Protein AF-0000000080424374 (afdb_homodimer)

Organism: Rhodnius prolixus (NCBI:txid13249)

Sequence (602 aa):
MGEEIEIPVPWGHISGKLSGSQDGQVVLGLHGLQDNAGTFDRLFPELPKGFLYVAIDLPGHGKSSHFERGLPLVYMHYVFSVKLVIDFYKWNKVILLAHSFGAQISSLFAAIYPERCQKVILLDSLLPIMTNNENIVKYYRRHFDEMEKVENIIITKTPPSHTYEEALNRFMTNRNRQLTPECAEILIKRSLVKSGNGVRFSNDQRLKKLFRYPLNQEQMVTFLQNIQCPCLLIIANDTYNLLLNRLGIEYNAYLEKLDLAKELPNFSFKIIDGHHYVHLINPSLVAKHVAEFLLFSKSALMGEEIEIPVPWGHISGKLSGSQDGQVVLGLHGLQDNAGTFDRLFPELPKGFLYVAIDLPGHGKSSHFERGLPLVYMHYVFSVKLVIDFYKWNKVILLAHSFGAQISSLFAAIYPERCQKVILLDSLLPIMTNNENIVKYYRRHFDEMEKVENIIITKTPPSHTYEEALNRFMTNRNRQLTPECAEILIKRSLVKSGNGVRFSNDQRLKKLFRYPLNQEQMVTFLQNIQCPCLLIIANDTYNLLLNRLGIEYNAYLEKLDLAKELPNFSFKIIDGHHYVHLINPSLVAKHVAEFLLFSKSAL

Secondary structure (DSSP, 8-state):
--EEEEEEETTEEEEEEEEE-TTSEEEEEE--TT--GGGGTTTGGGSPTTEEEEEE--TTSTTSPP--TTS---HHHHHHHHHHHHHHTT-SSEEEEEETHHHHHHHHHHHH-GGGEEEEEEES--SPPP--GGGHHHHHHHHHHHHHHHHHHHHHSPPPPB-HHHHHHHHHHHTTT-S-HHHHHHHHTTSEEEETTEEEE-S-GGGGGPPPP---HHHHHHHHHT--S-EEEEEEHHHHHHHHH--SHHHHHHHHHHHHHHHSTTEEEEEESS-TTHHHHSHHHHHHHHHHHHH--GGG-/--EEEEEEETTEEEEEEEEE-TTSEEEEEE--TT--GGGGTTTGGGSPTTEEEEEE--TTSTTSPP--TTS---HHHHHHHHHHHHHHTT-SSEEEEEETHHHHHHHHHHHH-GGGEEEEEEES--SPPP--GGGHHHHHHHHHHHHHHHHHHHHHSPPPPB-HHHHHHHHHHHTTT-S-HHHHHHHHTTSEEEETTEEEE-S-GGGGGPPPP---HHHHHHHHHH--S-EEEEEEHHHHHHHHH--SHHHHHHHHHHHHHHHSTTEEEEEESS-TTHHHHSHHHHHHHHHHHHH--GGG-

Radius of gyration: 26.04 Å; Cα contacts (8 Å, |Δi|>4): 1204; chains: 2; bounding box: 47×70×61 Å

pLDDT: mean 93.66, std 8.19, range [30.31, 98.88]

Solvent-accessible surface area (backbone atoms only — not comparable to full-atom values): 31034 Å² total; per-residue (Å²): 126,46,51,77,45,72,43,83,45,74,69,46,36,36,20,31,32,36,40,75,29,90,86,28,61,39,36,43,33,31,36,33,78,94,42,23,35,44,56,44,48,59,23,60,78,63,36,69,82,62,29,18,41,34,22,32,12,55,73,23,13,23,77,14,33,49,72,68,60,79,54,74,75,56,55,64,55,56,36,50,48,52,51,51,54,39,56,71,72,61,55,70,54,31,27,40,41,15,29,35,51,19,8,24,38,46,44,51,38,29,23,47,40,33,84,39,31,58,32,37,36,21,36,51,39,55,66,71,60,50,33,56,50,85,43,47,50,61,51,51,37,51,42,54,53,50,39,52,51,46,43,51,44,62,75,73,45,76,80,70,65,26,52,68,68,54,47,52,52,50,55,38,59,75,55,72,59,70,56,50,71,71,54,43,50,50,41,47,65,46,27,50,38,84,31,90,96,28,29,32,72,46,47,42,73,61,63,80,64,59,52,71,54,74,39,36,69,64,37,48,51,43,38,60,70,41,44,67,37,46,29,41,39,38,32,21,43,51,49,52,52,48,51,71,71,49,82,52,71,47,44,51,51,48,52,49,50,55,54,49,45,61,68,36,86,46,38,44,76,45,75,41,89,43,41,88,54,29,48,51,76,41,18,66,68,47,23,54,58,50,37,53,57,70,69,58,67,73,83,79,107,125,44,52,77,45,74,43,83,46,75,68,46,36,36,20,30,32,37,40,74,30,90,86,27,62,40,35,43,32,30,36,31,78,94,41,24,36,47,56,42,49,58,25,60,80,64,37,69,84,60,29,18,40,32,21,33,11,55,72,22,14,21,77,14,33,50,73,67,60,76,54,73,77,55,56,64,56,56,37,49,48,52,51,51,55,39,57,71,73,62,55,68,53,31,27,39,40,17,28,34,51,17,8,23,39,46,42,51,38,28,23,47,40,33,85,40,31,60,32,37,36,20,37,51,39,54,66,71,59,50,32,57,50,87,44,48,48,61,51,51,36,51,42,54,53,50,40,52,51,46,42,52,43,61,74,71,45,76,79,69,65,27,50,68,69,55,46,51,52,50,55,38,60,74,55,72,58,70,56,51,71,70,54,42,50,49,40,47,67,46,27,50,39,84,32,91,95,29,29,29,73,46,47,42,73,61,64,79,63,59,53,71,54,74,38,34,71,65,37,48,52,43,39,59,70,40,43,68,36,47,30,40,40,38,32,22,44,50,49,52,51,48,53,70,70,47,81,52,71,49,46,50,50,47,51,50,49,52,54,49,45,61,69,36,88,45,39,45,77,44,76,42,88,43,42,89,55,30,46,50,74,41,20,67,68,45,24,56,58,50,38,53,56,71,69,58,67,74,81,79,110

Nearest PDB structures (foldseek):
  7al5-assembly1_C  TM=8.745E-01  e=8.474E-26  Pseudomonas aeruginosa PAO1
  7al6-assembly1_D  TM=8.809E-01  e=6.060E-25  Pseudomonas aeruginosa PAO1
  7al5-assembly1_D  TM=8.927E-01  e=8.522E-24  Pseudomonas aeruginosa PAO1
  2psj-assembly2_B  TM=6.859E-01  e=2.204E-13  Renilla reniformis
  7omr-assembly1_A  TM=6.932E-01  e=5.895E-13  Renilla reniformis

InterPro domains:
  IPR000073 Alpha/beta hydrolase fold-1 [PF00561] (26-135)
  IPR000073 Alpha/beta hydrolase fold-1 [PR00111] (50-65)
  IPR000073 Alpha/beta hydrolase fold-1 [PR00111] (96-109)
  IPR000073 Alpha/beta hydrolase fold-1 [PR00111] (110-123)
  IPR000639 Epoxide hydrolase-like [PR00412] (50-65)
  IPR000639 Epoxide hydrolase-like [PR00412] (110-123)
  IPR000639 Epoxide hydrolase-like [PR00412] (271-293)
  IPR029058 Alpha/Beta hydrolase fold [G3DSA:3.40.50.1820] (6-290)
  IPR029058 Alpha/Beta hydrolase fold [SSF53474] (7-294)
  IPR050266 AB hydrolase superfamily [PTHR43798] (5-295)

Structure (mmCIF, N/CA/C/O backbone):
data_AF-0000000080424374-model_v1
#
loop_
_entity.id
_entity.type
_entity.pdbx_description
1 polymer 'AB hydrolase-1 domain-containing protein'
#
loop_
_atom_site.group_PDB
_atom_site.id
_atom_site.type_symbol
_atom_site.label_atom_id
_atom_site.label_alt_id
_atom_site.label_comp_id
_atom_site.label_asym_id
_atom_site.label_entity_id
_atom_site.label_seq_id
_atom_site.pdbx_PDB_ins_code
_atom_site.Cartn_x
_atom_site.Cartn_y
_atom_site.Cartn_z
_atom_site.occupancy
_atom_site.B_iso_or_equiv
_atom_site.auth_seq_id
_atom_site.auth_comp_id
_atom_site.auth_asym_id
_atom_site.auth_atom_id
_atom_site.pdbx_PDB_model_num
ATOM 1 N N . MET A 1 1 ? 0.281 23.172 23.922 1 58.16 1 MET A N 1
ATOM 2 C CA . MET A 1 1 ? -1.055 23.531 24.391 1 58.16 1 MET A CA 1
ATOM 3 C C . MET A 1 1 ? -2.09 22.531 23.922 1 58.16 1 MET A C 1
ATOM 5 O O . MET A 1 1 ? -2.27 22.328 22.719 1 58.16 1 MET A O 1
ATOM 9 N N . GLY A 1 2 ? -2.545 21.422 24.406 1 82.38 2 GLY A N 1
ATOM 10 C CA . GLY A 1 2 ? -3.777 20.656 24.422 1 82.38 2 GLY A CA 1
ATOM 11 C C . GLY A 1 2 ? -3.658 19.359 25.219 1 82.38 2 GLY A C 1
ATOM 12 O O . GLY A 1 2 ? -2.578 19.016 25.703 1 82.38 2 GLY A O 1
ATOM 13 N N . GLU A 1 3 ? -4.742 18.938 25.625 1 94.56 3 GLU A N 1
ATOM 14 C CA . GLU A 1 3 ? -4.863 17.656 26.297 1 94.56 3 GLU A CA 1
ATOM 15 C C . GLU A 1 3 ? -4.379 16.516 25.406 1 94.56 3 GLU A C 1
ATOM 17 O O . GLU A 1 3 ? -4.723 16.469 24.219 1 94.56 3 GLU A O 1
ATOM 22 N N . GLU A 1 4 ? -3.482 15.711 25.969 1 97.69 4 GLU A N 1
ATOM 23 C CA . GLU A 1 4 ? -3.016 14.547 25.234 1 97.69 4 GLU A CA 1
ATOM 24 C C . GLU A 1 4 ? -4.145 13.539 25.016 1 97.69 4 GLU A C 1
ATOM 26 O O . GLU A 1 4 ? -4.941 13.289 25.922 1 97.69 4 GLU A O 1
ATOM 31 N N . ILE A 1 5 ? -4.188 13.023 23.844 1 97.94 5 ILE A N 1
ATOM 32 C CA . ILE A 1 5 ? -5.195 12.016 23.547 1 97.94 5 ILE A CA 1
ATOM 33 C C . ILE A 1 5 ? -4.535 10.797 22.906 1 97.94 5 ILE A C 1
ATOM 35 O O . ILE A 1 5 ? -3.414 10.891 22.391 1 97.94 5 ILE A O 1
ATOM 39 N N . GLU A 1 6 ? -5.191 9.719 23 1 98.31 6 GLU A N 1
ATOM 40 C CA . GLU A 1 6 ? -4.785 8.461 22.375 1 98.31 6 GLU A CA 1
ATOM 41 C C . GLU A 1 6 ? -5.973 7.75 21.734 1 98.31 6 GLU A C 1
ATOM 43 O O . GLU A 1 6 ? -6.98 7.496 22.391 1 98.31 6 GLU A O 1
ATOM 48 N N . ILE A 1 7 ? -5.906 7.508 20.516 1 98.31 7 ILE A N 1
ATOM 49 C CA . ILE A 1 7 ? -6.934 6.828 19.734 1 98.31 7 ILE A CA 1
ATOM 50 C C . ILE A 1 7 ? -6.496 5.395 19.438 1 98.31 7 ILE A C 1
ATOM 52 O O . ILE A 1 7 ? -5.512 5.172 18.734 1 98.31 7 ILE A O 1
ATOM 56 N N . PRO A 1 8 ? -7.23 4.43 19.953 1 97.69 8 PRO A N 1
ATOM 57 C CA . PRO A 1 8 ? -6.852 3.045 19.672 1 97.69 8 PRO A CA 1
ATOM 58 C C . PRO A 1 8 ? -7.051 2.676 18.203 1 97.69 8 PRO A C 1
ATOM 60 O O . PRO A 1 8 ? -8.055 3.064 17.594 1 97.69 8 PRO A O 1
ATOM 63 N N . VAL A 1 9 ? -6.109 2.068 17.609 1 96.5 9 VAL A N 1
ATOM 64 C CA . VAL A 1 9 ? -6.176 1.488 16.281 1 96.5 9 VAL A CA 1
ATOM 65 C C . VAL A 1 9 ? -5.652 0.055 16.312 1 96.5 9 VAL A C 1
ATOM 67 O O . VAL A 1 9 ? -4.973 -0.344 17.25 1 96.5 9 VAL A O 1
ATOM 70 N N . PRO A 1 10 ? -5.953 -0.742 15.312 1 93.56 10 PRO A N 1
ATOM 71 C CA . PRO A 1 10 ? -5.629 -2.17 15.367 1 93.56 10 PRO A CA 1
ATOM 72 C C . PRO A 1 10 ? -4.133 -2.43 15.523 1 93.56 10 PRO A C 1
ATOM 74 O O . PRO A 1 10 ? -3.738 -3.434 16.125 1 93.56 10 PRO A O 1
ATOM 77 N N . TRP A 1 11 ? -3.318 -1.571 15.055 1 95.94 11 TRP A N 1
ATOM 78 C CA . TRP A 1 11 ? -1.882 -1.818 15.117 1 95.94 11 TRP A CA 1
ATOM 79 C C . TRP A 1 11 ? -1.261 -1.124 16.328 1 95.94 11 TRP A C 1
ATOM 81 O O . TRP A 1 11 ? -0.044 -1.173 16.516 1 95.94 11 TRP A O 1
ATOM 91 N N . GLY A 1 12 ? -2.039 -0.448 17.156 1 97.44 12 GLY A N 1
ATOM 92 C CA . GLY A 1 12 ? -1.55 0.279 18.312 1 97.44 12 GLY A CA 1
ATOM 93 C C . GLY A 1 12 ? -2.416 1.469 18.688 1 97.44 12 GLY A C 1
ATOM 94 O O . GLY A 1 12 ? -3.596 1.309 19.016 1 97.44 12 GLY A O 1
ATOM 95 N N . HIS A 1 13 ? -1.794 2.611 18.516 1 98.56 13 HIS A N 1
ATOM 96 C CA . HIS A 1 13 ? -2.553 3.816 18.828 1 98.56 13 HIS A CA 1
ATOM 97 C C . HIS A 1 13 ? -2.039 5.012 18.031 1 98.56 13 HIS A C 1
ATOM 99 O O . HIS A 1 13 ? -0.914 4.992 17.531 1 98.56 13 HIS A O 1
ATOM 105 N N . ILE A 1 14 ? -2.904 5.934 17.875 1 98.75 14 ILE A N 1
ATOM 106 C CA . ILE A 1 14 ? -2.57 7.25 17.344 1 98.75 14 ILE A CA 1
ATOM 107 C C . ILE A 1 14 ? -2.697 8.305 18.438 1 98.75 14 ILE A C 1
ATOM 109 O O . ILE A 1 14 ? -3.756 8.438 19.062 1 98.75 14 ILE A O 1
ATOM 113 N N . SER A 1 15 ? -1.589 8.938 18.672 1 98.69 15 SER A N 1
ATOM 114 C CA . SER A 1 15 ? -1.562 9.969 19.719 1 98.69 15 SER A CA 1
ATOM 115 C C . SER A 1 15 ? -1.841 11.352 19.125 1 98.69 15 SER A C 1
ATOM 117 O O . SER A 1 15 ? -1.775 11.539 17.922 1 98.69 15 SER A O 1
ATOM 119 N N . GLY A 1 16 ? -2.189 12.266 19.969 1 98.06 16 GLY A N 1
ATOM 120 C CA . GLY A 1 16 ? -2.432 13.633 19.547 1 98.06 16 GLY A CA 1
ATOM 121 C C . GLY A 1 16 ? -2.693 14.578 20.703 1 98.06 16 GLY A C 1
ATOM 122 O O . GLY A 1 16 ? -2.439 14.242 21.859 1 98.06 16 GLY A O 1
ATOM 123 N N . LYS A 1 17 ? -3.055 15.781 20.281 1 97.62 17 LYS A N 1
ATOM 124 C CA . LYS A 1 17 ? -3.391 16.844 21.219 1 97.62 17 LYS A CA 1
ATOM 125 C C . LYS A 1 17 ? -4.738 17.469 20.875 1 97.62 17 LYS A C 1
ATOM 127 O O . LYS A 1 17 ? -5.086 17.609 19.703 1 97.62 17 LYS A O 1
ATOM 132 N N . LEU A 1 18 ? -5.41 17.781 21.891 1 97 18 LEU A N 1
ATOM 133 C CA . LEU A 1 18 ? -6.727 18.391 21.766 1 97 18 LEU A CA 1
ATOM 134 C C . LEU A 1 18 ? -6.805 19.703 22.547 1 97 18 LEU A C 1
ATOM 136 O O . LEU A 1 18 ? -6.316 19.766 23.688 1 97 18 LEU A O 1
ATOM 140 N N . SER A 1 19 ? -7.355 20.75 21.906 1 96.81 19 SER A N 1
ATOM 141 C CA . SER A 1 19 ? -7.594 22.016 22.578 1 96.81 19 SER A CA 1
ATOM 142 C C . SER A 1 19 ? -8.797 22.734 21.984 1 96.81 19 SER A C 1
ATOM 144 O O . SER A 1 19 ? -9.258 22.391 20.891 1 96.81 19 SER A O 1
ATOM 146 N N . GLY A 1 20 ? -9.359 23.672 22.719 1 96.56 20 GLY A N 1
ATOM 147 C CA . GLY A 1 20 ? -10.453 24.484 22.219 1 96.56 20 GLY A CA 1
ATOM 148 C C . GLY A 1 20 ? -11.812 24.031 22.719 1 96.56 20 GLY A C 1
ATOM 149 O O . GLY A 1 20 ? -11.93 23.5 23.828 1 96.56 20 GLY A O 1
ATOM 150 N N . SER A 1 21 ? -12.844 24.312 21.969 1 95.19 21 SER A N 1
ATOM 151 C CA . SER A 1 21 ? -14.219 24.078 22.375 1 95.19 21 SER A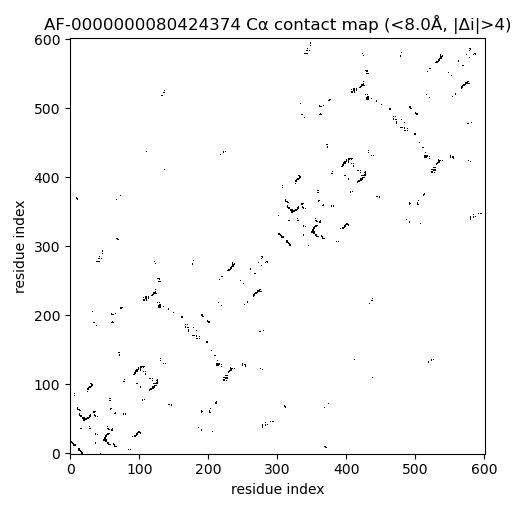 CA 1
ATOM 152 C C . SER A 1 21 ? -14.672 22.656 22.031 1 95.19 21 SER A C 1
ATOM 154 O O . SER A 1 21 ? -14.797 22.312 20.859 1 95.19 21 SER A O 1
ATOM 156 N N . GLN A 1 22 ? -15.078 21.906 23 1 92.56 22 GLN A N 1
ATOM 157 C CA . GLN A 1 22 ? -15.438 20.5 22.828 1 92.56 22 GLN A CA 1
ATOM 158 C C . GLN A 1 22 ? -16.609 20.344 21.859 1 92.56 22 GLN A C 1
ATOM 160 O O . GLN A 1 22 ? -16.703 19.359 21.125 1 92.56 22 GLN A O 1
ATOM 165 N N . ASP A 1 23 ? -17.406 21.359 21.812 1 93.69 23 ASP A N 1
ATOM 166 C CA . ASP A 1 23 ? -18.594 21.281 20.984 1 93.69 23 ASP A CA 1
ATOM 167 C C . ASP A 1 23 ? -18.406 22.062 19.688 1 93.69 23 ASP A C 1
ATOM 169 O O . ASP A 1 23 ? -19.344 22.203 18.891 1 93.69 23 ASP A O 1
ATOM 173 N N . GLY A 1 24 ? -17.234 22.562 19.484 1 95.88 24 GLY A N 1
ATOM 174 C CA . GLY A 1 24 ? -16.969 23.359 18.297 1 95.88 24 GLY A CA 1
ATOM 175 C C . GLY A 1 24 ? -16.672 22.516 17.078 1 95.88 24 GLY A C 1
ATOM 176 O O . GLY A 1 24 ? -16.484 21.297 17.172 1 95.88 24 GLY A O 1
ATOM 177 N N . GLN A 1 25 ? -16.766 23.203 15.93 1 96.56 25 GLN A N 1
ATOM 178 C CA . GLN A 1 25 ? -16.359 22.547 14.695 1 96.56 25 GLN A CA 1
ATOM 179 C C . GLN A 1 25 ? -14.914 22.062 14.773 1 96.56 25 GLN A C 1
ATOM 181 O O . GLN A 1 25 ? -14.039 22.781 15.258 1 96.56 25 GLN A O 1
ATOM 186 N N . VAL A 1 26 ? -14.688 20.844 14.32 1 98.25 26 VAL A N 1
ATOM 187 C CA . VAL A 1 26 ? -13.391 20.203 14.492 1 98.25 26 VAL A CA 1
ATOM 188 C C . VAL A 1 26 ? -12.414 20.719 13.43 1 98.25 26 VAL A C 1
ATOM 190 O O . VAL A 1 26 ? -12.727 20.719 12.234 1 98.25 26 VAL A O 1
ATOM 193 N N . VAL A 1 27 ? -11.305 21.203 13.812 1 98.69 27 VAL A N 1
ATOM 194 C CA . VAL A 1 27 ? -10.133 21.453 12.977 1 98.69 27 VAL A CA 1
ATOM 195 C C . VAL A 1 27 ? -9.07 20.391 13.25 1 98.69 27 VAL A C 1
ATOM 197 O O . VAL A 1 27 ? -8.445 20.391 14.312 1 98.69 27 VAL A O 1
ATOM 200 N N . LEU A 1 28 ? -8.906 19.469 12.344 1 98.88 28 LEU A N 1
ATOM 201 C CA . LEU A 1 28 ? -7.965 18.375 12.492 1 98.88 28 LEU A CA 1
ATOM 202 C C . LEU A 1 28 ? -6.629 18.703 11.828 1 98.88 28 LEU A C 1
ATOM 204 O O . LEU A 1 28 ? -6.559 18.859 10.609 1 98.88 28 LEU A O 1
ATOM 208 N N . GLY A 1 29 ? -5.59 18.797 12.656 1 98.81 29 GLY A N 1
ATOM 209 C CA . GLY A 1 29 ? -4.246 19.109 12.195 1 98.81 29 GLY A CA 1
ATOM 210 C C . GLY A 1 29 ? -3.439 17.891 11.805 1 98.81 29 GLY A C 1
ATOM 211 O O . GLY A 1 29 ? -3.342 16.938 12.57 1 98.81 29 GLY A O 1
ATOM 212 N N . LEU A 1 30 ? -2.867 17.922 10.617 1 98.88 30 LEU A N 1
ATOM 213 C CA . LEU A 1 30 ? -1.983 16.875 10.125 1 98.88 30 LEU A CA 1
ATOM 214 C C . LEU A 1 30 ? -0.607 17.422 9.781 1 98.88 30 LEU A C 1
ATOM 216 O O . LEU A 1 30 ? -0.488 18.328 8.945 1 98.88 30 LEU A O 1
ATOM 220 N N . HIS A 1 31 ? 0.419 16.859 10.422 1 98.56 31 HIS A N 1
ATOM 221 C CA . HIS A 1 31 ? 1.77 17.406 10.336 1 98.56 31 HIS A CA 1
ATOM 222 C C . HIS A 1 31 ? 2.516 16.844 9.133 1 98.56 31 HIS A C 1
ATOM 224 O O . HIS A 1 31 ? 2.012 15.961 8.438 1 98.56 31 HIS A O 1
ATOM 230 N N . GLY A 1 32 ? 3.688 17.422 8.898 1 96.94 32 GLY A N 1
ATOM 231 C CA . GLY A 1 32 ? 4.547 16.984 7.805 1 96.94 32 GLY A CA 1
ATOM 232 C C . GLY A 1 32 ? 5.363 15.758 8.141 1 96.94 32 GLY A C 1
ATOM 233 O O . GLY A 1 32 ? 5.359 15.289 9.281 1 96.94 32 GLY A O 1
ATOM 234 N N . LEU A 1 33 ? 6.078 15.297 7.094 1 95.38 33 LEU A N 1
ATOM 235 C CA . LEU A 1 33 ? 6.891 14.094 7.23 1 95.38 33 LEU A CA 1
ATOM 236 C C . LEU A 1 33 ? 7.98 14.289 8.281 1 95.38 33 LEU A C 1
ATOM 238 O O . LEU A 1 33 ? 8.68 15.305 8.273 1 95.38 33 LEU A O 1
ATOM 242 N N . GLN A 1 34 ? 8.109 13.344 9.195 1 93.5 34 GLN A N 1
ATOM 243 C CA . GLN A 1 34 ? 9.117 13.289 10.242 1 93.5 34 GLN A CA 1
ATOM 244 C C . GLN A 1 34 ? 8.898 14.383 11.281 1 93.5 34 GLN A C 1
ATOM 246 O O . GLN A 1 34 ? 9.797 14.711 12.055 1 93.5 34 GLN A O 1
ATOM 251 N N . ASP A 1 35 ? 7.754 15.008 11.25 1 95.88 35 ASP A N 1
ATOM 252 C CA . ASP A 1 35 ? 7.312 15.953 12.273 1 95.88 35 ASP A CA 1
ATOM 253 C C . ASP A 1 35 ? 6.344 15.289 13.25 1 95.88 35 ASP A C 1
ATOM 255 O O . ASP A 1 35 ? 6.469 14.102 13.547 1 95.88 35 ASP A O 1
ATOM 259 N N . ASN A 1 36 ? 5.539 16.109 13.891 1 97.81 36 ASN A N 1
ATOM 260 C CA . ASN A 1 36 ? 4.516 15.609 14.812 1 97.81 36 ASN A CA 1
ATOM 261 C C . ASN A 1 36 ? 3.49 16.688 15.141 1 97.81 36 ASN A C 1
ATOM 263 O O . ASN A 1 36 ? 3.533 17.781 14.586 1 97.81 36 ASN A O 1
ATOM 267 N N . ALA A 1 37 ? 2.562 16.328 15.992 1 98.19 37 ALA A N 1
ATOM 268 C CA . ALA A 1 37 ? 1.422 17.188 16.312 1 98.19 37 ALA A CA 1
ATOM 269 C C . ALA A 1 37 ? 1.882 18.531 16.875 1 98.19 37 ALA A C 1
ATOM 271 O O . ALA A 1 37 ? 1.156 19.516 16.797 1 98.19 37 ALA A O 1
ATOM 272 N N . GLY A 1 38 ? 3.109 18.578 17.406 1 97.31 38 GLY A N 1
ATOM 273 C CA . GLY A 1 38 ? 3.629 19.797 18.016 1 97.31 38 GLY A CA 1
ATOM 274 C C . GLY A 1 38 ? 3.818 20.922 17.031 1 97.31 38 GLY A C 1
ATOM 275 O O . GLY A 1 38 ? 3.951 22.078 17.422 1 97.31 38 GLY A O 1
ATOM 276 N N . THR A 1 39 ? 3.801 20.594 15.742 1 97.25 39 THR A N 1
ATOM 277 C CA . THR A 1 39 ? 4.039 21.594 14.711 1 97.25 39 THR A CA 1
ATOM 278 C C . THR A 1 39 ? 2.963 22.672 14.742 1 97.25 39 THR A C 1
ATOM 280 O O . THR A 1 39 ? 3.176 23.781 14.25 1 97.25 39 THR A O 1
ATOM 283 N N . PHE A 1 40 ? 1.829 22.438 15.375 1 97.94 40 PHE A N 1
ATOM 284 C CA . PHE A 1 40 ? 0.709 23.375 15.383 1 97.94 40 PHE A CA 1
ATOM 285 C C . PHE A 1 40 ? 0.604 24.078 16.734 1 97.94 40 PHE A C 1
ATOM 287 O O . PHE A 1 40 ? -0.31 24.875 16.953 1 97.94 40 PHE A O 1
ATOM 294 N N . ASP A 1 41 ? 1.554 23.812 17.625 1 96.94 41 ASP A N 1
ATOM 295 C CA . ASP A 1 41 ? 1.48 24.312 19 1 96.94 41 ASP A CA 1
ATOM 296 C C . ASP A 1 41 ? 1.459 25.844 19.016 1 96.94 41 ASP A C 1
ATOM 298 O O . ASP A 1 41 ? 0.851 26.453 19.906 1 96.94 41 ASP A O 1
ATOM 302 N N . ARG A 1 42 ? 2.119 26.453 18.062 1 96.94 42 ARG A N 1
ATOM 303 C CA . ARG A 1 42 ? 2.189 27.906 18.047 1 96.94 42 ARG A CA 1
ATOM 304 C C . ARG A 1 42 ? 1.067 28.516 17.203 1 96.94 42 ARG A C 1
ATOM 306 O O . ARG A 1 42 ? 0.688 29.672 17.391 1 96.94 42 ARG A O 1
ATOM 313 N N . LEU A 1 43 ? 0.541 27.75 16.281 1 98.12 43 LEU A N 1
ATOM 314 C CA . LEU A 1 43 ? -0.475 28.266 15.367 1 98.12 43 LEU A CA 1
ATOM 315 C C . LEU A 1 43 ? -1.862 28.188 16 1 98.12 43 LEU A C 1
ATOM 317 O O . LEU A 1 43 ? -2.621 29.156 15.953 1 98.12 43 LEU A O 1
ATOM 321 N N . PHE A 1 44 ? -2.24 27.031 16.625 1 97.81 44 PHE A N 1
ATOM 322 C CA . PHE A 1 44 ? -3.59 26.781 17.109 1 97.81 44 PHE A CA 1
ATOM 323 C C . PHE A 1 44 ? -4.027 27.859 18.094 1 97.81 44 PHE A C 1
ATOM 325 O O . PHE A 1 44 ? -5.137 28.375 18 1 97.81 44 PHE A O 1
ATOM 332 N N . PRO A 1 45 ? -3.139 28.312 19.016 1 96.88 45 PRO A N 1
ATOM 333 C CA . PRO A 1 45 ? -3.545 29.344 19.984 1 96.88 45 PRO A CA 1
ATOM 334 C C . PRO A 1 45 ? -3.891 30.672 19.328 1 96.88 45 PRO A C 1
ATOM 336 O O . PRO A 1 45 ? -4.59 31.5 19.922 1 96.88 45 PRO A O 1
ATOM 339 N N . GLU A 1 46 ? -3.408 30.875 18.125 1 97.69 46 GLU A N 1
ATOM 340 C CA . GLU A 1 46 ? -3.635 32.156 17.438 1 97.69 46 GLU A CA 1
ATOM 341 C C . GLU A 1 46 ? -4.902 32.094 16.594 1 97.69 46 GLU A C 1
ATOM 343 O O . GLU A 1 46 ? -5.328 33.125 16.047 1 97.69 46 GLU A O 1
ATOM 348 N N . LEU A 1 47 ? -5.578 30.984 16.531 1 98.06 47 LEU A N 1
ATOM 349 C CA . LEU A 1 47 ? -6.746 30.812 15.672 1 98.06 47 LEU A CA 1
ATOM 350 C C . LEU A 1 47 ? -8.031 31.109 16.438 1 98.06 47 LEU A C 1
ATOM 352 O O . LEU A 1 47 ? -8.016 31.203 17.672 1 98.06 47 LEU A O 1
ATOM 356 N N . PRO A 1 48 ? -9.125 31.297 15.742 1 97.19 48 PRO A N 1
ATOM 357 C CA . PRO A 1 48 ? -10.367 31.734 16.375 1 97.19 48 PRO A CA 1
ATOM 358 C C . PRO A 1 48 ? -10.859 30.75 17.438 1 97.19 48 PRO A C 1
ATOM 360 O O . PRO A 1 48 ? -10.688 29.531 17.281 1 97.19 48 PRO A O 1
ATOM 363 N N . LYS A 1 49 ? -11.461 31.312 18.422 1 95.75 49 LYS A N 1
ATOM 364 C CA . LYS A 1 49 ? -12.109 30.484 19.438 1 95.75 49 LYS A CA 1
ATOM 365 C C . LYS A 1 49 ? -13.383 29.844 18.906 1 95.75 49 LYS A C 1
ATOM 367 O O . LYS A 1 49 ? -13.883 30.234 17.844 1 95.75 49 LYS A O 1
ATOM 372 N N . GLY A 1 50 ? -13.844 28.812 19.516 1 95.5 50 GLY A N 1
ATOM 373 C CA . GLY A 1 50 ? -15.094 28.188 19.109 1 95.5 50 GLY A CA 1
ATOM 374 C C . GLY A 1 50 ? -14.898 26.922 18.312 1 95.5 50 GLY A C 1
ATOM 375 O O . GLY A 1 50 ? -15.867 26.25 17.969 1 95.5 50 GLY A O 1
ATOM 376 N N . PHE A 1 51 ? -13.727 26.703 18.031 1 97.56 51 PHE A N 1
ATOM 377 C CA . PHE A 1 51 ? -13.406 25.469 17.328 1 97.56 51 PHE A CA 1
ATOM 378 C C . PHE A 1 51 ? -12.773 24.453 18.266 1 97.56 51 PHE A C 1
ATOM 380 O O . PHE A 1 51 ? -12.258 24.812 19.328 1 97.56 51 PHE A O 1
ATOM 387 N N . LEU A 1 52 ? -12.938 23.219 17.938 1 98 52 LEU A N 1
ATOM 388 C CA . LEU A 1 52 ? -12.164 22.156 18.562 1 98 52 LEU A CA 1
ATOM 389 C C . LEU A 1 52 ? -10.914 21.844 17.734 1 98 52 LEU A C 1
ATOM 391 O O . LEU A 1 52 ? -11.016 21.312 16.625 1 98 52 LEU A O 1
ATOM 395 N N . TYR A 1 53 ? -9.773 22.203 18.266 1 98.44 53 TYR A N 1
ATOM 396 C CA . TYR A 1 53 ? -8.508 21.969 17.562 1 98.44 53 TYR A CA 1
ATOM 397 C C . TYR A 1 53 ? -7.887 20.641 17.969 1 98.44 53 TYR A C 1
ATOM 399 O O . TYR A 1 53 ? -7.598 20.438 19.156 1 98.44 53 TYR A O 1
ATOM 407 N N . VAL A 1 54 ? -7.711 19.75 17.047 1 98.56 54 VAL A N 1
ATOM 408 C CA . VAL A 1 54 ? -7.109 18.438 17.266 1 98.56 54 VAL A CA 1
ATOM 409 C C . VAL A 1 54 ? -5.898 18.266 16.359 1 98.56 54 VAL A C 1
ATOM 411 O O . VAL A 1 54 ? -5.973 18.547 15.156 1 98.56 54 VAL A O 1
ATOM 414 N N . ALA A 1 55 ? -4.777 17.969 16.891 1 98.62 55 ALA A N 1
ATOM 415 C CA . ALA A 1 55 ? -3.596 17.594 16.109 1 98.62 55 ALA A CA 1
ATOM 416 C C . ALA A 1 55 ? -3.143 16.188 16.438 1 98.62 55 ALA A C 1
ATOM 418 O O . ALA A 1 55 ? -2.994 15.828 17.609 1 98.62 55 ALA A O 1
ATOM 419 N N . ILE A 1 56 ? -2.898 15.359 15.453 1 98.75 56 ILE A N 1
ATOM 420 C CA . ILE A 1 56 ? -2.502 13.984 15.734 1 98.75 56 ILE A CA 1
ATOM 421 C C . ILE A 1 56 ? -1.069 13.75 15.266 1 98.75 56 ILE A C 1
ATOM 423 O O . ILE A 1 56 ? -0.566 14.477 14.406 1 98.75 56 ILE A O 1
ATOM 427 N N . ASP A 1 57 ? -0.41 12.812 15.93 1 98.81 57 ASP A N 1
ATOM 428 C CA . ASP A 1 57 ? 0.809 12.219 15.383 1 98.81 57 ASP A CA 1
ATOM 429 C C . ASP A 1 57 ? 0.483 11.141 14.359 1 98.81 57 ASP A C 1
ATOM 431 O O . ASP A 1 57 ? -0.069 10.094 14.703 1 98.81 57 ASP A O 1
ATOM 435 N N . LEU A 1 58 ? 0.801 11.438 13.133 1 98.69 58 LEU A N 1
ATOM 436 C CA . LEU A 1 58 ? 0.595 10.398 12.141 1 98.69 58 LEU A CA 1
ATOM 437 C C . LEU A 1 58 ? 1.345 9.125 12.523 1 98.69 58 LEU A C 1
ATOM 439 O O . LEU A 1 58 ? 2.352 9.18 13.227 1 98.69 58 LEU A O 1
ATOM 443 N N . PRO A 1 59 ? 0.853 7.984 12.062 1 98.38 59 PRO A N 1
ATOM 444 C CA . PRO A 1 59 ? 1.527 6.734 12.422 1 98.38 59 PRO A CA 1
ATOM 445 C C . PRO A 1 59 ? 3.027 6.773 12.141 1 98.38 59 PRO A C 1
ATOM 447 O O . PRO A 1 59 ? 3.451 7.242 11.078 1 98.38 59 PRO A O 1
ATOM 450 N N . GLY A 1 60 ? 3.762 6.281 13.117 1 97.88 60 GLY A N 1
ATOM 451 C CA . GLY A 1 60 ? 5.207 6.258 12.969 1 97.88 60 GLY A CA 1
ATOM 452 C C . GLY A 1 60 ? 5.867 7.57 13.344 1 97.88 60 GLY A C 1
ATOM 453 O O . GLY A 1 60 ? 7.082 7.727 13.195 1 97.88 60 GLY A O 1
ATOM 454 N N . HIS A 1 61 ? 5.098 8.531 13.836 1 98.12 61 HIS A N 1
ATOM 455 C CA . HIS A 1 61 ? 5.594 9.836 14.258 1 98.12 61 HIS A CA 1
ATOM 456 C C . HIS A 1 61 ? 5.234 10.117 15.711 1 98.12 61 HIS A C 1
ATOM 458 O O . HIS A 1 61 ? 4.246 9.586 16.219 1 98.12 61 HIS A O 1
ATOM 464 N N . GLY A 1 62 ? 6.043 10.969 16.297 1 97.81 62 GLY A N 1
ATOM 465 C CA . GLY A 1 62 ? 5.727 11.422 17.656 1 97.81 62 GLY A CA 1
ATOM 466 C C . GLY A 1 62 ? 5.488 10.289 18.625 1 97.81 62 GLY A C 1
ATOM 467 O O . GLY A 1 62 ? 6.34 9.406 18.781 1 97.81 62 GLY A O 1
ATOM 468 N N . LYS A 1 63 ? 4.285 10.297 19.172 1 98.06 63 LYS A N 1
ATOM 469 C CA . LYS A 1 63 ? 3.965 9.32 20.203 1 98.06 63 LYS A CA 1
ATOM 470 C C . LYS A 1 63 ? 3.037 8.234 19.672 1 98.06 63 LYS A C 1
ATOM 472 O O . LYS A 1 63 ? 2.5 7.434 20.453 1 98.06 63 LYS A O 1
ATOM 477 N N . SER A 1 64 ? 2.811 8.219 18.359 1 98.69 64 SER A N 1
ATOM 478 C CA . SER A 1 64 ? 1.948 7.215 17.734 1 98.69 64 SER A CA 1
ATOM 479 C C . SER A 1 64 ? 2.711 5.922 17.469 1 98.69 64 SER A C 1
ATOM 481 O O . SER A 1 64 ? 3.928 5.941 17.281 1 98.69 64 SER A O 1
ATOM 483 N N . SER A 1 65 ? 2.002 4.824 17.438 1 98.31 65 SER A N 1
ATOM 484 C CA . SER A 1 65 ? 2.572 3.52 17.109 1 98.31 65 SER A CA 1
ATOM 485 C C . SER A 1 65 ? 3.076 3.484 15.664 1 98.31 65 SER A C 1
ATOM 487 O O . SER A 1 65 ? 2.518 4.148 14.789 1 98.31 65 SER A O 1
ATOM 489 N N . HIS A 1 66 ? 4.148 2.727 15.477 1 97.12 66 HIS A N 1
ATOM 490 C CA . HIS A 1 66 ? 4.602 2.4 14.125 1 97.12 66 HIS A CA 1
ATOM 491 C C . HIS A 1 66 ? 3.672 1.393 13.461 1 97.12 66 HIS A C 1
ATOM 493 O O . HIS A 1 66 ? 3.004 0.612 14.141 1 97.12 66 HIS A O 1
ATOM 499 N N . PHE A 1 67 ? 3.598 1.48 12.078 1 96.56 67 PHE A N 1
ATOM 500 C CA . PHE A 1 67 ? 3.02 0.345 11.367 1 96.56 67 PHE A CA 1
ATOM 501 C C . PHE A 1 67 ? 3.877 -0.902 11.547 1 96.56 67 PHE A C 1
ATOM 503 O O . PHE A 1 67 ? 4.953 -0.84 12.148 1 96.56 67 PHE A O 1
ATOM 510 N N . GLU A 1 68 ? 3.32 -2.041 10.961 1 93.75 68 GLU A N 1
ATOM 511 C CA . GLU A 1 68 ? 3.941 -3.354 11.094 1 93.75 68 GLU A CA 1
ATOM 512 C C . GLU A 1 68 ? 5.391 -3.332 10.609 1 93.75 68 GLU A C 1
ATOM 514 O O . GLU A 1 68 ? 5.695 -2.727 9.586 1 93.75 68 GLU A O 1
ATOM 519 N N . ARG A 1 69 ? 6.234 -4.031 11.32 1 93.19 69 ARG A N 1
ATOM 520 C CA . ARG A 1 69 ? 7.656 -4.086 10.992 1 93.19 69 ARG A CA 1
ATOM 521 C C . ARG A 1 69 ? 7.898 -4.93 9.742 1 93.19 69 ARG A C 1
ATOM 523 O O . ARG A 1 69 ? 7.156 -5.879 9.469 1 93.19 69 ARG A O 1
ATOM 530 N N . GLY A 1 70 ? 8.953 -4.504 9.016 1 94.5 70 GLY A N 1
ATOM 531 C CA . GLY A 1 70 ? 9.5 -5.367 7.98 1 94.5 70 GLY A CA 1
ATOM 532 C C . GLY A 1 70 ? 8.789 -5.219 6.648 1 94.5 70 GLY A C 1
ATOM 533 O O . GLY A 1 70 ? 9.07 -5.957 5.703 1 94.5 70 GLY A O 1
ATOM 534 N N . LEU A 1 71 ? 7.863 -4.348 6.594 1 95.44 71 LEU A N 1
ATOM 535 C CA . LEU A 1 71 ? 7.141 -4.098 5.352 1 95.44 71 LEU A CA 1
ATOM 536 C C . LEU A 1 71 ? 7.363 -2.666 4.871 1 95.44 71 LEU A C 1
ATOM 538 O O . LEU A 1 71 ? 7.527 -1.753 5.688 1 95.44 71 LEU A O 1
ATOM 542 N N . PRO A 1 72 ? 7.352 -2.508 3.541 1 95 72 PRO A N 1
ATOM 543 C CA . PRO A 1 72 ? 7.395 -1.135 3.029 1 95 72 PRO A CA 1
ATOM 544 C C . PRO A 1 72 ? 6.227 -0.284 3.523 1 95 72 PRO A C 1
ATOM 546 O O . PRO A 1 72 ? 5.098 -0.775 3.623 1 95 72 PRO A O 1
ATOM 549 N N . LEU A 1 73 ? 6.516 0.981 3.885 1 94.75 73 LEU A N 1
ATOM 550 C CA . LEU A 1 73 ? 5.457 1.899 4.285 1 94.75 73 LEU A CA 1
ATOM 551 C C . LEU A 1 73 ? 4.527 2.197 3.111 1 94.75 73 LEU A C 1
ATOM 553 O O . LEU A 1 73 ? 4.98 2.344 1.975 1 94.75 73 LEU A O 1
ATOM 557 N N . VAL A 1 74 ? 3.318 2.303 3.408 1 93.19 74 VAL A N 1
ATOM 558 C CA . VAL A 1 74 ? 2.301 2.531 2.389 1 93.19 74 VAL A CA 1
ATOM 559 C C . VAL A 1 74 ? 1.686 3.916 2.57 1 93.19 74 VAL A C 1
ATOM 561 O O . VAL A 1 74 ? 1.067 4.195 3.6 1 93.19 74 VAL A O 1
ATOM 564 N N . TYR A 1 75 ? 1.836 4.676 1.56 1 93.88 75 TYR A N 1
ATOM 565 C CA . TYR A 1 75 ? 1.369 6.055 1.579 1 93.88 75 TYR A CA 1
ATOM 566 C C . TYR A 1 75 ? -0.117 6.125 1.912 1 93.88 75 TYR A C 1
ATOM 568 O O . TYR A 1 75 ? -0.527 6.887 2.793 1 93.88 75 TYR A O 1
ATOM 576 N N . MET A 1 76 ? -0.919 5.301 1.344 1 95.12 76 MET A N 1
ATOM 577 C CA . MET A 1 76 ? -2.373 5.363 1.465 1 95.12 76 MET A CA 1
ATOM 578 C C . MET A 1 76 ? -2.824 4.891 2.844 1 95.12 76 MET A C 1
ATOM 580 O O . MET A 1 76 ? -3.965 5.133 3.244 1 95.12 76 MET A O 1
ATOM 584 N N . HIS A 1 77 ? -1.968 4.18 3.564 1 96.56 77 HIS A N 1
ATOM 585 C CA . HIS A 1 77 ? -2.305 3.82 4.938 1 96.56 77 HIS A CA 1
ATOM 586 C C . HIS A 1 77 ? -2.404 5.059 5.824 1 96.56 77 HIS A C 1
ATOM 588 O O . HIS A 1 77 ? -3.15 5.062 6.805 1 96.56 77 HIS A O 1
ATOM 594 N N . TYR A 1 78 ? -1.701 6.105 5.445 1 97.75 78 TYR A N 1
ATOM 595 C CA . TYR A 1 78 ? -1.8 7.352 6.195 1 97.75 78 TYR A CA 1
ATOM 596 C C . TYR A 1 78 ? -3.127 8.047 5.922 1 97.75 78 TYR A C 1
ATOM 598 O O . TYR A 1 78 ? -3.746 8.602 6.836 1 97.75 78 TYR A O 1
ATOM 606 N N . VAL A 1 79 ? -3.523 7.996 4.66 1 98.12 79 VAL A N 1
ATOM 607 C CA . VAL A 1 79 ? -4.832 8.539 4.312 1 98.12 79 VAL A CA 1
ATOM 608 C C . VAL A 1 79 ? -5.926 7.762 5.043 1 98.12 79 VAL A C 1
ATOM 610 O O . VAL A 1 79 ? -6.832 8.359 5.629 1 98.12 79 VAL A O 1
ATOM 613 N N . PHE A 1 80 ? -5.805 6.445 5.082 1 98.12 80 PHE A N 1
ATOM 614 C CA . PHE A 1 80 ? -6.766 5.574 5.754 1 98.12 80 PHE A CA 1
ATOM 615 C C . PHE A 1 80 ? -6.781 5.848 7.254 1 98.12 80 PHE A C 1
ATOM 617 O O . PHE A 1 80 ? -7.84 5.801 7.887 1 98.12 80 PHE A O 1
ATOM 624 N N . SER A 1 81 ? -5.637 6.148 7.852 1 98.44 81 SER A N 1
ATOM 625 C CA . SER A 1 81 ? -5.535 6.43 9.281 1 98.44 81 SER A CA 1
ATOM 626 C C . SER A 1 81 ? -6.336 7.672 9.656 1 98.44 81 SER A C 1
ATOM 628 O O . SER A 1 81 ? -6.902 7.746 10.75 1 98.44 81 SER A O 1
ATOM 630 N N . VAL A 1 82 ? -6.367 8.664 8.75 1 98.75 82 VAL A N 1
ATOM 631 C CA . VAL A 1 82 ? -7.172 9.859 8.992 1 98.75 82 VAL A CA 1
ATOM 632 C C . VAL A 1 82 ? -8.648 9.477 9.078 1 98.75 82 VAL A C 1
ATOM 634 O O . VAL A 1 82 ? -9.367 9.953 9.961 1 98.75 82 VAL A O 1
ATOM 637 N N . LYS A 1 83 ? -9.086 8.602 8.195 1 98.62 83 LYS A N 1
ATOM 638 C CA . LYS A 1 83 ? -10.453 8.094 8.227 1 98.62 83 LYS A CA 1
ATOM 639 C C . LYS A 1 83 ? -10.766 7.441 9.57 1 98.62 83 LYS A C 1
ATOM 641 O O . LYS A 1 83 ? -11.828 7.672 10.148 1 98.62 83 LYS A O 1
ATOM 646 N N . LEU A 1 84 ? -9.836 6.625 10.07 1 98 84 LEU A N 1
ATOM 647 C CA . LEU A 1 84 ? -10.055 5.906 11.32 1 98 84 LEU A CA 1
ATOM 648 C C . LEU A 1 84 ? -10.188 6.879 12.492 1 98 84 LEU A C 1
ATOM 650 O O . LEU A 1 84 ? -10.984 6.652 13.398 1 98 84 LEU A O 1
ATOM 654 N N . VAL A 1 85 ? -9.391 7.941 12.477 1 98.56 85 VAL A N 1
ATOM 655 C CA . VAL A 1 85 ? -9.461 8.945 13.531 1 98.56 85 VAL A CA 1
ATOM 656 C C . VAL A 1 85 ? -10.828 9.617 13.516 1 98.56 85 VAL A C 1
ATOM 658 O O . VAL A 1 85 ? -11.477 9.742 14.555 1 98.56 85 VAL A O 1
ATOM 661 N N . ILE A 1 86 ? -11.25 10.039 12.344 1 98.62 86 ILE A N 1
ATOM 662 C CA . ILE A 1 86 ? -12.531 10.727 12.188 1 98.62 86 ILE A CA 1
ATOM 663 C C . ILE A 1 86 ? -13.672 9.789 12.586 1 98.62 86 ILE A C 1
ATOM 665 O O . ILE A 1 86 ? -14.602 10.203 13.273 1 98.62 86 ILE A O 1
ATOM 669 N N . ASP A 1 87 ? -13.586 8.508 12.164 1 97.75 87 ASP A N 1
ATOM 670 C CA . ASP A 1 87 ? -14.609 7.52 12.484 1 97.75 87 ASP A CA 1
ATOM 671 C C . ASP A 1 87 ? -14.648 7.23 13.984 1 97.75 87 ASP A C 1
ATOM 673 O O . ASP A 1 87 ? -15.719 7.004 14.547 1 97.75 87 ASP A O 1
ATOM 677 N N . PHE A 1 88 ? -13.508 7.188 14.625 1 97.38 88 PHE A N 1
ATOM 678 C CA . PHE A 1 88 ? -13.43 6.902 16.047 1 97.38 88 PHE A CA 1
ATOM 679 C C . PHE A 1 88 ? -14.219 7.93 16.859 1 97.38 88 PHE A C 1
ATOM 681 O O . PHE A 1 88 ? -14.977 7.574 17.766 1 97.38 88 PHE A O 1
ATOM 688 N N . TYR A 1 89 ? -14.039 9.195 16.531 1 97.62 89 TYR A N 1
ATOM 689 C CA . TYR A 1 89 ? -14.703 10.273 17.266 1 97.62 89 TYR A CA 1
ATOM 690 C C . TYR A 1 89 ? -16.109 10.523 16.703 1 97.62 89 TYR A C 1
ATOM 692 O O . TYR A 1 89 ? -16.828 11.383 17.219 1 97.62 89 TYR A O 1
ATOM 700 N N . LYS A 1 90 ? -16.453 9.836 15.609 1 97.5 90 LYS A N 1
ATOM 701 C CA . LYS A 1 90 ? -17.75 9.953 14.953 1 97.5 90 LYS A CA 1
ATOM 702 C C . LYS A 1 90 ? -18 11.383 14.484 1 97.5 90 LYS A C 1
ATOM 704 O O . LYS A 1 90 ? -19.109 11.898 14.617 1 97.5 90 LYS A O 1
ATOM 709 N N . TRP A 1 91 ? -16.922 12.031 14.07 1 97.75 91 TRP A N 1
ATOM 710 C CA . TRP A 1 91 ? -17.094 13.359 13.477 1 97.75 91 TRP A CA 1
ATOM 711 C C . TRP A 1 91 ? -17.75 13.258 12.102 1 97.75 91 TRP A C 1
ATOM 713 O O . TRP A 1 91 ? -17.359 12.422 11.281 1 97.75 91 TRP A O 1
ATOM 723 N N . ASN A 1 92 ? -18.75 14 11.836 1 96.06 92 ASN A N 1
ATOM 724 C CA . ASN A 1 92 ? -19.422 13.984 10.539 1 96.06 92 ASN A CA 1
ATOM 725 C C . ASN A 1 92 ? -18.578 14.688 9.477 1 96.06 92 ASN A C 1
ATOM 727 O O . ASN A 1 92 ? -18.219 14.086 8.461 1 96.06 92 ASN A O 1
ATOM 731 N N . LYS A 1 93 ? -18.281 16 9.703 1 97.06 93 LYS A N 1
ATOM 732 C CA . LYS A 1 93 ? -17.406 16.797 8.852 1 97.06 93 LYS A CA 1
ATOM 733 C C . LYS A 1 93 ? -16.297 17.469 9.672 1 97.06 93 LYS A C 1
ATOM 735 O O . LYS A 1 93 ? -16.531 17.906 10.797 1 97.06 93 LYS A O 1
ATOM 740 N N . VAL A 1 94 ? -15.164 17.547 9.062 1 98.62 94 VAL A N 1
ATOM 741 C CA . VAL A 1 94 ? -14.039 18.172 9.75 1 98.62 94 VAL A CA 1
ATOM 742 C C . VAL A 1 94 ? -13.398 19.219 8.828 1 98.62 94 VAL A C 1
ATOM 744 O O . VAL A 1 94 ? -13.602 19.188 7.609 1 98.62 94 VAL A O 1
ATOM 747 N N . ILE A 1 95 ? -12.75 20.172 9.414 1 98.75 95 ILE A N 1
ATOM 748 C CA . ILE A 1 95 ? -11.812 21.047 8.703 1 98.75 95 ILE A CA 1
ATOM 749 C C . ILE A 1 95 ? -10.398 20.484 8.828 1 98.75 95 ILE A C 1
ATOM 751 O O . ILE A 1 95 ? -9.938 20.203 9.938 1 98.75 95 ILE A O 1
ATOM 755 N N . LEU A 1 96 ? -9.766 20.234 7.711 1 98.88 96 LEU A N 1
ATOM 756 C CA . LEU A 1 96 ? -8.383 19.766 7.738 1 98.88 96 LEU A CA 1
ATOM 757 C C . LEU A 1 96 ? -7.406 20.922 7.637 1 98.88 96 LEU A C 1
ATOM 759 O O . LEU A 1 96 ? -7.547 21.781 6.766 1 98.88 96 LEU A O 1
ATOM 763 N N . LEU A 1 97 ? -6.531 21.078 8.539 1 98.88 97 LEU A N 1
ATOM 764 C CA . LEU A 1 97 ? -5.414 22.016 8.531 1 98.88 97 LEU A CA 1
ATOM 765 C C . LEU A 1 97 ? -4.082 21.266 8.547 1 98.88 97 LEU A C 1
ATOM 767 O O . LEU A 1 97 ? -3.688 20.719 9.57 1 98.88 97 LEU A O 1
ATOM 771 N N . ALA A 1 98 ? -3.381 21.344 7.441 1 98.88 98 ALA A N 1
ATOM 772 C CA . ALA A 1 98 ? -2.326 20.344 7.266 1 98.88 98 ALA A CA 1
ATOM 773 C C . ALA A 1 98 ? -1.09 20.969 6.621 1 98.88 98 ALA A C 1
ATOM 775 O O . ALA A 1 98 ? -1.201 21.875 5.805 1 98.88 98 ALA A O 1
ATOM 776 N N . HIS A 1 99 ? 0.033 20.438 6.984 1 98.62 99 HIS A N 1
ATOM 777 C CA . HIS A 1 99 ? 1.318 20.953 6.516 1 98.62 99 HIS A CA 1
ATOM 778 C C . HIS A 1 99 ? 2.088 19.875 5.754 1 98.62 99 HIS A C 1
ATOM 780 O O . HIS A 1 99 ? 2.201 18.734 6.223 1 98.62 99 HIS A O 1
ATOM 786 N N . SER A 1 100 ? 2.682 20.203 4.586 1 96.94 100 SER A N 1
ATOM 787 C CA . SER A 1 100 ? 3.646 19.391 3.848 1 96.94 100 SER A CA 1
ATOM 788 C C . SER A 1 100 ? 3.107 17.984 3.584 1 96.94 100 SER A C 1
ATOM 790 O O . SER A 1 100 ? 2.088 17.828 2.91 1 96.94 100 SER A O 1
ATOM 792 N N . PHE A 1 101 ? 3.648 16.969 4.191 1 97 101 PHE A N 1
ATOM 793 C CA . PHE A 1 101 ? 3.182 15.594 4.062 1 97 101 PHE A CA 1
ATOM 794 C C . PHE A 1 101 ? 1.718 15.484 4.473 1 97 101 PHE A C 1
ATOM 796 O O . PHE A 1 101 ? 0.921 14.844 3.779 1 97 101 PHE A O 1
ATOM 803 N N . GLY A 1 102 ? 1.352 16.094 5.555 1 98.38 102 GLY A N 1
ATOM 804 C CA . GLY A 1 102 ? -0.035 16.141 5.992 1 98.38 102 GLY A CA 1
ATOM 805 C C . GLY A 1 102 ? -0.959 16.797 4.988 1 98.38 102 GLY A C 1
ATOM 806 O O . GLY A 1 102 ? -2.115 16.391 4.84 1 98.38 102 GLY A O 1
ATOM 807 N N . ALA A 1 103 ? -0.429 17.812 4.324 1 98.5 103 ALA A N 1
ATOM 808 C CA . ALA A 1 103 ? -1.217 18.484 3.299 1 98.5 103 ALA A CA 1
ATOM 809 C C . ALA A 1 103 ? -1.531 17.547 2.137 1 98.5 103 ALA A C 1
ATOM 811 O O . ALA A 1 103 ? -2.662 17.516 1.646 1 98.5 103 ALA A O 1
ATOM 812 N N . GLN A 1 104 ? -0.537 16.828 1.737 1 97.62 104 GLN A N 1
ATOM 813 C CA . GLN A 1 104 ? -0.748 15.844 0.673 1 97.62 104 GLN A CA 1
ATOM 814 C C . GLN A 1 104 ? -1.799 14.812 1.073 1 97.62 104 GLN A C 1
ATOM 816 O O . GLN A 1 104 ? -2.717 14.523 0.303 1 97.62 104 GLN A O 1
ATOM 821 N N . ILE A 1 105 ? -1.665 14.305 2.279 1 98.19 105 ILE A N 1
ATOM 822 C CA . ILE A 1 105 ? -2.596 13.32 2.82 1 98.19 105 ILE A CA 1
ATOM 823 C C . ILE A 1 105 ? -4.004 13.906 2.867 1 98.19 105 ILE A C 1
ATOM 825 O O . ILE A 1 105 ? -4.973 13.242 2.498 1 98.19 105 ILE A O 1
ATOM 829 N N . SER A 1 106 ? -4.098 15.148 3.25 1 98.81 106 SER A N 1
ATOM 830 C CA . SER A 1 106 ? -5.383 15.82 3.373 1 98.81 106 SER A CA 1
ATOM 831 C C . SER A 1 106 ? -6.047 16 2.012 1 98.81 106 SER A C 1
ATOM 833 O O . SER A 1 106 ? -7.262 15.828 1.88 1 98.81 106 SER A O 1
ATOM 835 N N . SER A 1 107 ? -5.25 16.375 1.01 1 98.44 107 SER A N 1
ATOM 836 C CA . SER A 1 107 ? -5.789 16.5 -0.34 1 98.44 107 SER A CA 1
ATOM 837 C C . SER A 1 107 ? -6.371 15.188 -0.839 1 98.44 107 SER A C 1
ATOM 839 O O . SER A 1 107 ? -7.473 15.164 -1.39 1 98.44 107 SER A O 1
ATOM 841 N N . LEU A 1 108 ? -5.688 14.141 -0.614 1 98.19 108 LEU A N 1
ATOM 842 C CA . LEU A 1 108 ? -6.152 12.828 -1.045 1 98.19 108 LEU A CA 1
ATOM 843 C C . LEU A 1 108 ? -7.402 12.406 -0.274 1 98.19 108 LEU A C 1
ATOM 845 O O . LEU A 1 108 ? -8.359 11.898 -0.861 1 98.19 108 LEU A O 1
ATOM 849 N N . PHE A 1 109 ? -7.355 12.656 1.034 1 98.88 109 PHE A N 1
ATOM 850 C CA . PHE A 1 109 ? -8.508 12.305 1.861 1 98.88 109 PHE A CA 1
ATOM 851 C C . PHE A 1 109 ? -9.742 13.07 1.416 1 98.88 109 PHE A C 1
ATOM 853 O O . PHE A 1 109 ? -10.82 12.484 1.258 1 98.88 109 PHE A O 1
ATOM 860 N N . ALA A 1 110 ? -9.57 14.383 1.194 1 98.88 110 ALA A N 1
ATOM 861 C CA . ALA A 1 110 ? -10.688 15.242 0.802 1 98.88 110 ALA A CA 1
ATOM 862 C C . ALA A 1 110 ? -11.242 14.828 -0.559 1 98.88 110 ALA A C 1
ATOM 864 O O . ALA A 1 110 ? -12.438 15 -0.828 1 98.88 110 ALA A O 1
ATOM 865 N N . ALA A 1 111 ? -10.375 14.336 -1.406 1 98.69 111 ALA A N 1
ATOM 866 C CA . ALA A 1 111 ? -10.82 13.836 -2.705 1 98.69 111 ALA A CA 1
ATOM 867 C C . ALA A 1 111 ? -11.609 12.539 -2.553 1 98.69 111 ALA A C 1
ATOM 869 O O . ALA A 1 111 ? -12.633 12.344 -3.215 1 98.69 111 ALA A O 1
ATOM 870 N N . ILE A 1 112 ? -11.211 11.656 -1.68 1 98.56 112 ILE A N 1
ATOM 871 C CA . ILE A 1 112 ? -11.781 10.328 -1.512 1 98.56 112 ILE A CA 1
ATOM 872 C C . ILE A 1 112 ? -13.086 10.422 -0.723 1 98.56 112 ILE A C 1
ATOM 874 O O . ILE A 1 112 ? -14.047 9.695 -1.001 1 98.56 112 ILE A O 1
ATOM 878 N N . TYR A 1 113 ? -13.078 11.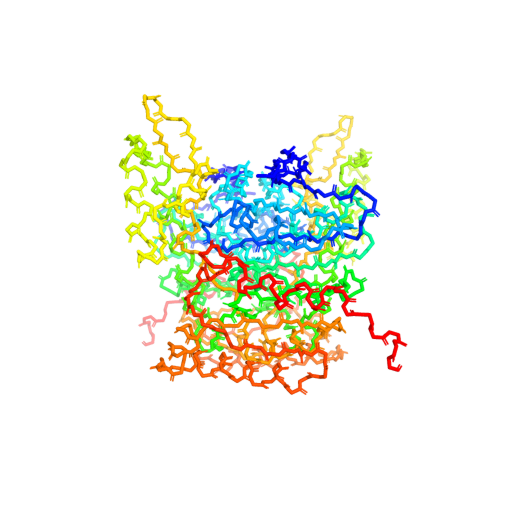289 0.236 1 98.69 113 TYR A N 1
ATOM 879 C CA . TYR A 1 113 ? -14.242 11.484 1.091 1 98.69 113 TYR A CA 1
ATOM 880 C C . TYR A 1 113 ? -14.648 12.953 1.134 1 98.69 113 TYR A C 1
ATOM 882 O O . TYR A 1 113 ? -14.633 13.578 2.197 1 98.69 113 TYR A O 1
ATOM 890 N N . PRO A 1 114 ? -15.164 13.445 0.043 1 98.5 114 PRO A N 1
ATOM 891 C CA . PRO A 1 114 ? -15.484 14.875 -0.001 1 98.5 114 PRO A CA 1
ATOM 892 C C . PRO A 1 114 ? -16.578 15.266 0.985 1 98.5 114 PRO A C 1
ATOM 894 O O . PRO A 1 114 ? -16.578 16.391 1.503 1 98.5 114 PRO A O 1
ATOM 897 N N . GLU A 1 115 ? -17.453 14.359 1.293 1 98.25 115 GLU A N 1
ATOM 898 C CA . GLU A 1 115 ? -18.578 14.641 2.176 1 98.25 115 GLU A CA 1
ATOM 899 C C . GLU A 1 115 ? -18.125 14.758 3.629 1 98.25 115 GLU A C 1
ATOM 901 O O . GLU A 1 115 ? -18.875 15.234 4.48 1 98.25 115 GLU A O 1
ATOM 906 N N . ARG A 1 116 ? -16.891 14.398 3.926 1 98.5 116 ARG A N 1
ATOM 907 C CA . ARG A 1 116 ? -16.391 14.406 5.293 1 98.5 116 ARG A CA 1
ATOM 908 C C . ARG A 1 116 ? -15.547 15.648 5.562 1 98.5 116 ARG A C 1
ATOM 910 O O . ARG A 1 116 ? -15.031 15.828 6.668 1 98.5 116 ARG A O 1
ATOM 917 N N . CYS A 1 117 ? -15.391 16.5 4.582 1 98.56 117 CYS A N 1
ATOM 918 C CA . CYS A 1 117 ? -14.531 17.672 4.707 1 98.56 117 CYS A CA 1
ATOM 919 C C . CYS A 1 117 ? -15.328 18.953 4.543 1 98.56 117 CYS A C 1
ATOM 921 O O . CYS A 1 1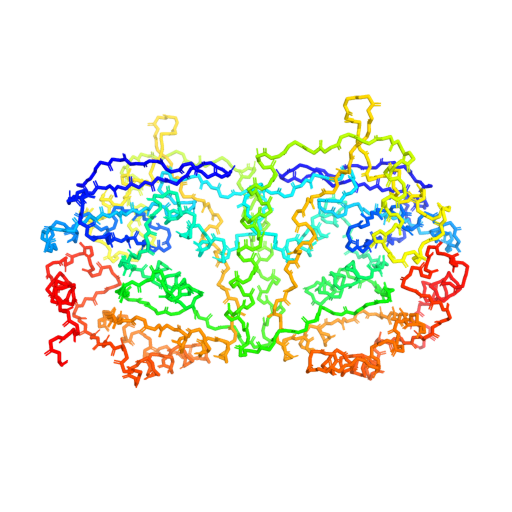17 ? -15.938 19.188 3.496 1 98.56 117 CYS A O 1
ATOM 923 N N . GLN A 1 118 ? -15.312 19.734 5.547 1 98.06 118 GLN A N 1
ATOM 924 C CA . GLN A 1 118 ? -15.961 21.031 5.477 1 98.06 118 GLN A CA 1
ATOM 925 C C . GLN A 1 118 ? -15.07 22.047 4.762 1 98.06 118 GLN A C 1
ATOM 927 O O . GLN A 1 118 ? -15.555 22.844 3.947 1 98.06 118 GLN A O 1
ATOM 932 N N . LYS A 1 119 ? -13.875 22.125 5.105 1 98.44 119 LYS A N 1
ATOM 933 C CA . LYS A 1 119 ? -12.812 22.938 4.52 1 98.44 119 LYS A CA 1
ATOM 934 C C . LYS A 1 119 ? -11.469 22.234 4.594 1 98.44 119 LYS A C 1
ATOM 936 O O . LYS A 1 119 ? -11.273 21.344 5.426 1 98.44 119 LYS A O 1
ATOM 941 N N . VAL A 1 120 ? -10.609 22.609 3.703 1 98.69 120 VAL A N 1
ATOM 942 C CA . VAL A 1 120 ? -9.242 22.094 3.744 1 98.69 120 VAL A CA 1
ATOM 943 C C . VAL A 1 120 ? -8.258 23.25 3.615 1 98.69 120 VAL A C 1
ATOM 945 O O . VAL A 1 120 ? -8.367 24.078 2.701 1 98.69 120 VAL A O 1
ATOM 948 N N . ILE A 1 121 ? -7.402 23.344 4.566 1 98.81 121 ILE A N 1
ATOM 949 C CA . ILE A 1 121 ? -6.324 24.328 4.555 1 98.81 121 ILE A CA 1
ATOM 950 C C . ILE A 1 121 ? -4.98 23.625 4.395 1 98.81 121 ILE A C 1
ATOM 952 O O . ILE A 1 121 ? -4.578 22.844 5.258 1 98.81 121 ILE A O 1
ATOM 956 N N . LEU A 1 122 ? -4.348 23.906 3.322 1 98.81 122 LEU A N 1
ATOM 957 C CA . LEU A 1 122 ? -3.098 23.25 2.957 1 98.81 122 LEU A CA 1
ATOM 958 C C . LEU A 1 122 ? -1.919 24.203 3.078 1 98.81 122 LEU A C 1
ATOM 960 O O . LEU A 1 122 ? -1.872 25.219 2.391 1 98.81 122 LEU A O 1
ATOM 964 N N . LEU A 1 123 ? -1.037 23.812 3.977 1 98.69 123 LEU A N 1
ATOM 965 C CA . LEU A 1 123 ? 0.148 24.641 4.191 1 98.69 123 LEU A CA 1
ATOM 966 C C . LEU A 1 123 ? 1.36 24.031 3.482 1 98.69 123 LEU A C 1
ATOM 968 O O . LEU A 1 123 ? 1.815 22.953 3.834 1 98.69 123 LEU A O 1
ATOM 972 N N . ASP A 1 124 ? 1.828 24.641 2.453 1 97.81 124 ASP A N 1
ATOM 973 C CA . ASP A 1 124 ? 3.092 24.469 1.743 1 97.81 124 ASP A CA 1
ATOM 974 C C . ASP A 1 124 ? 3.152 23.125 1.033 1 97.81 124 ASP A C 1
ATOM 976 O O . ASP A 1 124 ? 4.215 22.5 0.954 1 97.81 124 ASP A O 1
ATOM 980 N N . SER A 1 125 ? 2.107 22.578 0.593 1 96.56 125 SER A N 1
ATOM 981 C CA . SER A 1 125 ? 2.023 21.375 -0.23 1 96.56 125 SER A CA 1
ATOM 982 C C . SER A 1 125 ? 0.599 21.141 -0.72 1 96.56 125 SER A C 1
ATOM 984 O O . SER A 1 125 ? -0.353 21.703 -0.171 1 96.56 125 SER A O 1
ATOM 986 N N . LEU A 1 126 ? 0.443 20.422 -1.77 1 96.5 126 LEU A N 1
ATOM 987 C CA . LEU A 1 126 ? -0.859 20.172 -2.373 1 96.5 126 LEU A CA 1
ATOM 988 C C . LEU A 1 126 ? -1.061 18.672 -2.611 1 96.5 126 LEU A C 1
ATOM 990 O O . LEU A 1 126 ? -1.843 18.031 -1.908 1 96.5 126 LEU A O 1
ATOM 994 N N . LEU A 1 127 ? -0.293 18.078 -3.516 1 95.31 127 LEU A N 1
ATOM 995 C CA . LEU A 1 127 ? -0.306 16.656 -3.895 1 95.31 127 LEU A CA 1
ATOM 996 C C . LEU A 1 127 ? 1.107 16.094 -3.91 1 95.31 127 LEU A C 1
ATOM 998 O O . LEU A 1 127 ? 2.084 16.844 -3.953 1 95.31 127 LEU A O 1
ATOM 1002 N N . PRO A 1 128 ? 1.155 14.75 -3.797 1 92.19 128 PRO A N 1
ATOM 1003 C CA . PRO A 1 128 ? 2.486 14.156 -3.939 1 92.19 128 PRO A CA 1
ATOM 1004 C C . PRO A 1 128 ? 3.096 14.398 -5.316 1 92.19 128 PRO A C 1
ATOM 1006 O O . PRO A 1 128 ? 2.379 14.734 -6.262 1 92.19 128 PRO A O 1
ATOM 1009 N N . ILE A 1 129 ? 4.391 14.258 -5.336 1 86.56 129 ILE A N 1
ATOM 1010 C CA . ILE A 1 129 ? 5.078 14.352 -6.621 1 86.56 129 ILE A CA 1
ATOM 1011 C C . ILE A 1 129 ? 4.711 13.156 -7.492 1 86.56 129 ILE A C 1
ATOM 1013 O O . ILE A 1 129 ? 4.656 12.023 -7.012 1 86.56 129 ILE A O 1
ATOM 1017 N N . MET A 1 130 ? 4.496 13.422 -8.734 1 85.38 130 MET A N 1
ATOM 1018 C CA . MET A 1 130 ? 4.059 12.383 -9.656 1 85.38 130 MET A CA 1
ATOM 1019 C C . MET A 1 130 ? 5.191 11.398 -9.945 1 85.38 130 MET A C 1
ATOM 1021 O O . MET A 1 130 ? 6.363 11.727 -9.773 1 85.38 130 MET A O 1
ATOM 1025 N N . THR A 1 131 ? 4.82 10.203 -10.297 1 87.25 131 THR A N 1
ATOM 1026 C CA . THR A 1 131 ? 5.734 9.227 -10.883 1 87.25 131 THR A CA 1
ATOM 1027 C C . THR A 1 131 ? 5.441 9.031 -12.367 1 87.25 131 THR A C 1
ATOM 1029 O O . THR A 1 131 ? 4.32 8.68 -12.742 1 87.25 131 THR A O 1
ATOM 1032 N N . ASN A 1 132 ? 6.516 9.312 -13.125 1 89.38 132 ASN A N 1
ATOM 1033 C CA . ASN A 1 132 ? 6.363 9.039 -14.555 1 89.38 132 ASN A CA 1
ATOM 1034 C C . ASN A 1 132 ? 6.07 7.562 -14.812 1 89.38 132 ASN A C 1
ATOM 1036 O O . ASN A 1 132 ? 6.66 6.688 -14.188 1 89.38 132 ASN A O 1
ATOM 1040 N N . ASN A 1 133 ? 5.145 7.344 -15.766 1 91.5 133 ASN A N 1
ATOM 1041 C CA . ASN A 1 133 ? 4.75 5.977 -16.094 1 91.5 133 ASN A CA 1
ATOM 1042 C C . ASN A 1 133 ? 5.961 5.113 -16.438 1 91.5 133 ASN A C 1
ATOM 1044 O O . ASN A 1 133 ? 6.023 3.941 -16.078 1 91.5 133 ASN A O 1
ATOM 1048 N N . GLU A 1 134 ? 6.98 5.676 -17.062 1 93.38 134 GLU A N 1
ATOM 1049 C CA . GLU A 1 134 ? 8.148 4.945 -17.547 1 93.38 134 GLU A CA 1
ATOM 1050 C C . GLU A 1 134 ? 9.062 4.551 -16.391 1 93.38 134 GLU A C 1
ATOM 1052 O O . GLU A 1 134 ? 9.898 3.654 -16.531 1 93.38 134 GLU A O 1
ATOM 1057 N N . ASN A 1 135 ? 8.875 5.242 -15.273 1 93.12 135 ASN A N 1
ATOM 1058 C CA . ASN A 1 135 ? 9.805 5.027 -14.164 1 93.12 135 ASN A CA 1
ATOM 1059 C C . ASN A 1 135 ? 9.172 4.195 -13.055 1 93.12 135 ASN A C 1
ATOM 1061 O O . ASN A 1 135 ? 9.797 3.959 -12.023 1 93.12 135 ASN A O 1
ATOM 1065 N N . ILE A 1 136 ? 7.996 3.723 -13.273 1 94.12 136 ILE A N 1
ATOM 1066 C CA . ILE A 1 136 ? 7.211 3.098 -12.211 1 94.12 136 ILE A CA 1
ATOM 1067 C C . ILE A 1 136 ? 7.941 1.861 -11.695 1 94.12 136 ILE A C 1
ATOM 1069 O O . ILE A 1 136 ? 7.988 1.623 -10.484 1 94.12 136 ILE A O 1
ATOM 1073 N N . VAL A 1 137 ? 8.547 1.071 -12.594 1 96.75 137 VAL A N 1
ATOM 1074 C CA . VAL A 1 137 ? 9.242 -0.152 -12.211 1 96.75 137 VAL A CA 1
ATOM 1075 C C . VAL A 1 137 ? 10.461 0.194 -11.367 1 96.75 137 VAL A C 1
ATOM 1077 O O . VAL A 1 137 ? 10.672 -0.38 -10.297 1 96.75 137 VAL A O 1
ATOM 1080 N N . LYS A 1 138 ? 11.227 1.153 -11.812 1 95.38 138 LYS A N 1
ATOM 1081 C CA . LYS A 1 138 ? 12.414 1.605 -11.094 1 95.38 138 LYS A CA 1
ATOM 1082 C C . LYS A 1 138 ? 12.055 2.166 -9.719 1 95.38 138 LYS A C 1
ATOM 1084 O O . LYS A 1 138 ? 12.789 1.983 -8.75 1 95.38 138 LYS A O 1
ATOM 1089 N N . TYR A 1 139 ? 10.984 2.816 -9.711 1 93.19 139 TYR A N 1
ATOM 1090 C CA . TYR A 1 139 ? 10.516 3.424 -8.469 1 93.19 139 TYR A CA 1
ATOM 1091 C C . TYR A 1 139 ? 10.195 2.357 -7.426 1 93.19 139 TYR A C 1
ATOM 1093 O O . TYR A 1 139 ? 10.609 2.463 -6.27 1 93.19 139 TYR A O 1
ATOM 1101 N N . TYR A 1 140 ? 9.516 1.329 -7.812 1 94.94 140 TYR A N 1
ATOM 1102 C CA . TYR A 1 140 ? 9.18 0.256 -6.883 1 94.94 140 TYR A CA 1
ATOM 1103 C C . TYR A 1 140 ? 10.422 -0.502 -6.449 1 94.94 140 TYR A C 1
ATOM 1105 O O . TYR A 1 140 ? 10.578 -0.839 -5.27 1 94.94 140 TYR A O 1
ATOM 1113 N N . ARG A 1 141 ? 11.328 -0.762 -7.359 1 97 141 ARG A N 1
ATOM 1114 C CA . ARG A 1 141 ? 12.562 -1.45 -7.004 1 97 141 ARG A CA 1
ATOM 1115 C C . ARG A 1 141 ? 13.328 -0.681 -5.934 1 97 141 ARG A C 1
ATOM 1117 O O . ARG A 1 141 ? 13.734 -1.256 -4.922 1 97 141 ARG A O 1
ATOM 1124 N N . ARG A 1 142 ? 13.508 0.565 -6.199 1 95.31 142 ARG A N 1
ATOM 1125 C CA . ARG A 1 142 ? 14.219 1.405 -5.246 1 95.31 142 ARG A CA 1
ATOM 1126 C C . ARG A 1 142 ? 13.555 1.372 -3.877 1 95.31 142 ARG A C 1
ATOM 1128 O O . ARG A 1 142 ? 14.227 1.251 -2.852 1 95.31 142 ARG A O 1
ATOM 1135 N N . HIS A 1 143 ? 12.234 1.489 -3.9 1 94.75 143 HIS A N 1
ATOM 1136 C CA . HIS A 1 143 ? 11.484 1.498 -2.648 1 94.75 143 HIS A CA 1
ATOM 1137 C C . HIS A 1 143 ? 11.672 0.19 -1.887 1 94.75 143 HIS A C 1
ATOM 1139 O O . HIS A 1 143 ? 11.945 0.2 -0.684 1 94.75 143 HIS A O 1
ATOM 1145 N N . PHE A 1 144 ? 11.547 -0.965 -2.57 1 96.69 144 PHE A N 1
ATOM 1146 C CA . PHE A 1 144 ? 11.703 -2.273 -1.948 1 96.69 144 PHE A CA 1
ATOM 1147 C C . PHE A 1 144 ? 13.109 -2.43 -1.37 1 96.69 144 PHE A C 1
ATOM 1149 O O . PHE A 1 144 ? 13.266 -2.828 -0.215 1 96.69 144 PHE A O 1
ATOM 1156 N N . ASP A 1 145 ? 14.102 -2.041 -2.141 1 97.12 145 ASP A N 1
ATOM 1157 C CA . ASP A 1 145 ? 15.492 -2.203 -1.726 1 97.12 145 ASP A CA 1
ATOM 1158 C C . ASP A 1 145 ? 15.812 -1.324 -0.518 1 97.12 145 ASP A C 1
ATOM 1160 O O . ASP A 1 145 ? 16.453 -1.777 0.435 1 97.12 145 ASP A O 1
ATOM 1164 N N . GLU A 1 146 ? 15.352 -0.098 -0.586 1 95.75 146 GLU A N 1
ATOM 1165 C CA . GLU A 1 146 ? 15.609 0.832 0.509 1 95.75 146 GLU A CA 1
ATOM 1166 C C . GLU A 1 146 ? 14.914 0.382 1.79 1 95.75 146 GLU A C 1
ATOM 1168 O O . GLU A 1 146 ? 15.492 0.463 2.877 1 95.75 146 GLU A O 1
ATOM 1173 N N . MET A 1 147 ? 13.695 -0.074 1.672 1 94.5 147 MET A N 1
ATOM 1174 C CA . MET A 1 147 ? 12.945 -0.516 2.846 1 94.5 147 MET A CA 1
ATOM 1175 C C . MET A 1 147 ? 13.602 -1.74 3.479 1 94.5 147 MET A C 1
ATOM 1177 O O . MET A 1 147 ? 13.695 -1.836 4.703 1 94.5 147 MET A O 1
ATOM 1181 N N . GLU A 1 148 ? 13.992 -2.654 2.643 1 94.62 148 GLU A N 1
ATOM 1182 C CA . GLU A 1 148 ? 14.68 -3.832 3.168 1 94.62 148 GLU A CA 1
ATOM 1183 C C . GLU A 1 148 ? 15.977 -3.447 3.871 1 94.62 148 GLU A C 1
ATOM 1185 O O . GLU A 1 148 ? 16.297 -3.988 4.934 1 94.62 148 GLU A O 1
ATOM 1190 N N . LYS A 1 149 ? 16.703 -2.529 3.289 1 94.81 149 LYS A N 1
ATOM 1191 C CA . LYS A 1 149 ? 17.953 -2.059 3.891 1 94.81 149 LYS A CA 1
ATOM 1192 C C . LYS A 1 149 ? 17.688 -1.405 5.246 1 94.81 149 LYS A C 1
ATOM 1194 O O . LYS A 1 149 ? 18.406 -1.674 6.215 1 94.81 149 LYS A O 1
ATOM 1199 N N . VAL A 1 150 ? 16.703 -0.577 5.305 1 94.81 150 VAL A N 1
ATOM 1200 C CA . VAL A 1 150 ? 16.375 0.107 6.547 1 94.81 150 VAL A CA 1
ATOM 1201 C C . VAL A 1 150 ? 15.977 -0.917 7.609 1 94.81 150 VAL A C 1
ATOM 1203 O O . VAL A 1 150 ? 16.406 -0.822 8.766 1 94.81 150 VAL A O 1
ATOM 1206 N N . GLU A 1 151 ? 15.133 -1.871 7.227 1 92.94 151 GLU A N 1
ATOM 1207 C CA . GLU A 1 151 ? 14.719 -2.914 8.156 1 92.94 151 GLU A CA 1
ATOM 1208 C C . GLU A 1 151 ? 15.922 -3.68 8.703 1 92.94 151 GLU A C 1
ATOM 1210 O O . GLU A 1 151 ? 15.984 -3.977 9.898 1 92.94 151 GLU A O 1
ATOM 1215 N N . ASN A 1 152 ? 16.828 -3.973 7.82 1 92.75 152 ASN A N 1
ATOM 1216 C CA . ASN A 1 152 ? 18.031 -4.684 8.242 1 92.75 152 ASN A CA 1
ATOM 1217 C C . ASN A 1 152 ? 18.828 -3.869 9.258 1 92.75 152 ASN A C 1
ATOM 1219 O O . ASN A 1 152 ? 19.359 -4.422 10.219 1 92.75 152 ASN A O 1
ATOM 1223 N N . ILE A 1 153 ? 18.875 -2.617 9.07 1 91.31 153 ILE A N 1
ATOM 1224 C CA . ILE A 1 153 ? 19.578 -1.729 9.984 1 91.31 153 ILE A CA 1
ATOM 1225 C C . ILE A 1 153 ? 18.859 -1.698 11.336 1 91.31 153 ILE A C 1
ATOM 1227 O O . ILE A 1 153 ? 19.5 -1.778 12.383 1 91.31 153 ILE A O 1
ATOM 1231 N N . ILE A 1 154 ? 17.578 -1.65 11.32 1 89.06 154 ILE A N 1
ATOM 1232 C CA . ILE A 1 154 ? 16.781 -1.572 12.531 1 89.06 154 ILE A CA 1
ATOM 1233 C C . ILE A 1 154 ? 16.984 -2.83 13.367 1 89.06 154 ILE A C 1
ATOM 1235 O O . ILE A 1 154 ? 17.062 -2.756 14.602 1 89.06 154 ILE A O 1
ATOM 1239 N N . ILE A 1 155 ? 17.109 -3.938 12.734 1 89.31 155 ILE A N 1
ATOM 1240 C CA . ILE A 1 155 ? 17.156 -5.203 13.453 1 89.31 155 ILE A CA 1
ATOM 1241 C C . ILE A 1 155 ? 18.594 -5.473 13.922 1 89.31 155 ILE A C 1
ATOM 1243 O O . ILE A 1 155 ? 18.797 -6.113 14.953 1 89.31 155 ILE A O 1
ATOM 1247 N N . THR A 1 156 ? 19.531 -4.961 13.227 1 90.31 156 THR A N 1
ATOM 1248 C CA . THR A 1 156 ? 20.906 -5.367 13.492 1 90.31 156 THR A CA 1
ATOM 1249 C C . THR A 1 156 ? 21.625 -4.312 14.32 1 90.31 156 THR A C 1
ATOM 1251 O O . THR A 1 156 ? 22.609 -4.613 15 1 90.31 156 THR A O 1
ATOM 1254 N N . LYS A 1 157 ? 21.109 -3.088 14.164 1 87.31 157 LYS A N 1
ATOM 1255 C CA . LYS A 1 157 ? 21.828 -2.012 14.844 1 87.31 157 LYS A CA 1
ATOM 1256 C C . LYS A 1 157 ? 21.031 -1.493 16.031 1 87.31 157 LYS A C 1
ATOM 1258 O O . LYS A 1 157 ? 19.797 -1.433 15.984 1 87.31 157 LYS A O 1
ATOM 1263 N N . THR A 1 158 ? 21.781 -1.224 17.062 1 82.75 158 THR A N 1
ATOM 1264 C CA . THR A 1 158 ? 21.172 -0.573 18.203 1 82.75 158 THR A CA 1
ATOM 1265 C C . THR A 1 158 ? 21.188 0.945 18.047 1 82.75 158 THR A C 1
ATOM 1267 O O . THR A 1 158 ? 22.25 1.532 17.812 1 82.75 158 THR A O 1
ATOM 1270 N N . PRO A 1 159 ? 20.031 1.506 18.125 1 80.31 159 PRO A N 1
ATOM 1271 C CA . PRO A 1 159 ? 20.031 2.967 18 1 80.31 159 PRO A CA 1
ATOM 1272 C C . PRO A 1 159 ? 20.891 3.641 19.078 1 80.31 159 PRO A C 1
ATOM 1274 O O . PRO A 1 159 ? 20.891 3.213 20.234 1 80.31 159 PRO A O 1
ATOM 1277 N N . PRO A 1 160 ? 21.625 4.605 18.625 1 81.69 160 PRO A N 1
ATOM 1278 C CA . PRO A 1 160 ? 22.469 5.305 19.594 1 81.69 160 PRO A CA 1
ATOM 1279 C C . PRO A 1 160 ? 21.672 6.133 20.594 1 81.69 160 PRO A C 1
ATOM 1281 O O . PRO A 1 160 ? 20.594 6.633 20.266 1 81.69 160 PRO A O 1
ATOM 1284 N N . SER A 1 161 ? 22.141 6.098 21.859 1 90.94 161 SER A N 1
ATOM 1285 C CA . SER A 1 161 ? 21.625 7.016 22.875 1 90.94 161 SER A CA 1
ATOM 1286 C C . SER A 1 161 ? 22.359 8.352 22.828 1 90.94 161 SER A C 1
ATOM 1288 O O . SER A 1 161 ? 23.594 8.391 22.719 1 90.94 161 SER A O 1
ATOM 1290 N N . HIS A 1 162 ? 21.562 9.383 22.797 1 93.5 162 HIS A N 1
ATOM 1291 C CA . HIS A 1 162 ? 22.109 10.734 22.734 1 93.5 162 HIS A CA 1
ATOM 1292 C C . HIS A 1 162 ? 21.703 11.539 23.969 1 93.5 162 HIS A C 1
ATOM 1294 O O . HIS A 1 162 ? 20.703 11.227 24.625 1 93.5 162 HIS A O 1
ATOM 1300 N N . THR A 1 163 ? 22.578 12.469 24.281 1 95.12 163 THR A N 1
ATOM 1301 C CA . THR A 1 163 ? 22.062 13.492 25.188 1 95.12 163 THR A CA 1
ATOM 1302 C C . THR A 1 163 ? 20.969 14.312 24.516 1 95.12 163 THR A C 1
ATOM 1304 O O . THR A 1 163 ? 20.859 14.32 23.281 1 95.12 163 THR A O 1
ATOM 1307 N N . TYR A 1 164 ? 20.219 14.898 25.328 1 94.06 164 TYR A N 1
ATOM 1308 C CA . TYR A 1 164 ? 19.188 15.766 24.781 1 94.06 164 TYR A CA 1
ATOM 1309 C C . TYR A 1 164 ? 19.781 16.812 23.859 1 94.06 164 TYR A C 1
ATOM 1311 O O . TYR A 1 164 ? 19.234 17.062 22.766 1 94.06 164 TYR A O 1
ATOM 1319 N N . GLU A 1 165 ? 20.875 17.406 24.234 1 94.12 165 GLU A N 1
ATOM 1320 C CA . GLU A 1 165 ? 21.531 18.438 23.453 1 94.12 165 GLU A CA 1
ATOM 1321 C C . GLU A 1 165 ? 22.016 17.906 22.125 1 94.12 165 GLU A C 1
ATOM 1323 O O . GLU A 1 165 ? 21.891 18.562 21.094 1 94.12 165 GLU A O 1
ATOM 1328 N N . GLU A 1 166 ? 22.531 16.75 22.188 1 94.31 166 GLU A N 1
ATOM 1329 C CA . GLU A 1 166 ? 22.984 16.125 20.953 1 94.31 166 GLU A CA 1
ATOM 1330 C C . GLU A 1 166 ? 21.828 15.844 20.016 1 94.31 166 GLU A C 1
ATOM 1332 O O . GLU A 1 166 ? 21.922 16.062 18.812 1 94.31 166 GLU A O 1
ATOM 1337 N N . ALA A 1 167 ? 20.781 15.328 20.594 1 93.75 167 ALA A N 1
ATOM 1338 C CA . ALA A 1 167 ? 19.578 15.039 19.812 1 93.75 167 ALA A CA 1
ATOM 1339 C C . ALA A 1 167 ? 19.016 16.312 19.172 1 93.75 167 ALA A C 1
ATOM 1341 O O . ALA A 1 167 ? 18.656 16.312 17.984 1 93.75 167 ALA A O 1
ATOM 1342 N N . LEU A 1 168 ? 18.984 17.359 19.922 1 92.94 168 LEU A N 1
ATOM 1343 C CA . LEU A 1 168 ? 18.469 18.641 19.438 1 92.94 168 LEU A CA 1
ATOM 1344 C C . LEU A 1 168 ? 19.328 19.156 18.297 1 92.94 168 LEU A C 1
ATOM 1346 O O . LEU A 1 168 ? 18.797 19.625 17.281 1 92.94 168 LEU A O 1
ATOM 1350 N N . ASN A 1 169 ? 20.625 19.078 18.422 1 91.81 169 ASN A N 1
ATOM 1351 C CA . ASN A 1 169 ? 21.547 19.516 17.391 1 91.81 169 ASN A CA 1
ATOM 1352 C C . ASN A 1 169 ? 21.375 18.703 16.109 1 91.81 169 ASN A C 1
ATOM 1354 O O . ASN A 1 169 ? 21.359 19.281 15.008 1 91.81 169 ASN A O 1
ATOM 1358 N N . ARG A 1 170 ? 21.266 17.469 16.312 1 90.19 170 ARG A N 1
ATOM 1359 C CA . ARG A 1 170 ? 21.047 16.609 15.156 1 90.19 170 ARG A CA 1
ATOM 1360 C C . ARG A 1 170 ? 19.719 16.922 14.469 1 90.19 170 ARG A C 1
ATOM 1362 O O . ARG A 1 170 ? 19.641 16.953 13.242 1 90.19 170 ARG A O 1
ATOM 1369 N N . PHE A 1 171 ? 18.75 17.094 15.305 1 91.25 171 PHE A N 1
ATOM 1370 C CA . PHE A 1 171 ? 17.406 17.422 14.805 1 91.25 171 PHE A CA 1
ATOM 1371 C C . PHE A 1 171 ? 17.453 18.688 13.969 1 91.25 171 PHE A C 1
ATOM 1373 O O . PHE A 1 171 ? 16.875 18.734 12.875 1 91.25 171 PHE A O 1
ATOM 1380 N N . MET A 1 172 ? 18.109 19.656 14.375 1 90.19 172 MET A N 1
ATOM 1381 C CA . MET A 1 172 ? 18.172 20.953 13.695 1 90.19 172 MET A CA 1
ATOM 1382 C C . MET A 1 172 ? 19.047 20.859 12.445 1 90.19 172 MET A C 1
ATOM 1384 O O . MET A 1 172 ? 18.734 21.453 11.414 1 90.19 172 MET A O 1
ATOM 1388 N N . THR A 1 173 ? 20.094 20.125 12.477 1 86.94 173 THR A N 1
ATOM 1389 C CA . THR A 1 173 ? 21.016 19.969 11.352 1 86.94 173 THR A CA 1
ATOM 1390 C C . THR A 1 173 ? 20.344 19.234 10.203 1 86.94 173 THR A C 1
ATOM 1392 O O . THR A 1 173 ? 20.547 19.578 9.039 1 86.94 173 THR A O 1
ATOM 1395 N N . ASN A 1 174 ? 19.547 18.234 10.523 1 82.56 174 ASN A N 1
ATOM 1396 C CA . ASN A 1 174 ? 18.891 17.422 9.516 1 82.56 174 ASN A CA 1
ATOM 1397 C C . ASN A 1 174 ? 17.797 18.203 8.797 1 82.56 174 ASN A C 1
ATOM 1399 O O . ASN A 1 174 ? 17.359 17.812 7.703 1 82.56 174 ASN A O 1
ATOM 1403 N N . ARG A 1 175 ? 17.219 19.25 9.344 1 79.69 175 ARG A N 1
ATOM 1404 C CA . ARG A 1 175 ? 16.125 20.031 8.758 1 79.69 175 ARG A CA 1
ATOM 1405 C C . ARG A 1 175 ? 16.656 21.297 8.094 1 79.69 1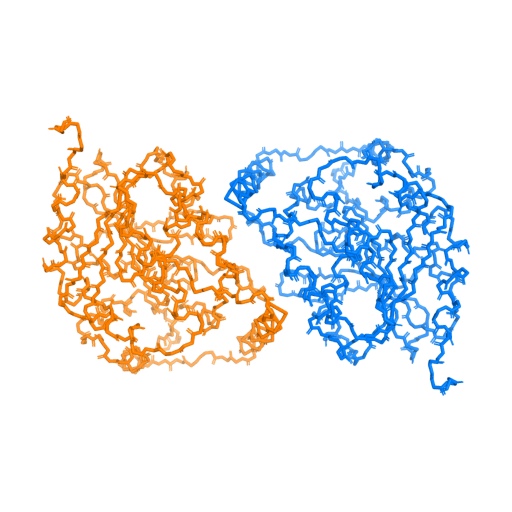75 ARG A C 1
ATOM 1407 O O . ARG A 1 175 ? 15.906 22.25 7.883 1 79.69 175 ARG A O 1
ATOM 1414 N N . ASN A 1 176 ? 17.75 21.219 7.605 1 67.06 176 ASN A N 1
ATOM 1415 C CA . ASN A 1 176 ? 18.469 22.266 6.891 1 67.06 176 ASN A CA 1
ATOM 1416 C C . ASN A 1 176 ? 18.391 23.594 7.637 1 67.06 176 ASN A C 1
ATOM 1418 O O . ASN A 1 176 ? 18.203 24.656 7.023 1 67.06 176 ASN A O 1
ATOM 1422 N N . ARG A 1 177 ? 18.297 23.578 8.867 1 65.62 177 ARG A N 1
ATOM 1423 C CA . ARG A 1 177 ? 18.391 24.734 9.75 1 65.62 177 ARG A CA 1
ATOM 1424 C C . ARG A 1 177 ? 17.25 25.719 9.477 1 65.62 177 ARG A C 1
ATOM 1426 O O . ARG A 1 177 ? 17.453 26.938 9.539 1 65.62 177 ARG A O 1
ATOM 1433 N N . GLN A 1 178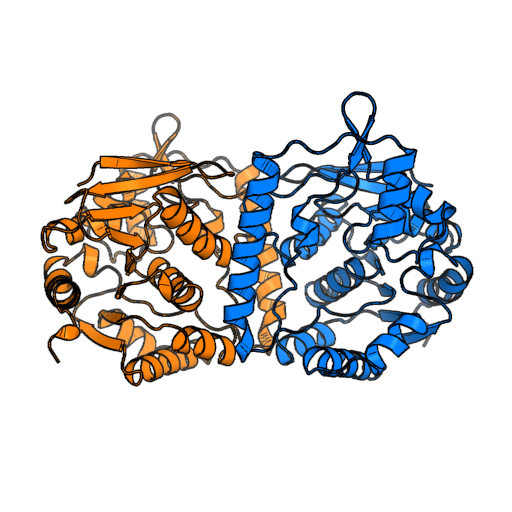 ? 16.25 25.172 8.969 1 80.94 178 GLN A N 1
ATOM 1434 C CA . GLN A 1 178 ? 15.125 26.047 8.695 1 80.94 178 GLN A CA 1
ATOM 1435 C C . GLN A 1 178 ? 14.305 26.297 9.961 1 80.94 178 GLN A C 1
ATOM 1437 O O . GLN A 1 178 ? 13.453 27.188 9.992 1 80.94 178 GLN A O 1
ATOM 1442 N N . LEU A 1 179 ? 14.664 25.594 10.977 1 87.5 179 LEU A N 1
ATOM 1443 C CA . LEU A 1 179 ? 13.938 25.719 12.234 1 87.5 179 LEU A CA 1
ATOM 1444 C C . LEU A 1 179 ? 14.719 26.578 13.227 1 87.5 179 LEU A C 1
ATOM 1446 O O . LEU A 1 179 ? 15.945 26.484 13.305 1 87.5 179 LEU A O 1
ATOM 1450 N N . THR A 1 180 ? 14.047 27.438 13.898 1 89.56 180 THR A N 1
ATOM 1451 C CA . THR A 1 180 ? 14.656 28.094 15.055 1 89.56 180 THR A CA 1
ATOM 1452 C C . THR A 1 180 ? 14.82 27.109 16.203 1 89.56 180 THR A C 1
ATOM 1454 O O . THR A 1 180 ? 14.109 26.094 16.266 1 89.56 180 THR A O 1
ATOM 1457 N N . PRO A 1 181 ? 15.758 27.422 17.062 1 90.19 181 PRO A N 1
ATOM 1458 C CA . PRO A 1 181 ? 15.914 26.531 18.219 1 90.19 181 PRO A CA 1
ATOM 1459 C C . PRO A 1 181 ? 14.617 26.344 19 1 90.19 181 PRO A C 1
ATOM 1461 O O . PRO A 1 181 ? 14.32 25.25 19.469 1 90.19 181 PRO A O 1
ATOM 1464 N N . GLU A 1 182 ? 13.906 27.422 19.141 1 91.81 182 GLU A N 1
ATOM 1465 C CA . GLU A 1 182 ? 12.641 27.359 19.859 1 91.81 182 GLU A CA 1
ATOM 1466 C C . GLU A 1 182 ? 11.664 26.406 19.188 1 91.81 182 GLU A C 1
ATOM 1468 O O . GLU A 1 182 ? 11.008 25.609 19.859 1 91.81 182 GLU A O 1
ATOM 1473 N N . CYS A 1 183 ? 11.562 26.516 17.922 1 93.19 183 CYS A N 1
ATOM 1474 C CA . CYS A 1 183 ? 10.656 25.656 17.156 1 93.19 183 CYS A CA 1
ATOM 1475 C C . CYS A 1 183 ? 11.125 24.219 17.172 1 93.19 183 CYS A C 1
ATOM 1477 O O . CYS A 1 183 ? 10.312 23.297 17.25 1 93.19 183 CYS A O 1
ATOM 1479 N N . ALA A 1 184 ? 12.43 24.031 17.062 1 94 184 ALA A N 1
ATOM 1480 C CA . ALA A 1 184 ? 13 22.703 17.141 1 94 184 ALA A CA 1
ATOM 1481 C C . ALA A 1 184 ? 12.672 22.031 18.469 1 94 184 ALA A C 1
ATOM 1483 O O . ALA A 1 184 ? 12.383 20.828 18.516 1 94 184 ALA A O 1
ATOM 1484 N N . GLU A 1 185 ? 12.711 22.812 19.484 1 94.25 185 GLU A N 1
ATOM 1485 C CA . GLU A 1 185 ? 12.422 22.297 20.828 1 94.25 185 GLU A CA 1
ATOM 1486 C C . GLU A 1 185 ? 10.969 21.828 20.938 1 94.25 185 GLU A C 1
ATOM 1488 O O . GLU A 1 185 ? 10.68 20.828 21.594 1 94.25 185 GLU A O 1
ATOM 1493 N N . ILE A 1 186 ? 10.117 22.547 20.328 1 93.88 186 ILE A N 1
ATOM 1494 C CA . ILE A 1 186 ? 8.695 22.203 20.344 1 93.88 186 ILE A CA 1
ATOM 1495 C C . ILE A 1 186 ? 8.492 20.844 19.688 1 93.88 186 ILE A C 1
ATOM 1497 O O . ILE A 1 186 ? 7.809 19.969 20.234 1 93.88 186 ILE A O 1
ATOM 1501 N N . LEU A 1 187 ? 9.102 20.625 18.609 1 94.5 187 LEU A N 1
ATOM 1502 C CA . LEU A 1 187 ? 8.906 19.406 17.828 1 94.5 187 LEU A CA 1
ATOM 1503 C C . LEU A 1 187 ? 9.633 18.234 18.469 1 94.5 187 LEU A C 1
ATOM 1505 O O . LEU A 1 187 ? 9.07 17.141 18.578 1 94.5 187 LEU A O 1
ATOM 1509 N N . ILE A 1 188 ? 10.859 18.469 18.891 1 94.38 188 ILE A N 1
ATOM 1510 C CA . ILE A 1 188 ? 11.711 17.359 19.297 1 94.38 188 ILE A CA 1
ATOM 1511 C C . ILE A 1 188 ? 11.18 16.75 20.594 1 94.38 188 ILE A C 1
ATOM 1513 O O . ILE A 1 188 ? 11.352 15.562 20.859 1 94.38 188 ILE A O 1
ATOM 1517 N N . LYS A 1 189 ? 10.492 17.562 21.406 1 92.06 189 LYS A N 1
ATOM 1518 C CA . LYS A 1 189 ? 9.938 17.094 22.688 1 92.06 189 LYS A CA 1
ATOM 1519 C C . LYS A 1 189 ? 9 15.906 22.469 1 92.06 189 LYS A C 1
ATOM 1521 O O . LYS A 1 189 ? 8.914 15.016 23.312 1 92.06 189 LYS A O 1
ATOM 1526 N N . ARG A 1 190 ? 8.398 15.938 21.391 1 94.5 190 ARG A N 1
ATOM 1527 C CA . ARG A 1 190 ? 7.402 14.906 21.109 1 94.5 190 ARG A CA 1
ATOM 1528 C C . ARG A 1 190 ? 8.008 13.781 20.281 1 94.5 190 ARG A C 1
ATOM 1530 O O . ARG A 1 190 ? 7.336 12.781 20 1 94.5 190 ARG A O 1
ATOM 1537 N N . SER A 1 191 ? 9.227 13.898 19.922 1 94.56 191 SER A N 1
ATOM 1538 C CA . SER A 1 191 ? 9.852 12.938 19.016 1 94.56 191 SER A CA 1
ATOM 1539 C C . SER A 1 191 ? 10.953 12.156 19.719 1 94.56 191 SER A C 1
ATOM 1541 O O . SER A 1 191 ? 11.805 11.555 19.062 1 94.56 191 SER A O 1
ATOM 1543 N N . LEU A 1 192 ? 11.039 12.242 21.016 1 95.62 192 LEU A N 1
ATOM 1544 C CA . LEU A 1 192 ? 12.094 11.555 21.766 1 95.62 192 LEU A CA 1
ATOM 1545 C C . LEU A 1 192 ? 11.5 10.586 22.781 1 95.62 192 LEU A C 1
ATOM 1547 O O . LEU A 1 192 ? 10.43 10.844 23.328 1 95.62 192 LEU A O 1
ATOM 1551 N N . VAL A 1 193 ? 12.156 9.508 22.938 1 94.5 193 VAL A N 1
ATOM 1552 C CA . VAL A 1 193 ? 11.844 8.555 24 1 94.5 193 VAL A CA 1
ATOM 1553 C C . VAL A 1 193 ? 13.102 8.25 24.812 1 94.5 193 VAL A C 1
ATOM 1555 O O . VAL A 1 193 ? 14.219 8.383 24.297 1 94.5 193 VAL A O 1
ATOM 1558 N N . LYS A 1 194 ? 12.891 7.91 26.062 1 93.44 194 LYS A N 1
ATOM 1559 C CA . LYS A 1 194 ? 14.023 7.566 26.922 1 93.44 194 LYS A CA 1
ATOM 1560 C C . LYS A 1 194 ? 14.758 6.34 26.391 1 93.44 194 LYS A C 1
ATOM 1562 O O . LYS A 1 194 ? 14.133 5.371 25.969 1 93.44 194 LYS A O 1
ATOM 1567 N N . SER A 1 195 ? 16.016 6.434 26.375 1 92.12 195 SER A N 1
ATOM 1568 C CA . SER A 1 195 ? 16.906 5.348 25.984 1 92.12 195 SER A CA 1
ATOM 1569 C C . SER A 1 195 ? 18.156 5.297 26.859 1 92.12 195 SER A C 1
ATOM 1571 O O . SER A 1 195 ? 19.094 6.07 26.672 1 92.12 195 SER A O 1
ATOM 1573 N N . GLY A 1 196 ? 18.156 4.312 27.75 1 91.19 196 GLY A N 1
ATOM 1574 C CA . GLY A 1 196 ? 19.219 4.312 28.734 1 91.19 196 GLY A CA 1
ATOM 1575 C C . GLY A 1 196 ? 19.297 5.598 29.531 1 91.19 196 GLY A C 1
ATOM 1576 O O . GLY A 1 196 ? 18.297 6.031 30.109 1 91.19 196 GLY A O 1
ATOM 1577 N N . ASN A 1 197 ? 20.453 6.172 29.484 1 90.94 197 ASN A N 1
ATOM 1578 C CA . ASN A 1 197 ? 20.656 7.414 30.234 1 90.94 197 ASN A CA 1
ATOM 1579 C C . ASN A 1 197 ? 20.406 8.633 29.344 1 90.94 197 ASN A C 1
ATOM 1581 O O . ASN A 1 197 ? 20.625 9.766 29.766 1 90.94 197 ASN A O 1
ATOM 1585 N N . GLY A 1 198 ? 19.953 8.328 28.172 1 95.25 198 GLY A N 1
ATOM 1586 C CA . GLY A 1 198 ? 19.703 9.406 27.219 1 95.25 198 GLY A CA 1
ATOM 1587 C C . GLY A 1 198 ? 18.375 9.289 26.5 1 95.25 198 GLY A C 1
ATOM 1588 O O . GLY A 1 198 ? 17.375 8.93 27.109 1 95.25 198 GLY A O 1
ATOM 1589 N N . VAL A 1 199 ? 18.438 9.812 25.297 1 95.75 199 VAL A N 1
ATOM 1590 C CA . VAL A 1 199 ? 17.203 9.805 24.516 1 95.75 199 VAL A CA 1
ATOM 1591 C C . VAL A 1 199 ? 17.5 9.266 23.109 1 95.75 199 VAL A C 1
ATOM 1593 O O . VAL A 1 199 ? 18.641 9.227 22.688 1 95.75 199 VAL A O 1
ATOM 1596 N N . ARG A 1 200 ? 16.469 8.742 22.469 1 94.44 200 ARG A N 1
ATOM 1597 C CA . ARG A 1 200 ? 16.5 8.383 21.047 1 94.44 200 ARG A CA 1
ATOM 1598 C C . ARG A 1 200 ? 15.25 8.875 20.328 1 94.44 200 ARG A C 1
ATOM 1600 O O . ARG A 1 200 ? 14.219 9.117 20.969 1 94.44 200 ARG A O 1
ATOM 1607 N N . PHE A 1 201 ? 15.344 9.031 19.062 1 93.88 201 PHE A N 1
ATOM 1608 C CA . PHE A 1 201 ? 14.211 9.477 18.266 1 93.88 201 PHE A CA 1
ATOM 1609 C C . PHE A 1 201 ? 13.148 8.391 18.188 1 93.88 201 PHE A C 1
ATOM 1611 O O . PHE A 1 201 ? 13.477 7.207 18.031 1 93.88 201 PHE A O 1
ATOM 1618 N N . SER A 1 202 ? 11.922 8.812 18.266 1 94.75 202 SER A N 1
ATOM 1619 C CA . SER A 1 202 ? 10.805 7.867 18.281 1 94.75 202 SER A CA 1
ATOM 1620 C C . SER A 1 202 ? 10.289 7.598 16.875 1 94.75 202 SER A C 1
ATOM 1622 O O . SER A 1 202 ? 9.523 6.648 16.656 1 94.75 202 SER A O 1
ATOM 1624 N N . ASN A 1 203 ? 10.68 8.383 15.906 1 94.75 203 ASN A N 1
ATOM 1625 C CA . ASN A 1 203 ? 10.172 8.242 14.547 1 94.75 203 ASN A CA 1
ATOM 1626 C C . ASN A 1 203 ? 10.547 6.895 13.938 1 94.75 203 ASN A C 1
ATOM 1628 O O . ASN A 1 203 ? 11.656 6.398 14.156 1 94.75 203 ASN A O 1
ATOM 1632 N N . ASP A 1 204 ? 9.617 6.316 13.188 1 95.75 204 ASP A N 1
ATOM 1633 C CA . ASP A 1 204 ? 9.93 5.152 12.367 1 95.75 204 ASP A CA 1
ATOM 1634 C C . ASP A 1 204 ? 11.055 5.461 11.383 1 95.75 204 ASP A C 1
ATOM 1636 O O . ASP A 1 204 ? 10.93 6.359 10.547 1 95.75 204 ASP A O 1
ATOM 1640 N N . GLN A 1 205 ? 12.188 4.766 11.484 1 93.56 205 GLN A N 1
ATOM 1641 C CA . GLN A 1 205 ? 13.352 5.027 10.648 1 93.56 205 GLN A CA 1
ATOM 1642 C C . GLN A 1 205 ? 13.031 4.852 9.172 1 93.56 205 GLN A C 1
ATOM 1644 O O . GLN A 1 205 ? 13.688 5.441 8.312 1 93.56 205 GLN A O 1
ATOM 1649 N N . ARG A 1 206 ? 11.984 4.023 8.867 1 94.94 206 ARG A N 1
ATOM 1650 C CA . ARG A 1 206 ? 11.57 3.805 7.484 1 94.94 206 ARG A CA 1
ATOM 1651 C C . ARG A 1 206 ? 11.102 5.105 6.84 1 94.94 206 ARG A C 1
ATOM 1653 O O . ARG A 1 206 ? 11.125 5.242 5.617 1 94.94 206 ARG A O 1
ATOM 1660 N N . LEU A 1 207 ? 10.703 6.113 7.641 1 95.25 207 LEU A N 1
ATOM 1661 C CA . LEU A 1 207 ? 10.172 7.383 7.152 1 95.25 207 LEU A CA 1
ATOM 1662 C C . LEU A 1 207 ? 11.266 8.195 6.457 1 95.25 207 LEU A C 1
ATOM 1664 O O . LEU A 1 207 ? 10.961 9.117 5.699 1 95.25 207 LEU A O 1
ATOM 1668 N N . LYS A 1 208 ? 12.492 7.852 6.684 1 91.5 208 LYS A N 1
ATOM 1669 C CA . LYS A 1 208 ? 13.602 8.516 6.008 1 91.5 208 LYS A CA 1
ATOM 1670 C C . LYS A 1 208 ? 13.641 8.156 4.527 1 91.5 208 LYS A C 1
ATOM 1672 O O . LYS A 1 208 ? 14.273 8.852 3.729 1 91.5 208 LYS A O 1
ATOM 1677 N N . LYS A 1 209 ? 12.977 7.074 4.176 1 90.62 209 LYS A N 1
ATOM 1678 C CA . LYS A 1 209 ? 12.938 6.586 2.801 1 90.62 209 LYS A CA 1
ATOM 1679 C C . LYS A 1 209 ? 11.492 6.414 2.32 1 90.62 209 LYS A C 1
ATOM 1681 O O . LYS A 1 209 ? 11.195 5.492 1.561 1 90.62 209 LYS A O 1
ATOM 1686 N N . LEU A 1 210 ? 10.664 7.23 2.842 1 82.19 210 LEU A N 1
ATOM 1687 C CA . LEU A 1 210 ? 9.25 7.09 2.533 1 82.19 210 LEU A CA 1
ATOM 1688 C C . LEU A 1 210 ? 9.016 7.105 1.026 1 82.19 210 LEU A C 1
ATOM 1690 O O . LEU A 1 210 ? 9.57 7.949 0.319 1 82.19 210 LEU A O 1
ATOM 1694 N N . PHE A 1 211 ? 8.273 6.082 0.625 1 80.5 211 PHE A N 1
ATOM 1695 C CA . PHE A 1 211 ? 7.852 5.941 -0.764 1 80.5 211 PHE A CA 1
ATOM 1696 C C . PHE A 1 211 ? 6.793 6.977 -1.117 1 80.5 211 PHE A C 1
ATOM 1698 O O . PHE A 1 211 ? 5.734 7.027 -0.488 1 80.5 211 PHE A O 1
ATOM 1705 N N . ARG A 1 212 ? 7.145 7.855 -2.08 1 79.62 212 ARG A N 1
ATOM 1706 C CA . ARG A 1 212 ? 6.125 8.758 -2.605 1 79.62 212 ARG A CA 1
ATOM 1707 C C . ARG A 1 212 ? 5.09 7.992 -3.428 1 79.62 212 ARG A C 1
ATOM 1709 O O . ARG A 1 212 ? 5.445 7.121 -4.227 1 79.62 212 ARG A O 1
ATOM 1716 N N . TYR A 1 213 ? 3.844 8.18 -3.141 1 80.12 213 TYR A N 1
ATOM 1717 C CA . TYR A 1 213 ? 2.777 7.484 -3.857 1 80.12 213 TYR A CA 1
ATOM 1718 C C . TYR A 1 213 ? 2.906 7.691 -5.359 1 80.12 213 TYR A C 1
ATOM 1720 O O . TYR A 1 213 ? 2.961 8.828 -5.836 1 80.12 213 TYR A O 1
ATOM 1728 N N . PRO A 1 214 ? 2.912 6.566 -6.082 1 79.69 214 PRO A N 1
ATOM 1729 C CA . PRO A 1 214 ? 3.244 6.715 -7.5 1 79.69 214 PRO A CA 1
ATOM 1730 C C . PRO A 1 214 ? 2.02 7 -8.367 1 79.69 214 PRO A C 1
ATOM 1732 O O . PRO A 1 214 ? 1.671 6.195 -9.234 1 79.69 214 PRO A O 1
ATOM 1735 N N . LEU A 1 215 ? 1.486 8.141 -8.18 1 88.31 215 LEU A N 1
ATOM 1736 C CA . LEU A 1 215 ? 0.415 8.578 -9.062 1 88.31 215 LEU A CA 1
ATOM 1737 C C . LEU A 1 215 ? 0.981 9.219 -10.328 1 88.31 215 LEU A C 1
ATOM 1739 O O . LEU A 1 215 ? 1.995 9.914 -10.273 1 88.31 215 LEU A O 1
ATOM 1743 N N . ASN A 1 216 ? 0.32 8.898 -11.391 1 90 216 ASN A N 1
ATOM 1744 C CA . ASN A 1 216 ? 0.707 9.641 -12.586 1 90 216 ASN A CA 1
ATOM 1745 C C . ASN A 1 216 ? -0.026 10.977 -12.68 1 90 216 ASN A C 1
ATOM 1747 O O . ASN A 1 216 ? -0.843 11.305 -11.82 1 90 216 ASN A O 1
ATOM 1751 N N . GLN A 1 217 ? 0.297 11.688 -13.719 1 91.19 217 GLN A N 1
ATOM 1752 C CA . GLN A 1 217 ? -0.231 13.039 -13.891 1 91.19 217 GLN A CA 1
ATOM 1753 C C . GLN A 1 217 ? -1.755 13.023 -13.969 1 91.19 217 GLN A C 1
ATOM 1755 O O . GLN A 1 217 ? -2.42 13.812 -13.289 1 91.19 217 GLN A O 1
ATOM 1760 N N . GLU A 1 218 ? -2.326 12.141 -14.719 1 92.88 218 GLU A N 1
ATOM 1761 C CA . GLU A 1 218 ? -3.771 12.094 -14.914 1 92.88 218 GLU A CA 1
ATOM 1762 C C . GLU A 1 218 ? -4.496 11.719 -13.625 1 92.88 218 GLU A C 1
ATOM 1764 O O . GLU A 1 218 ? -5.559 12.273 -13.328 1 92.88 218 GLU A O 1
ATOM 1769 N N . GLN A 1 219 ? -3.945 10.828 -12.969 1 93.31 219 GLN A N 1
ATOM 1770 C CA . GLN A 1 219 ? -4.527 10.422 -11.695 1 93.31 219 GLN A CA 1
ATOM 1771 C C . GLN A 1 219 ? -4.5 11.57 -10.688 1 93.31 219 GLN A C 1
ATOM 1773 O O . GLN A 1 219 ? -5.469 11.789 -9.961 1 93.31 219 GLN A O 1
ATOM 1778 N N . MET A 1 220 ? -3.445 12.312 -10.633 1 94.06 220 MET A N 1
ATOM 1779 C CA . MET A 1 220 ? -3.328 13.461 -9.734 1 94.06 220 MET A CA 1
ATOM 1780 C C . MET A 1 220 ? -4.387 14.516 -10.047 1 94.06 220 MET A C 1
ATOM 1782 O O . MET A 1 220 ? -4.984 15.094 -9.141 1 94.06 220 MET A O 1
ATOM 1786 N N . VAL A 1 221 ? -4.574 14.742 -11.312 1 96 221 VAL A N 1
ATOM 1787 C CA . VAL A 1 221 ? -5.598 15.688 -11.75 1 96 221 VAL A CA 1
ATOM 1788 C C . VAL A 1 221 ? -6.973 15.203 -11.281 1 96 221 VAL A C 1
ATOM 1790 O O . VAL A 1 221 ? -7.785 16 -10.805 1 96 221 VAL A O 1
ATOM 1793 N N . THR A 1 222 ? -7.18 13.898 -11.422 1 96.5 222 THR A N 1
ATOM 1794 C CA . THR A 1 222 ? -8.445 13.312 -10.992 1 96.5 222 THR A CA 1
ATOM 1795 C C . THR A 1 222 ? -8.664 13.539 -9.5 1 96.5 222 THR A C 1
ATOM 1797 O O . THR A 1 222 ? -9.758 13.922 -9.078 1 96.5 222 THR A O 1
ATOM 1800 N N . PHE A 1 223 ? -7.645 13.352 -8.688 1 97 223 PHE A N 1
ATOM 1801 C CA . PHE A 1 223 ? -7.742 13.609 -7.254 1 97 223 PHE A CA 1
ATOM 1802 C C . PHE A 1 223 ? -8.07 15.07 -6.98 1 97 223 PHE A C 1
ATOM 1804 O O . PHE A 1 223 ? -8.984 15.375 -6.211 1 97 223 PHE A O 1
ATOM 1811 N N . LEU A 1 224 ? -7.336 15.93 -7.633 1 97.44 224 LEU A N 1
ATOM 1812 C CA . LEU A 1 224 ? -7.496 17.359 -7.422 1 97.44 224 LEU A CA 1
ATOM 1813 C C . LEU A 1 224 ? -8.922 17.812 -7.746 1 97.44 224 LEU A C 1
ATOM 1815 O O . LEU A 1 224 ? -9.539 18.531 -6.973 1 97.44 224 LEU A O 1
ATOM 1819 N N . GLN A 1 225 ? -9.469 17.281 -8.766 1 97.38 225 GLN A N 1
ATOM 1820 C CA . GLN A 1 225 ? -10.781 17.703 -9.25 1 97.38 225 GLN A CA 1
ATOM 1821 C C . GLN A 1 225 ? -11.898 17.125 -8.391 1 97.38 225 GLN A C 1
ATOM 1823 O O . GLN A 1 225 ? -13.039 17.578 -8.453 1 97.38 225 GLN A O 1
ATOM 1828 N N . ASN A 1 226 ? -11.562 16.125 -7.594 1 97.88 226 ASN A N 1
ATOM 1829 C CA . ASN A 1 226 ? -12.586 15.492 -6.77 1 97.88 226 ASN A CA 1
ATOM 1830 C C . ASN A 1 226 ? -12.703 16.172 -5.402 1 97.88 226 ASN A C 1
ATOM 1832 O O . ASN A 1 226 ? -13.578 15.82 -4.609 1 97.88 226 ASN A O 1
ATOM 1836 N N . ILE A 1 227 ? -11.812 17.094 -5.098 1 98.25 227 ILE A N 1
ATOM 1837 C CA . ILE A 1 227 ? -11.977 17.906 -3.896 1 98.25 227 ILE A CA 1
ATOM 1838 C C . ILE A 1 227 ? -13.133 18.891 -4.086 1 98.25 227 ILE A C 1
ATOM 1840 O O . ILE A 1 227 ? -13.148 19.672 -5.039 1 98.25 227 ILE A O 1
ATOM 1844 N N . GLN A 1 228 ? -14.078 18.828 -3.139 1 97.44 228 GLN A N 1
ATOM 1845 C CA . GLN A 1 228 ? -15.312 19.578 -3.365 1 97.44 228 GLN A CA 1
ATOM 1846 C C . GLN A 1 228 ? -15.461 20.719 -2.367 1 97.44 228 GLN A C 1
ATOM 1848 O O . GLN A 1 228 ? -16.188 21.672 -2.621 1 97.44 228 GLN A O 1
ATOM 1853 N N . CYS A 1 229 ? -14.875 20.594 -1.278 1 97.44 229 CYS A N 1
ATOM 1854 C CA . CYS A 1 229 ? -14.992 21.609 -0.238 1 97.44 229 CYS A CA 1
ATOM 1855 C C . CYS A 1 229 ? -14.094 22.812 -0.539 1 97.44 229 CYS A C 1
ATOM 1857 O O . CYS A 1 229 ? -13.195 22.719 -1.372 1 97.44 229 CYS A O 1
ATOM 1859 N N . PRO A 1 230 ? -14.398 23.969 0.093 1 98 230 PRO A N 1
ATOM 1860 C CA . PRO A 1 230 ? -13.469 25.109 -0.031 1 98 230 PRO A CA 1
ATOM 1861 C C . PRO A 1 230 ? -12.062 24.766 0.453 1 98 230 PRO A C 1
ATOM 1863 O O . PRO A 1 230 ? -11.898 24.109 1.491 1 98 230 PRO A O 1
ATOM 1866 N N . CYS A 1 231 ? -11.109 25.188 -0.338 1 98.25 231 CYS A N 1
ATOM 1867 C CA . CYS A 1 231 ? -9.711 24.906 -0.031 1 98.25 231 CYS A CA 1
ATOM 1868 C C . CYS A 1 231 ? -8.883 26.188 -0.017 1 98.25 231 CYS A C 1
ATOM 1870 O O . CYS A 1 231 ? -9.062 27.062 -0.867 1 98.25 231 CYS A O 1
ATOM 1872 N N . LEU A 1 232 ? -8.125 26.312 1 1 98.5 232 LEU A N 1
ATOM 1873 C CA . LEU A 1 232 ? -7.121 27.375 1.06 1 98.5 232 LEU A CA 1
ATOM 1874 C C . LEU A 1 232 ? -5.715 26.797 0.955 1 98.5 232 LEU A C 1
ATOM 1876 O O . LEU A 1 232 ? -5.293 26.016 1.812 1 98.5 232 LEU A O 1
ATOM 1880 N N . LEU A 1 233 ? -5.047 27.125 -0.103 1 98.38 233 LEU A N 1
ATOM 1881 C CA . LEU A 1 233 ? -3.666 26.703 -0.317 1 98.38 233 LEU A CA 1
ATOM 1882 C C . LEU A 1 233 ? -2.699 27.859 -0.05 1 98.38 233 LEU A C 1
ATOM 1884 O O . LEU A 1 233 ? -2.744 28.875 -0.731 1 98.38 233 LEU A O 1
ATOM 1888 N N . ILE A 1 234 ? -1.87 27.672 0.964 1 98.31 234 ILE A N 1
ATOM 1889 C CA . ILE A 1 234 ? -0.863 28.656 1.317 1 98.31 234 ILE A CA 1
ATOM 1890 C C . ILE A 1 234 ? 0.532 28.109 1.042 1 98.31 234 ILE A C 1
ATOM 1892 O O . ILE A 1 234 ? 0.913 27.062 1.591 1 98.31 234 ILE A O 1
ATOM 1896 N N . ILE A 1 235 ? 1.305 28.797 0.239 1 97.69 235 ILE A N 1
ATOM 1897 C CA . ILE A 1 235 ? 2.672 28.391 -0.074 1 97.69 235 ILE A CA 1
ATOM 1898 C C . ILE A 1 235 ? 3.645 29.484 0.358 1 97.69 235 ILE A C 1
ATOM 1900 O O . ILE A 1 235 ? 3.41 30.672 0.101 1 97.69 235 ILE A O 1
ATOM 1904 N N . ALA A 1 236 ? 4.664 29.062 1.067 1 97.19 236 ALA A N 1
ATOM 1905 C CA . ALA A 1 236 ? 5.715 30.016 1.431 1 97.19 236 ALA A CA 1
ATOM 1906 C C . ALA A 1 236 ? 6.5 30.453 0.201 1 97.19 236 ALA A C 1
ATOM 1908 O O . ALA A 1 236 ? 6.785 29.641 -0.687 1 97.19 236 ALA A O 1
ATOM 1909 N N . ASN A 1 237 ? 6.871 31.688 0.192 1 96.38 237 ASN A N 1
ATOM 1910 C CA . ASN A 1 237 ? 7.547 32.25 -0.974 1 96.38 237 ASN A CA 1
ATOM 1911 C C . ASN A 1 237 ? 8.852 31.516 -1.269 1 96.38 237 ASN A C 1
ATOM 1913 O O . ASN A 1 237 ? 9.203 31.312 -2.432 1 96.38 237 ASN A O 1
ATOM 1917 N N . ASP A 1 238 ? 9.609 31.109 -0.266 1 94.5 238 ASP A N 1
ATOM 1918 C CA . ASP A 1 238 ? 10.844 30.359 -0.48 1 94.5 238 ASP A CA 1
ATOM 1919 C C . ASP A 1 238 ? 10.57 29.031 -1.169 1 94.5 238 ASP A C 1
ATOM 1921 O O . ASP A 1 238 ? 11.305 28.625 -2.07 1 94.5 238 ASP A O 1
ATOM 1925 N N . THR A 1 239 ? 9.57 28.375 -0.744 1 93.75 239 THR A N 1
ATOM 1926 C CA . THR A 1 239 ? 9.172 27.109 -1.344 1 93.75 239 THR A CA 1
ATOM 1927 C C . THR A 1 239 ? 8.727 27.312 -2.789 1 93.75 239 THR A C 1
ATOM 1929 O O . THR A 1 239 ? 9.125 26.562 -3.68 1 93.75 239 THR A O 1
ATOM 1932 N N . TYR A 1 240 ? 7.969 28.281 -2.984 1 94.12 240 TYR A N 1
ATOM 1933 C CA . TYR A 1 240 ? 7.465 28.562 -4.32 1 94.12 240 TYR A CA 1
ATOM 1934 C C . TYR A 1 240 ? 8.609 28.859 -5.281 1 94.12 240 TYR A C 1
ATOM 1936 O O . TYR A 1 240 ? 8.641 28.344 -6.402 1 94.12 240 TYR A O 1
ATOM 1944 N N . ASN A 1 241 ? 9.523 29.656 -4.832 1 94 241 ASN A N 1
ATOM 1945 C CA . ASN A 1 241 ? 10.68 30 -5.648 1 94 241 ASN A CA 1
ATOM 1946 C C . ASN A 1 241 ? 11.539 28.781 -5.957 1 94 241 ASN A C 1
ATOM 1948 O O . ASN A 1 241 ? 12.062 28.641 -7.062 1 94 241 ASN A O 1
ATOM 1952 N N . LEU A 1 242 ? 11.648 27.969 -4.984 1 91.56 242 LEU A N 1
ATOM 1953 C CA . LEU A 1 242 ? 12.398 26.734 -5.191 1 91.56 242 LEU A CA 1
ATOM 1954 C C . LEU A 1 242 ? 11.742 25.875 -6.262 1 91.56 242 LEU A C 1
ATOM 1956 O O . LEU A 1 242 ? 12.43 25.312 -7.117 1 91.56 242 LEU A O 1
ATOM 1960 N N . LEU A 1 243 ? 10.461 25.75 -6.176 1 90.19 243 LEU A N 1
ATOM 1961 C CA . LEU A 1 243 ? 9.711 24.969 -7.156 1 90.19 243 LEU A CA 1
ATOM 1962 C C . LEU A 1 243 ? 9.891 25.531 -8.555 1 90.19 243 LEU A C 1
ATOM 1964 O O . LEU A 1 243 ? 10.062 24.781 -9.523 1 90.19 243 LEU A O 1
ATOM 1968 N N . LEU A 1 244 ? 9.914 26.812 -8.672 1 91.81 244 LEU A N 1
ATOM 1969 C CA . LEU A 1 244 ? 10.047 27.484 -9.961 1 91.81 244 LEU A CA 1
ATOM 1970 C C . LEU A 1 244 ? 11.43 27.25 -10.562 1 91.81 244 LEU A C 1
ATOM 1972 O O . LEU A 1 244 ? 11.578 27.188 -11.781 1 91.81 244 LEU A O 1
ATOM 1976 N N . ASN A 1 245 ? 12.367 27.062 -9.695 1 91.69 245 ASN A N 1
ATOM 1977 C CA . ASN A 1 245 ? 13.75 27.016 -10.156 1 91.69 245 ASN A CA 1
ATOM 1978 C C . ASN A 1 245 ? 14.234 25.578 -10.352 1 91.69 245 ASN A C 1
ATOM 1980 O O . ASN A 1 245 ? 15.336 25.359 -10.859 1 91.69 245 ASN A O 1
ATOM 1984 N N . ARG A 1 246 ? 13.461 24.719 -9.859 1 87.12 246 ARG A N 1
ATOM 1985 C CA . ARG A 1 246 ? 13.828 23.312 -10.055 1 87.12 246 ARG A CA 1
ATOM 1986 C C . ARG A 1 246 ? 13.414 22.812 -11.43 1 87.12 246 ARG A C 1
ATOM 1988 O O . ARG A 1 246 ? 12.383 23.234 -11.961 1 87.12 246 ARG A O 1
ATOM 1995 N N . LEU A 1 247 ? 14.297 21.953 -11.953 1 82.94 247 LEU A N 1
ATOM 1996 C CA . LEU A 1 247 ? 14.039 21.422 -13.281 1 82.94 247 LEU A CA 1
ATOM 1997 C C . LEU A 1 247 ? 13.656 19.938 -13.203 1 82.94 247 LEU A C 1
ATOM 1999 O O . LEU A 1 247 ? 14.039 19.25 -12.258 1 82.94 247 LEU A O 1
ATOM 2003 N N . GLY A 1 248 ? 12.859 19.516 -14.164 1 84.88 248 GLY A N 1
ATOM 2004 C CA . GLY A 1 248 ? 12.453 18.125 -14.266 1 84.88 248 GLY A CA 1
ATOM 2005 C C . GLY A 1 248 ? 10.969 17.938 -14.492 1 84.88 248 GLY A C 1
ATOM 2006 O O . GLY A 1 248 ? 10.164 18.781 -14.078 1 84.88 248 GLY A O 1
ATOM 2007 N N . ILE A 1 249 ? 10.672 16.875 -15.047 1 83.12 249 ILE A N 1
ATOM 2008 C CA . ILE A 1 249 ? 9.297 16.609 -15.445 1 83.12 249 ILE A CA 1
ATOM 2009 C C . ILE A 1 249 ? 8.398 16.578 -14.211 1 83.12 249 ILE A C 1
ATOM 2011 O O . ILE A 1 249 ? 7.254 17.031 -14.258 1 83.12 249 ILE A O 1
ATOM 2015 N N . GLU A 1 250 ? 8.922 16.062 -13.156 1 83 250 GLU A N 1
ATOM 2016 C CA . GLU A 1 250 ? 8.125 15.93 -11.938 1 83 250 GLU A CA 1
ATOM 2017 C C . GLU A 1 250 ? 7.801 17.297 -11.344 1 83 250 GLU A C 1
ATOM 2019 O O . GLU A 1 250 ? 6.684 17.516 -10.875 1 83 250 GLU A O 1
ATOM 2024 N N . TYR A 1 251 ? 8.727 18.234 -11.352 1 86.94 251 TYR A N 1
ATOM 2025 C CA . TYR A 1 251 ? 8.523 19.562 -10.789 1 86.94 251 TYR A CA 1
ATOM 2026 C C . TYR A 1 251 ? 7.637 20.406 -11.703 1 86.94 251 TYR A C 1
ATOM 2028 O O . TYR A 1 251 ? 6.793 21.172 -11.227 1 86.94 251 TYR A O 1
ATOM 2036 N N . ASN A 1 252 ? 7.824 20.188 -12.992 1 90.19 252 ASN A N 1
ATOM 2037 C CA . ASN A 1 252 ? 6.926 20.844 -13.938 1 90.19 252 ASN A CA 1
ATOM 2038 C C . ASN A 1 252 ? 5.48 20.391 -13.742 1 90.19 252 ASN A C 1
ATOM 2040 O O . ASN A 1 252 ? 4.562 21.219 -13.758 1 90.19 252 ASN A O 1
ATOM 2044 N N . ALA A 1 253 ? 5.383 19.141 -13.562 1 89 253 ALA A N 1
ATOM 2045 C CA . ALA A 1 253 ? 4.047 18.594 -13.352 1 89 253 ALA A CA 1
ATOM 2046 C C . ALA A 1 253 ? 3.434 19.125 -12.062 1 89 253 ALA A C 1
ATOM 2048 O O . ALA A 1 253 ? 2.223 19.344 -11.992 1 89 253 ALA A O 1
ATOM 2049 N N . TYR A 1 254 ? 4.234 19.266 -11.055 1 90.44 254 TYR A N 1
ATOM 2050 C CA . TYR A 1 254 ? 3.752 19.797 -9.789 1 90.44 254 TYR A CA 1
ATOM 2051 C C . TYR A 1 254 ? 3.248 21.219 -9.961 1 90.44 254 TYR A C 1
ATOM 2053 O O . TYR A 1 254 ? 2.174 21.578 -9.469 1 90.44 254 TYR A O 1
ATOM 2061 N N . LEU A 1 255 ? 4.012 22.047 -10.672 1 92.44 255 LEU A N 1
ATOM 2062 C CA . LEU A 1 255 ? 3.621 23.422 -10.953 1 92.44 255 LEU A CA 1
ATOM 2063 C C . LEU A 1 255 ? 2.322 23.469 -11.75 1 92.44 255 LEU A C 1
ATOM 2065 O O . LEU A 1 255 ? 1.479 24.344 -11.516 1 92.44 255 LEU A O 1
ATOM 2069 N N . GLU A 1 256 ? 2.207 22.562 -12.602 1 92.75 256 GLU A N 1
ATOM 2070 C CA . GLU A 1 256 ? 0.973 22.484 -13.375 1 92.75 256 GLU A CA 1
ATOM 2071 C C . GLU A 1 256 ? -0.228 22.219 -12.477 1 92.75 256 GLU A C 1
ATOM 2073 O O . GLU A 1 256 ? -1.313 22.75 -12.695 1 92.75 256 GLU A O 1
ATOM 2078 N N . LYS A 1 257 ? -0.037 21.375 -11.516 1 93.06 257 LYS A N 1
ATOM 2079 C CA . LYS A 1 257 ? -1.121 21.078 -10.578 1 93.06 257 LYS A CA 1
ATOM 2080 C C . LYS A 1 257 ? -1.452 22.297 -9.727 1 93.06 257 LYS A C 1
ATOM 2082 O O . LYS A 1 257 ? -2.617 22.547 -9.406 1 93.06 257 LYS A O 1
ATOM 2087 N N . LEU A 1 258 ? -0.429 23.031 -9.344 1 94 258 LEU A N 1
ATOM 2088 C CA . LEU A 1 258 ? -0.666 24.281 -8.625 1 94 258 LEU A CA 1
ATOM 2089 C C . LEU A 1 258 ? -1.487 25.25 -9.477 1 94 258 LEU A C 1
ATOM 2091 O O . LEU A 1 258 ? -2.447 25.844 -8.984 1 94 258 LEU A O 1
ATOM 2095 N N . ASP A 1 259 ? -1.165 25.328 -10.695 1 94.81 259 ASP A N 1
ATOM 2096 C CA . ASP A 1 259 ? -1.886 26.203 -11.617 1 94.81 259 ASP A CA 1
ATOM 2097 C C . ASP A 1 259 ? -3.326 25.734 -11.805 1 94.81 259 ASP A C 1
ATOM 2099 O O . ASP A 1 259 ? -4.25 26.547 -11.852 1 94.81 259 ASP A O 1
ATOM 2103 N N . LEU A 1 260 ? -3.418 24.484 -11.906 1 95.5 260 LEU A N 1
ATOM 2104 C CA . LEU A 1 260 ? -4.762 23.938 -12.031 1 95.5 260 LEU A CA 1
ATOM 2105 C C . LEU A 1 260 ? -5.598 24.25 -10.797 1 95.5 260 LEU A C 1
ATOM 2107 O O . LEU A 1 260 ? -6.758 24.656 -10.914 1 95.5 260 LEU A O 1
ATOM 2111 N N . ALA A 1 261 ? -5.02 24.031 -9.648 1 94.69 261 ALA A N 1
ATOM 2112 C CA . ALA A 1 261 ? -5.723 24.328 -8.398 1 94.69 261 ALA A CA 1
ATOM 2113 C C . ALA A 1 261 ? -6.207 25.781 -8.375 1 94.69 261 ALA A C 1
ATOM 2115 O O . ALA A 1 261 ? -7.34 26.062 -7.969 1 94.69 261 ALA A O 1
ATOM 2116 N N . LYS A 1 262 ? -5.461 26.672 -8.883 1 93.69 262 LYS A N 1
ATOM 2117 C CA . LYS A 1 262 ? -5.793 28.094 -8.922 1 93.69 262 LYS A CA 1
ATOM 2118 C C . LYS A 1 262 ? -7.031 28.344 -9.773 1 93.69 262 LYS A C 1
ATOM 2120 O O . LYS A 1 262 ? -7.758 29.328 -9.547 1 93.69 262 LYS A O 1
ATOM 2125 N N . GLU A 1 263 ? -7.238 27.516 -10.664 1 94.69 263 GLU A N 1
ATOM 2126 C CA . GLU A 1 263 ? -8.336 27.703 -11.609 1 94.69 263 GLU A CA 1
ATOM 2127 C C . GLU A 1 263 ? -9.625 27.062 -11.094 1 94.69 263 GLU A C 1
ATOM 2129 O O . GLU A 1 263 ? -10.703 27.344 -11.617 1 94.69 263 GLU A O 1
ATOM 2134 N N . LEU A 1 264 ? -9.484 26.25 -10.172 1 94.75 264 LEU A N 1
ATOM 2135 C CA . LEU A 1 264 ? -10.672 25.625 -9.609 1 94.75 264 LEU A CA 1
ATOM 2136 C C . LEU A 1 264 ? -11.414 26.578 -8.688 1 94.75 264 LEU A C 1
ATOM 2138 O O . LEU A 1 264 ? -10.789 27.266 -7.863 1 94.75 264 LEU A O 1
ATOM 2142 N N . PRO A 1 265 ? -12.711 26.656 -8.734 1 94.56 265 PRO A N 1
ATOM 2143 C CA . PRO A 1 265 ? -13.484 27.688 -8.023 1 94.56 265 PRO A CA 1
ATOM 2144 C C . PRO A 1 265 ? -13.453 27.5 -6.512 1 94.56 265 PRO A C 1
ATOM 2146 O O . PRO A 1 265 ? -13.664 28.469 -5.766 1 94.56 265 PRO A O 1
ATOM 2149 N N . ASN A 1 266 ? -13.211 26.297 -6.125 1 95.81 266 ASN A N 1
ATOM 2150 C CA . ASN A 1 266 ? -13.258 26.078 -4.688 1 95.81 266 ASN A CA 1
ATOM 2151 C C . ASN A 1 266 ? -11.891 26.297 -4.043 1 95.81 266 ASN A C 1
ATOM 2153 O O . ASN A 1 266 ? -11.734 26.109 -2.834 1 95.81 266 ASN A O 1
ATOM 2157 N N . PHE A 1 267 ? -10.922 26.688 -4.812 1 96.81 267 PHE A N 1
ATOM 2158 C CA . PHE A 1 267 ? -9.578 26.875 -4.281 1 96.81 267 PHE A CA 1
ATOM 2159 C C . PHE A 1 267 ? -9.234 28.344 -4.168 1 96.81 267 PHE A C 1
ATOM 2161 O O . PHE A 1 267 ? -9.492 29.125 -5.086 1 96.81 267 PHE A O 1
ATOM 2168 N N . SER A 1 268 ? -8.711 28.719 -3.047 1 96.56 268 SER A N 1
ATOM 2169 C CA . SER A 1 268 ? -8.008 29.984 -2.836 1 96.56 268 SER A CA 1
ATOM 2170 C C . SER A 1 268 ? -6.512 29.766 -2.66 1 96.56 268 SER A C 1
ATOM 2172 O O . SER A 1 268 ? -6.094 28.828 -1.968 1 96.56 268 SER A O 1
ATOM 2174 N N . PHE A 1 269 ? -5.766 30.578 -3.33 1 96.44 269 PHE A N 1
ATOM 2175 C CA . PHE A 1 269 ? -4.32 30.406 -3.34 1 96.44 269 PHE A CA 1
ATOM 2176 C C . PHE A 1 269 ? -3.617 31.656 -2.844 1 96.44 269 PHE A C 1
ATOM 2178 O O . PHE A 1 269 ? -3.941 32.781 -3.275 1 96.44 269 PHE A O 1
ATOM 2185 N N . LYS A 1 270 ? -2.678 31.469 -1.884 1 96.75 270 LYS A N 1
ATOM 2186 C CA . LYS A 1 270 ? -1.893 32.562 -1.342 1 96.75 270 LYS A CA 1
ATOM 2187 C C . LYS A 1 270 ? -0.413 32.219 -1.259 1 96.75 270 LYS A C 1
ATOM 2189 O O . LYS A 1 270 ? -0.065 31.078 -0.891 1 96.75 270 LYS A O 1
ATOM 2194 N N . ILE A 1 271 ? 0.426 33.125 -1.661 1 97.19 271 ILE A N 1
ATOM 2195 C CA . ILE A 1 271 ? 1.855 33.031 -1.381 1 97.19 271 ILE A CA 1
ATOM 2196 C C . ILE A 1 271 ? 2.209 34 -0.237 1 97.19 271 ILE A C 1
ATOM 2198 O O . ILE A 1 271 ? 1.87 35.188 -0.277 1 97.19 271 ILE A O 1
ATOM 2202 N N . ILE A 1 272 ? 2.812 33.531 0.759 1 97.75 272 ILE A N 1
ATOM 2203 C CA . ILE A 1 272 ? 3.146 34.375 1.901 1 97.75 272 ILE A CA 1
ATOM 2204 C C . ILE A 1 272 ? 4.656 34.344 2.135 1 97.75 272 ILE A C 1
ATOM 2206 O O . ILE A 1 272 ? 5.352 33.469 1.651 1 97.75 272 ILE A O 1
ATOM 2210 N N . ASP A 1 273 ? 5.133 35.25 2.957 1 96.62 273 ASP A N 1
ATOM 2211 C CA . ASP A 1 273 ? 6.559 35.375 3.25 1 96.62 273 ASP A CA 1
ATOM 2212 C C . ASP A 1 273 ? 6.988 34.281 4.258 1 96.62 273 ASP A C 1
ATOM 2214 O O . ASP A 1 273 ? 6.344 34.125 5.293 1 96.62 273 ASP A O 1
ATOM 2218 N N . GLY A 1 274 ? 8.062 33.625 3.877 1 94.81 274 GLY A N 1
ATOM 2219 C CA . GLY A 1 274 ? 8.625 32.625 4.793 1 94.81 274 GLY A CA 1
ATOM 2220 C C . GLY A 1 274 ? 9.172 31.406 4.094 1 94.81 274 GLY A C 1
ATOM 2221 O O . GLY A 1 274 ? 9.453 31.438 2.893 1 94.81 274 GLY A O 1
ATOM 2222 N N . HIS A 1 275 ? 9.461 30.422 4.906 1 93.69 275 HIS A N 1
ATOM 2223 C CA . HIS A 1 275 ? 9.961 29.156 4.375 1 93.69 275 HIS A CA 1
ATOM 2224 C C . HIS A 1 275 ? 9.055 28 4.773 1 93.69 275 HIS A C 1
ATOM 2226 O O . HIS A 1 275 ? 7.895 28.203 5.129 1 93.69 275 HIS A O 1
ATOM 2232 N N . HIS A 1 276 ? 9.508 26.812 4.605 1 94.81 276 HIS A N 1
ATOM 2233 C CA . HIS A 1 276 ? 8.703 25.594 4.652 1 94.81 276 HIS A CA 1
ATOM 2234 C C . HIS A 1 276 ? 7.977 25.469 5.984 1 94.81 276 HIS A C 1
ATOM 2236 O O . HIS A 1 276 ? 6.879 24.922 6.047 1 94.81 276 HIS A O 1
ATOM 2242 N N . TYR A 1 277 ? 8.492 26.016 7.098 1 95.56 277 TYR A N 1
ATOM 2243 C CA . TYR A 1 277 ? 7.914 25.891 8.43 1 95.56 277 TYR A CA 1
ATOM 2244 C C . TYR A 1 277 ? 7.273 27.219 8.859 1 95.56 277 TYR A C 1
ATOM 2246 O O . TYR A 1 277 ? 7.266 27.547 10.047 1 95.56 277 TYR A O 1
ATOM 2254 N N . VAL A 1 278 ? 6.766 27.969 7.969 1 95 278 VAL A N 1
ATOM 2255 C CA . VAL A 1 278 ? 6.285 29.328 8.227 1 95 278 VAL A CA 1
ATOM 2256 C C . VAL A 1 278 ? 5.195 29.297 9.297 1 95 278 VAL A C 1
ATOM 2258 O O . VAL A 1 278 ? 5.094 30.203 10.117 1 95 278 VAL A O 1
ATOM 2261 N N . HIS A 1 279 ? 4.344 28.234 9.375 1 97 279 HIS A N 1
ATOM 2262 C CA . HIS A 1 279 ? 3.264 28.156 10.352 1 97 279 HIS A CA 1
ATOM 2263 C C . HIS A 1 279 ? 3.809 28 11.766 1 97 279 HIS A C 1
ATOM 2265 O O . HIS A 1 279 ? 3.135 28.359 12.734 1 97 279 HIS A O 1
ATOM 2271 N N . LEU A 1 280 ? 4.961 27.406 11.859 1 96.12 280 LEU A N 1
ATOM 2272 C CA . LEU A 1 280 ? 5.598 27.203 13.148 1 96.12 280 LEU A CA 1
ATOM 2273 C C . LEU A 1 280 ? 6.477 28.391 13.523 1 96.12 280 LEU A C 1
ATOM 2275 O O . LEU A 1 280 ? 6.5 28.812 14.688 1 96.12 280 LEU A O 1
ATOM 2279 N N . ILE A 1 281 ? 7.117 28.984 12.594 1 95 281 ILE A N 1
ATOM 2280 C CA . ILE A 1 281 ? 8.086 30.047 12.812 1 95 281 ILE A CA 1
ATOM 2281 C C . ILE A 1 281 ? 7.359 31.391 12.938 1 95 281 ILE A C 1
ATOM 2283 O O . ILE A 1 281 ? 7.676 32.188 13.82 1 95 281 ILE A O 1
ATOM 2287 N N . ASN A 1 282 ? 6.465 31.656 12.102 1 95.5 282 ASN A N 1
ATOM 2288 C CA . ASN A 1 282 ? 5.656 32.875 12.102 1 95.5 282 ASN A CA 1
ATOM 2289 C C . ASN A 1 282 ? 4.164 32.531 12.117 1 95.5 282 ASN A C 1
ATOM 2291 O O . ASN A 1 282 ? 3.445 32.875 11.172 1 95.5 282 ASN A O 1
ATOM 2295 N N . PRO A 1 283 ? 3.723 32.031 13.266 1 97.62 283 PRO A N 1
ATOM 2296 C CA . PRO A 1 283 ? 2.332 31.578 13.328 1 97.62 283 PRO A CA 1
ATOM 2297 C C . PRO A 1 283 ? 1.329 32.719 13.109 1 97.62 283 PRO A C 1
ATOM 2299 O O . PRO A 1 283 ? 0.253 32.5 12.547 1 97.62 283 PRO A O 1
ATOM 2302 N N . SER A 1 284 ? 1.659 33.906 13.5 1 98.12 284 SER A N 1
ATOM 2303 C CA . SER A 1 284 ? 0.724 35.031 13.383 1 98.12 284 SER A CA 1
ATOM 2304 C C . SER A 1 284 ? 0.436 35.375 11.922 1 98.12 284 SER A C 1
ATOM 2306 O O . SER A 1 284 ? -0.699 35.688 11.57 1 98.12 284 SER A O 1
ATOM 2308 N N . LEU A 1 285 ? 1.454 35.312 11.148 1 97.81 285 LEU A N 1
ATOM 2309 C CA . LEU A 1 285 ? 1.298 35.594 9.719 1 97.81 285 LEU A CA 1
ATOM 2310 C C . LEU A 1 285 ? 0.342 34.562 9.086 1 97.81 285 LEU A C 1
ATOM 2312 O O . LEU A 1 285 ? -0.548 34.969 8.32 1 97.81 285 LEU A O 1
ATOM 2316 N N . VAL A 1 286 ? 0.49 33.344 9.375 1 98.44 286 VAL A N 1
ATOM 2317 C CA . VAL A 1 286 ? -0.342 32.281 8.836 1 98.44 286 VAL A CA 1
ATOM 2318 C C . VAL A 1 286 ? -1.741 32.344 9.438 1 98.44 286 VAL A C 1
ATOM 2320 O O . VAL A 1 286 ? -2.738 32.188 8.734 1 98.44 286 VAL A O 1
ATOM 2323 N N . ALA A 1 287 ? -1.815 32.625 10.75 1 98.56 287 ALA A N 1
ATOM 2324 C CA . ALA A 1 287 ? -3.082 32.656 11.477 1 98.56 287 ALA A CA 1
ATOM 2325 C C . ALA A 1 287 ? -4.031 33.688 10.859 1 98.56 287 ALA A C 1
ATOM 2327 O O . ALA A 1 287 ? -5.246 33.469 10.828 1 98.56 287 ALA A O 1
ATOM 2328 N N . LYS A 1 288 ? -3.484 34.75 10.406 1 97.44 288 LYS A N 1
ATOM 2329 C CA . LYS A 1 288 ? -4.297 35.781 9.789 1 97.44 288 LYS A CA 1
ATOM 2330 C C . LYS A 1 288 ? -5.102 35.25 8.617 1 97.44 288 LYS A C 1
ATOM 2332 O O . LYS A 1 288 ? -6.316 35.438 8.539 1 97.44 288 LYS A O 1
ATOM 2337 N N . HIS A 1 289 ? -4.48 34.531 7.746 1 97.44 289 HIS A N 1
ATOM 2338 C CA . HIS A 1 289 ? -5.125 34 6.559 1 97.44 289 HIS A CA 1
ATOM 2339 C C . HIS A 1 289 ? -6.039 32.844 6.918 1 97.44 289 HIS A C 1
ATOM 2341 O O . HIS A 1 289 ? -7.145 32.719 6.387 1 97.44 289 HIS A O 1
ATOM 2347 N N . VAL A 1 290 ? -5.594 32 7.816 1 98.38 290 VAL A N 1
ATOM 2348 C CA . VAL A 1 290 ? -6.355 30.812 8.211 1 98.38 290 VAL A CA 1
ATOM 2349 C C . VAL A 1 290 ? -7.625 31.234 8.945 1 98.38 290 VAL A C 1
ATOM 2351 O O . VAL A 1 290 ? -8.703 30.688 8.711 1 98.38 290 VAL A O 1
ATOM 2354 N N . ALA A 1 291 ? -7.469 32.188 9.844 1 98 291 ALA A N 1
ATOM 2355 C CA . ALA A 1 291 ? -8.609 32.688 10.617 1 98 291 ALA A CA 1
ATOM 2356 C C . ALA A 1 291 ? -9.695 33.25 9.711 1 98 291 ALA A C 1
ATOM 2358 O O . ALA A 1 291 ? -10.875 32.938 9.883 1 98 291 ALA A O 1
ATOM 2359 N N . GLU A 1 292 ? -9.242 34.062 8.758 1 96.94 292 GLU A N 1
ATOM 2360 C CA . GLU A 1 292 ? -10.18 34.625 7.789 1 96.94 292 GLU A CA 1
ATOM 2361 C C . GLU A 1 292 ? -10.922 33.5 7.047 1 96.94 292 GLU A C 1
ATOM 2363 O O . GLU A 1 292 ? -12.133 33.594 6.848 1 96.94 292 GLU A O 1
ATOM 2368 N N . PHE A 1 293 ? -10.266 32.562 6.641 1 97.38 293 PHE A N 1
ATOM 2369 C CA . PHE A 1 293 ? -10.836 31.453 5.875 1 97.38 293 PHE A CA 1
ATOM 2370 C C . PHE A 1 293 ? -11.781 30.625 6.734 1 97.38 293 PHE A C 1
ATOM 2372 O O . PHE A 1 293 ? -12.844 30.188 6.266 1 97.38 293 PHE A O 1
ATOM 2379 N N . LEU A 1 294 ? -11.398 30.328 8.016 1 96.81 294 LEU A N 1
ATOM 2380 C CA . LEU A 1 294 ? -12.211 29.547 8.938 1 96.81 294 LEU A CA 1
ATOM 2381 C C . LEU A 1 294 ? -13.547 30.219 9.203 1 96.81 294 LEU A C 1
ATOM 2383 O O . LEU A 1 294 ? -14.586 29.562 9.273 1 96.81 294 LEU A O 1
ATOM 2387 N N . LEU A 1 295 ? -13.516 31.453 9.281 1 93.31 295 LEU A N 1
ATOM 2388 C CA . LEU A 1 295 ? -14.688 32.219 9.711 1 93.31 295 LEU A CA 1
ATOM 2389 C C . LEU A 1 295 ? -15.562 32.562 8.516 1 93.31 295 LEU A C 1
ATOM 2391 O O . LEU A 1 295 ? -16.734 32.938 8.68 1 93.31 295 LEU A O 1
ATOM 2395 N N . PHE A 1 296 ? -14.945 32.5 7.293 1 81.5 296 PHE A N 1
ATOM 2396 C CA . PHE A 1 296 ? -15.703 32.844 6.098 1 81.5 296 PHE 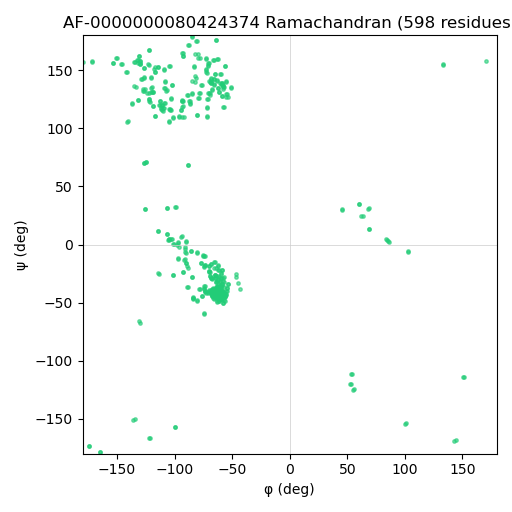A CA 1
ATOM 2397 C C . PHE A 1 296 ? -16.734 31.75 5.781 1 81.5 296 PHE A C 1
ATOM 2399 O O . PHE A 1 296 ? -16.406 30.562 5.789 1 81.5 296 PHE A O 1
ATOM 2406 N N . SER A 1 297 ? -18.172 31.938 5.918 1 65.88 297 SER A N 1
ATOM 2407 C CA . SER A 1 297 ? -19.219 31.016 5.535 1 65.88 297 SER A CA 1
ATOM 2408 C C . SER A 1 297 ? -19.781 31.344 4.156 1 65.88 297 SER A C 1
ATOM 2410 O O . SER A 1 297 ? -19.891 32.531 3.791 1 65.88 297 SER A O 1
ATOM 2412 N N . LYS A 1 298 ? -19.594 30.531 2.945 1 55.59 298 LYS A N 1
ATOM 2413 C CA . LYS A 1 298 ? -20.219 30.797 1.657 1 55.59 298 LYS A CA 1
ATOM 2414 C C . LYS A 1 298 ? -21.719 31.094 1.826 1 55.59 298 LYS A C 1
ATOM 2416 O O . LYS A 1 298 ? -22.391 31.438 0.858 1 55.59 298 LYS A O 1
ATOM 2421 N N . SER A 1 299 ? -22.641 30.719 2.734 1 42.03 299 SER A N 1
ATOM 2422 C CA . SER A 1 299 ? -24.047 31.094 2.576 1 42.03 299 SER A CA 1
ATOM 2423 C C . SER A 1 299 ? -24.188 32.562 2.189 1 42.03 299 SER A C 1
ATOM 2425 O O . SER A 1 299 ? -25.297 33.031 1.95 1 42.03 299 SER A O 1
ATOM 2427 N N . ALA A 1 300 ? -23.312 33.406 2.668 1 42.12 300 ALA A N 1
ATOM 2428 C CA . ALA A 1 300 ? -23.578 34.844 2.568 1 42.12 300 ALA A CA 1
ATOM 2429 C C . ALA A 1 300 ? -23.344 35.344 1.148 1 42.12 300 ALA A C 1
ATOM 2431 O O . ALA A 1 300 ? -23.297 36.562 0.913 1 42.12 300 ALA A O 1
ATOM 2432 N N . LEU A 1 301 ? -22.734 34.5 0.173 1 30.81 301 LEU A N 1
ATOM 2433 C CA . LEU A 1 301 ? -23 35.062 -1.146 1 30.81 301 LEU A CA 1
ATOM 2434 C C . LEU A 1 301 ? -24.375 34.594 -1.654 1 30.81 301 LEU A C 1
ATOM 2436 O O . LEU A 1 301 ? -24.766 33.469 -1.448 1 30.81 301 LEU A O 1
ATOM 2440 N N . MET B 1 1 ? 2.693 -33.438 -1.351 1 59.31 1 MET B N 1
ATOM 2441 C CA . MET B 1 1 ? 4.039 -33.844 -1.715 1 59.31 1 MET B CA 1
ATOM 2442 C C . MET B 1 1 ? 5.055 -32.75 -1.434 1 59.31 1 MET B C 1
ATOM 2444 O O . MET B 1 1 ? 4.938 -31.641 -1.959 1 59.31 1 MET B O 1
ATOM 2448 N N . GLY B 1 2 ? 5.695 -32.469 -0.397 1 82.69 2 GLY B N 1
ATOM 2449 C CA . GLY B 1 2 ? 6.969 -31.891 -0.03 1 82.69 2 GLY B CA 1
ATOM 2450 C C . GLY B 1 2 ? 7.086 -31.594 1.454 1 82.69 2 GLY B C 1
ATOM 2451 O O . GLY B 1 2 ? 6.133 -31.797 2.209 1 82.69 2 GLY B O 1
ATOM 2452 N N . GLU B 1 3 ? 8.211 -31.516 1.838 1 94.62 3 GLU B N 1
ATOM 2453 C CA . GLU B 1 3 ? 8.555 -31.125 3.203 1 94.62 3 GLU B CA 1
ATOM 2454 C C . GLU B 1 3 ? 8.008 -29.75 3.531 1 94.62 3 GLU B C 1
ATOM 2456 O O . GLU B 1 3 ? 8.148 -28.812 2.734 1 94.62 3 GLU B O 1
ATOM 2461 N N . GLU B 1 4 ? 7.289 -29.688 4.656 1 97.75 4 GLU B N 1
ATOM 2462 C CA . GLU B 1 4 ? 6.797 -28.391 5.105 1 97.75 4 GLU B CA 1
ATOM 2463 C C . GLU B 1 4 ? 7.945 -27.469 5.508 1 97.75 4 GLU B C 1
ATOM 2465 O O . GLU B 1 4 ? 8.906 -27.906 6.145 1 97.75 4 GLU B O 1
ATOM 2470 N N . ILE B 1 5 ? 7.832 -26.266 5.121 1 97.94 5 ILE B N 1
ATOM 2471 C CA . ILE B 1 5 ? 8.852 -25.297 5.48 1 97.94 5 ILE B CA 1
ATOM 2472 C C . ILE B 1 5 ? 8.188 -24.047 6.078 1 97.94 5 ILE B C 1
ATOM 2474 O O . ILE B 1 5 ? 6.988 -23.828 5.879 1 97.94 5 ILE B O 1
ATOM 2478 N N . GLU B 1 6 ? 8.93 -23.344 6.816 1 98.31 6 GLU B N 1
ATOM 2479 C CA . GLU B 1 6 ? 8.516 -22.078 7.41 1 98.31 6 GLU B CA 1
ATOM 2480 C C . GLU B 1 6 ? 9.625 -21.031 7.305 1 98.31 6 GLU B C 1
ATOM 2482 O O . GLU B 1 6 ? 10.75 -21.266 7.75 1 98.31 6 GLU B O 1
ATOM 2487 N N . ILE B 1 7 ? 9.367 -19.969 6.68 1 98.31 7 ILE B N 1
ATOM 2488 C CA . ILE B 1 7 ? 10.297 -18.859 6.492 1 98.31 7 ILE B CA 1
ATOM 2489 C C . ILE B 1 7 ? 9.922 -17.719 7.434 1 98.31 7 ILE B C 1
ATOM 2491 O O . ILE B 1 7 ? 8.852 -17.125 7.309 1 98.31 7 ILE B O 1
ATOM 2495 N N . PRO B 1 8 ? 10.805 -17.391 8.352 1 97.69 8 PRO B N 1
ATOM 2496 C CA . PRO B 1 8 ? 10.484 -16.266 9.242 1 97.69 8 PRO B CA 1
ATOM 2497 C C . PRO B 1 8 ? 10.453 -14.922 8.516 1 97.69 8 PRO B C 1
ATOM 2499 O O . PRO B 1 8 ? 11.297 -14.656 7.66 1 97.69 8 PRO B O 1
ATOM 2502 N N . VAL B 1 9 ? 9.477 -14.172 8.75 1 96.56 9 VAL B N 1
ATOM 2503 C CA . VAL B 1 9 ? 9.352 -12.797 8.289 1 96.56 9 VAL B CA 1
ATOM 2504 C C . VAL B 1 9 ? 8.945 -11.891 9.453 1 96.56 9 VAL B C 1
ATOM 2506 O O . VAL B 1 9 ? 8.484 -12.375 10.484 1 96.56 9 VAL B O 1
ATOM 2509 N N . PRO B 1 10 ? 9.125 -10.586 9.328 1 93.75 10 PRO B N 1
ATOM 2510 C CA . PRO B 1 10 ? 8.93 -9.688 10.469 1 93.75 10 PRO B CA 1
ATOM 2511 C C . PRO B 1 10 ? 7.508 -9.75 11.031 1 93.75 10 PRO B C 1
ATOM 2513 O O . PRO B 1 10 ? 7.305 -9.547 12.227 1 93.75 10 PRO B O 1
ATOM 2516 N N . TRP B 1 11 ? 6.559 -10.055 10.234 1 96.06 11 TRP B N 1
ATOM 2517 C CA . TRP B 1 11 ? 5.18 -10.047 10.711 1 96.06 11 TRP B CA 1
ATOM 2518 C C . TRP B 1 11 ? 4.734 -11.453 11.102 1 96.06 11 TRP B C 1
ATOM 2520 O O . TRP B 1 11 ? 3.578 -11.664 11.477 1 96.06 11 TRP B O 1
ATOM 2530 N N . GLY B 1 12 ? 5.598 -12.453 11.016 1 97.5 12 GLY B N 1
ATOM 2531 C CA . GLY B 1 12 ? 5.27 -13.836 11.328 1 97.5 12 GLY B CA 1
ATOM 2532 C C . GLY B 1 12 ? 6.09 -14.836 10.539 1 97.5 12 GLY B C 1
ATOM 2533 O O . GLY B 1 12 ? 7.316 -14.875 10.656 1 97.5 12 GLY B O 1
ATOM 2534 N N . HIS B 1 13 ? 5.363 -15.539 9.703 1 98.62 13 HIS B N 1
ATOM 2535 C CA . HIS B 1 13 ? 6.07 -16.516 8.883 1 98.62 13 HIS B CA 1
ATOM 2536 C C . HIS B 1 13 ? 5.332 -16.781 7.574 1 98.62 13 HIS B C 1
ATOM 2538 O O . HIS B 1 13 ? 4.141 -16.484 7.457 1 98.62 13 HIS B O 1
ATOM 2544 N N . ILE B 1 14 ? 6.074 -17.219 6.641 1 98.75 14 ILE B N 1
ATOM 2545 C CA . ILE B 1 14 ? 5.551 -17.734 5.387 1 98.75 14 ILE B CA 1
ATOM 2546 C C . ILE B 1 14 ? 5.785 -19.234 5.312 1 98.75 14 ILE B C 1
ATOM 2548 O O . ILE B 1 14 ? 6.922 -19.703 5.418 1 98.75 14 ILE B O 1
ATOM 2552 N N . SER B 1 15 ? 4.688 -19.922 5.195 1 98.69 15 SER B N 1
ATOM 2553 C CA . SER B 1 15 ? 4.762 -21.375 5.121 1 98.69 15 SER B CA 1
ATOM 2554 C C . SER B 1 15 ? 4.832 -21.859 3.676 1 98.69 15 SER B C 1
ATOM 2556 O O . SER B 1 15 ? 4.547 -21.094 2.75 1 98.69 15 SER B O 1
ATOM 2558 N N . GLY B 1 16 ? 5.25 -23.078 3.496 1 98.06 16 GLY B N 1
ATOM 2559 C CA . GLY B 1 16 ? 5.309 -23.656 2.166 1 98.06 16 GLY B CA 1
ATOM 2560 C C . GLY B 1 16 ? 5.691 -25.125 2.174 1 98.06 16 GLY B C 1
ATOM 2561 O O . GLY B 1 16 ? 5.668 -25.766 3.225 1 98.06 16 GLY B O 1
ATOM 2562 N N . LYS B 1 17 ? 5.883 -25.594 0.954 1 97.62 17 LYS B N 1
ATOM 2563 C CA . LYS B 1 17 ? 6.289 -26.969 0.715 1 97.62 17 LYS B CA 1
ATOM 2564 C C . LYS B 1 17 ? 7.504 -27.031 -0.206 1 97.62 17 LYS B C 1
ATOM 2566 O O . LYS B 1 17 ? 7.633 -26.234 -1.129 1 97.62 17 LYS B O 1
ATOM 2571 N N . LEU B 1 18 ? 8.312 -27.953 0.119 1 97.06 18 LEU B N 1
ATOM 2572 C CA . LEU B 1 18 ? 9.539 -28.156 -0.648 1 97.06 18 LEU B CA 1
ATOM 2573 C C . LEU B 1 18 ? 9.656 -29.609 -1.096 1 97.06 18 LEU B C 1
ATOM 2575 O O . LEU B 1 18 ? 9.375 -30.531 -0.322 1 97.06 18 LEU B O 1
ATOM 2579 N N . SER B 1 19 ? 10.008 -29.797 -2.381 1 96.81 19 SER B N 1
ATOM 2580 C CA . SER B 1 19 ? 10.266 -31.125 -2.916 1 96.81 19 SER B CA 1
ATOM 2581 C C . SER B 1 19 ? 11.281 -31.078 -4.051 1 96.81 19 SER B C 1
ATOM 2583 O O . SER B 1 19 ? 11.57 -30.016 -4.59 1 96.81 19 SER B O 1
ATOM 2585 N N . GLY B 1 20 ? 11.891 -32.219 -4.355 1 96.56 20 GLY B N 1
ATOM 2586 C CA . GLY B 1 20 ? 12.812 -32.312 -5.473 1 96.56 20 GLY B CA 1
ATOM 2587 C C . GLY B 1 20 ? 14.266 -32.25 -5.051 1 96.56 20 GLY B C 1
ATOM 2588 O O . GLY B 1 20 ? 14.617 -32.719 -3.961 1 96.56 20 GLY B O 1
ATOM 2589 N N . SER B 1 21 ? 15.125 -31.812 -5.945 1 95.19 21 SER B N 1
ATOM 2590 C CA . SER B 1 21 ? 16.562 -31.844 -5.746 1 95.19 21 SER B CA 1
ATOM 2591 C C . SER B 1 21 ? 17.062 -30.609 -5.008 1 95.19 21 SER B C 1
ATOM 2593 O O . SER B 1 21 ? 17.016 -29.5 -5.547 1 95.19 21 SER B O 1
ATOM 2595 N N . GLN B 1 22 ? 17.688 -30.781 -3.889 1 92.69 22 GLN B N 1
ATOM 2596 C CA . GLN B 1 22 ? 18.109 -29.688 -3.033 1 92.69 22 GLN B CA 1
ATOM 2597 C C . GLN B 1 22 ? 19.109 -28.781 -3.752 1 92.69 22 GLN B C 1
ATOM 2599 O O . GLN B 1 22 ? 19.156 -27.578 -3.52 1 92.69 22 GLN B O 1
ATOM 2604 N N . ASP B 1 23 ? 19.812 -29.359 -4.668 1 93.75 23 ASP B N 1
ATOM 2605 C CA . ASP B 1 23 ? 20.828 -28.594 -5.367 1 93.75 23 ASP B CA 1
ATOM 2606 C C . ASP B 1 23 ? 20.359 -28.172 -6.758 1 93.75 23 ASP B C 1
ATOM 2608 O O . ASP B 1 23 ? 21.125 -27.609 -7.539 1 93.75 23 ASP B O 1
ATOM 2612 N N . GLY B 1 24 ? 19.141 -28.469 -7.051 1 95.94 24 GLY B N 1
ATOM 2613 C CA . GLY B 1 24 ? 18.594 -28.156 -8.359 1 95.94 24 GLY B CA 1
ATOM 2614 C C . GLY B 1 24 ? 18.172 -26.703 -8.5 1 95.94 24 GLY B C 1
ATOM 2615 O O . GLY B 1 24 ? 18.094 -25.969 -7.504 1 95.94 24 GLY B O 1
ATOM 2616 N N . GLN B 1 25 ? 18 -26.328 -9.766 1 96.62 25 GLN B N 1
ATOM 2617 C CA . GLN B 1 25 ? 17.438 -25 -10.031 1 96.62 25 GLN B CA 1
ATOM 2618 C C . GLN B 1 25 ? 16.062 -24.844 -9.367 1 96.62 25 GLN B C 1
ATOM 2620 O O . GLN B 1 25 ? 15.234 -25.75 -9.422 1 96.62 25 GLN B O 1
ATOM 2625 N N . VAL B 1 26 ? 15.867 -23.719 -8.711 1 98.25 26 VAL B N 1
ATOM 2626 C CA . VAL B 1 26 ? 14.664 -23.516 -7.898 1 98.25 26 VAL B CA 1
ATOM 2627 C C . VAL B 1 26 ? 13.484 -23.156 -8.805 1 98.25 26 VAL B C 1
ATOM 2629 O O . VAL B 1 26 ? 13.586 -22.25 -9.633 1 98.25 26 VAL B O 1
ATOM 2632 N N . VAL B 1 27 ? 12.43 -23.859 -8.711 1 98.75 27 VAL B N 1
ATOM 2633 C CA . VAL B 1 27 ? 11.117 -23.5 -9.234 1 98.75 27 VAL B CA 1
ATOM 2634 C C . VAL B 1 27 ? 10.203 -23.062 -8.086 1 98.75 27 VAL B C 1
ATOM 2636 O O . VAL B 1 27 ? 9.773 -23.906 -7.285 1 98.75 27 VAL B O 1
ATOM 2639 N N . LEU B 1 28 ? 9.953 -21.797 -7.984 1 98.88 28 LEU B N 1
ATOM 2640 C CA . LEU B 1 28 ? 9.133 -21.234 -6.91 1 98.88 28 LEU B CA 1
ATOM 2641 C C . LEU B 1 28 ? 7.684 -21.078 -7.355 1 98.88 28 LEU B C 1
ATOM 2643 O O . LEU B 1 28 ? 7.391 -20.297 -8.266 1 98.88 28 LEU B O 1
ATOM 2647 N N . GLY B 1 29 ? 6.801 -21.812 -6.695 1 98.81 29 GLY B N 1
ATOM 2648 C CA . GLY B 1 29 ? 5.379 -21.812 -7 1 98.81 29 GLY B CA 1
ATOM 2649 C C . GLY B 1 29 ? 4.613 -20.75 -6.223 1 98.81 29 GLY B C 1
ATOM 2650 O O . GLY B 1 29 ? 4.727 -20.672 -4.996 1 98.81 29 GLY B O 1
ATOM 2651 N N . LEU B 1 30 ? 3.836 -19.953 -6.926 1 98.88 30 LEU B N 1
ATOM 2652 C CA . LEU B 1 30 ? 2.965 -18.953 -6.316 1 98.88 30 LEU B CA 1
ATOM 2653 C C . LEU B 1 30 ? 1.51 -19.188 -6.711 1 98.88 30 LEU B C 1
ATOM 2655 O O . LEU B 1 30 ? 1.175 -19.188 -7.898 1 98.88 30 LEU B O 1
ATOM 2659 N N . HIS B 1 31 ? 0.662 -19.344 -5.703 1 98.56 31 HIS B N 1
ATOM 2660 C CA . HIS B 1 31 ? -0.72 -19.766 -5.914 1 98.56 31 HIS B CA 1
ATOM 2661 C C . HIS B 1 31 ? -1.625 -18.562 -6.16 1 98.56 31 HIS B C 1
ATOM 2663 O O . HIS B 1 31 ? -1.185 -17.406 -6.051 1 98.56 31 HIS B O 1
ATOM 2669 N N . GLY B 1 32 ? -2.861 -18.875 -6.531 1 96.94 32 GLY B N 1
ATOM 2670 C CA . GLY B 1 32 ? -3.867 -17.844 -6.777 1 96.94 32 GLY B CA 1
ATOM 2671 C C . GLY B 1 32 ? -4.508 -17.328 -5.508 1 96.94 32 GLY B C 1
ATOM 2672 O O . GLY B 1 32 ? -4.266 -17.844 -4.422 1 96.94 32 GLY B O 1
ATOM 2673 N N . LEU B 1 33 ? -5.359 -16.297 -5.723 1 95.44 33 LEU B N 1
ATOM 2674 C CA . LEU B 1 33 ? -6.031 -15.656 -4.602 1 95.44 33 LEU B CA 1
ATOM 2675 C C . LEU B 1 33 ? -6.93 -16.641 -3.863 1 95.44 33 LEU B C 1
ATOM 2677 O O . LEU B 1 33 ? -7.699 -17.375 -4.488 1 95.44 33 LEU B O 1
ATOM 2681 N N . GLN B 1 34 ? -6.82 -16.688 -2.551 1 93.62 34 GLN B N 1
ATOM 2682 C CA . GLN B 1 34 ? -7.617 -17.5 -1.638 1 93.62 34 GLN B CA 1
ATOM 2683 C C . GLN B 1 34 ? -7.301 -18.984 -1.805 1 93.62 34 GLN B C 1
ATOM 2685 O O . GLN B 1 34 ? -8.078 -19.844 -1.373 1 93.62 34 GLN B O 1
ATOM 2690 N N . ASP B 1 35 ? -6.242 -19.297 -2.488 1 95.94 35 ASP B N 1
ATOM 2691 C CA . ASP B 1 35 ? -5.703 -20.641 -2.596 1 95.94 35 ASP B CA 1
ATOM 2692 C C . ASP B 1 35 ? -4.527 -20.844 -1.639 1 95.94 35 ASP B C 1
ATOM 2694 O O . ASP B 1 35 ? -4.5 -20.266 -0.552 1 95.94 35 ASP B O 1
ATOM 2698 N N . ASN B 1 36 ? -3.693 -21.797 -1.954 1 97.88 36 ASN B N 1
ATOM 2699 C CA . ASN B 1 36 ? -2.49 -22.062 -1.17 1 97.88 36 ASN B CA 1
ATOM 2700 C C . ASN B 1 36 ? -1.509 -22.953 -1.926 1 97.88 36 ASN B C 1
ATOM 2702 O O . ASN B 1 36 ? -1.735 -23.281 -3.092 1 97.88 36 ASN B O 1
ATOM 2706 N N . ALA B 1 37 ? -0.42 -23.266 -1.274 1 98.25 37 ALA B N 1
ATOM 2707 C CA . ALA B 1 37 ? 0.689 -23.984 -1.896 1 98.25 37 ALA B CA 1
ATOM 2708 C C . ALA B 1 37 ? 0.233 -25.328 -2.434 1 98.25 37 ALA B C 1
ATOM 2710 O O . ALA B 1 37 ? 0.852 -25.891 -3.346 1 98.25 37 ALA B O 1
ATOM 2711 N N . GLY B 1 38 ? -0.876 -25.859 -1.902 1 97.31 38 GLY B N 1
ATOM 2712 C CA . GLY B 1 38 ? -1.371 -27.172 -2.307 1 97.31 38 GLY B CA 1
ATOM 2713 C C . GLY B 1 38 ? -1.819 -27.219 -3.756 1 97.31 38 GLY B C 1
ATOM 2714 O O . GLY B 1 38 ? -1.967 -28.297 -4.332 1 97.31 38 GLY B O 1
ATOM 2715 N N . THR B 1 39 ? -2.006 -26.062 -4.363 1 97.31 39 THR B N 1
ATOM 2716 C CA . THR B 1 39 ? -2.5 -25.984 -5.734 1 97.31 39 THR B CA 1
ATOM 2717 C C . THR B 1 39 ? -1.524 -26.656 -6.699 1 97.31 39 THR B C 1
ATOM 2719 O O . THR B 1 39 ? -1.908 -27.062 -7.797 1 97.31 39 THR B O 1
ATOM 2722 N N . PHE B 1 40 ? -0.281 -26.859 -6.301 1 98 40 PHE B N 1
ATOM 2723 C CA . PHE B 1 40 ? 0.743 -27.406 -7.184 1 98 40 PHE B CA 1
ATOM 2724 C C . PHE B 1 40 ? 1.031 -28.875 -6.844 1 98 40 PHE B C 1
ATOM 2726 O O . PHE B 1 40 ? 1.902 -29.5 -7.449 1 98 40 PHE B O 1
ATOM 2733 N N . ASP B 1 41 ? 0.277 -29.422 -5.887 1 96.94 41 ASP B N 1
ATOM 2734 C CA . ASP B 1 41 ? 0.553 -30.75 -5.379 1 96.94 41 ASP B CA 1
ATOM 2735 C C . ASP B 1 41 ? 0.46 -31.797 -6.488 1 96.94 41 ASP B C 1
ATOM 2737 O O . ASP B 1 41 ? 1.166 -32.812 -6.461 1 96.94 41 ASP B O 1
ATOM 2741 N N . ARG B 1 42 ? -0.406 -31.562 -7.457 1 97 42 ARG B N 1
ATOM 2742 C CA . ARG B 1 42 ? -0.591 -32.531 -8.523 1 97 42 ARG B CA 1
ATOM 2743 C C . ARG B 1 42 ? 0.318 -32.219 -9.711 1 97 42 ARG B C 1
ATOM 2745 O O . ARG B 1 42 ? 0.639 -33.125 -10.5 1 97 42 ARG B O 1
ATOM 2752 N N . LEU B 1 43 ? 0.734 -31 -9.852 1 98.19 43 LEU B N 1
ATOM 2753 C CA . LEU B 1 43 ? 1.532 -30.594 -11 1 98.19 43 LEU B CA 1
ATOM 2754 C C . LEU B 1 43 ? 3.01 -30.891 -10.773 1 98.19 43 LEU B C 1
ATOM 2756 O O . LEU B 1 43 ? 3.674 -31.453 -11.648 1 98.19 43 LEU B O 1
ATOM 2760 N N . PHE B 1 44 ? 3.574 -30.562 -9.578 1 97.88 44 PHE B N 1
ATOM 2761 C CA . PHE B 1 44 ? 5.004 -30.641 -9.305 1 97.88 44 PHE B CA 1
ATOM 2762 C C . PHE B 1 44 ? 5.52 -32.062 -9.531 1 97.88 44 PHE B C 1
ATOM 2764 O O . PHE B 1 44 ? 6.555 -32.25 -10.172 1 97.88 44 PHE B O 1
ATOM 2771 N N . PRO B 1 45 ? 4.777 -33.094 -9.125 1 96.94 45 PRO B N 1
ATOM 2772 C CA . PRO B 1 45 ? 5.266 -34.469 -9.305 1 96.94 45 PRO B CA 1
ATOM 2773 C C . PRO B 1 45 ? 5.387 -34.875 -10.781 1 96.94 45 PRO B C 1
ATOM 2775 O O . PRO B 1 45 ? 6.113 -35.812 -11.117 1 96.94 45 PRO B O 1
ATOM 2778 N N . GLU B 1 46 ? 4.684 -34.156 -11.633 1 97.69 46 GLU B N 1
ATOM 2779 C CA . GLU B 1 46 ? 4.688 -34.5 -13.055 1 97.69 46 GLU B CA 1
ATOM 2780 C C . GLU B 1 46 ? 5.789 -33.75 -13.797 1 97.69 46 GLU B C 1
ATOM 2782 O O . GLU B 1 46 ? 6.031 -33.969 -14.977 1 97.69 46 GLU B O 1
ATOM 2787 N N . LEU B 1 47 ? 6.523 -32.875 -13.133 1 98.12 47 LEU B N 1
ATOM 2788 C CA . LEU B 1 47 ? 7.535 -32.031 -13.773 1 98.12 47 LEU B CA 1
ATOM 2789 C C . LEU B 1 47 ? 8.906 -32.719 -13.711 1 98.12 47 LEU B C 1
ATOM 2791 O O . LEU B 1 47 ? 9.102 -33.656 -12.961 1 98.12 47 LEU B O 1
ATOM 2795 N N . PRO B 1 48 ? 9.844 -32.25 -14.492 1 97.19 48 PRO B N 1
ATOM 2796 C CA . PRO B 1 48 ? 11.141 -32.906 -14.602 1 97.19 48 PRO B CA 1
ATOM 2797 C C . PRO B 1 48 ? 11.883 -32.969 -13.266 1 97.19 48 PRO B C 1
ATOM 2799 O O . PRO B 1 48 ? 11.789 -32.062 -12.453 1 97.19 48 PRO B O 1
ATOM 2802 N N . LYS B 1 49 ? 12.602 -34.031 -13.141 1 95.62 49 LYS B N 1
ATOM 2803 C CA . LYS B 1 49 ? 13.469 -34.188 -11.977 1 95.62 49 LYS B CA 1
ATOM 2804 C C . LYS B 1 49 ? 14.68 -33.25 -12.086 1 95.62 49 LYS B C 1
ATOM 2806 O O . LYS B 1 49 ? 14.961 -32.719 -13.148 1 95.62 49 LYS B O 1
ATOM 2811 N N . GLY B 1 50 ? 15.312 -32.969 -11.023 1 95.5 50 GLY B N 1
ATOM 2812 C CA . GLY B 1 50 ? 16.531 -32.188 -11.039 1 95.5 50 GLY B CA 1
ATOM 2813 C C . GLY B 1 50 ? 16.297 -30.734 -10.594 1 95.5 50 GLY B C 1
ATOM 2814 O O . GLY B 1 50 ? 17.234 -29.953 -10.484 1 95.5 50 GLY B O 1
ATOM 2815 N N . PHE B 1 51 ? 15.109 -30.469 -10.414 1 97.62 51 PHE B N 1
ATOM 2816 C CA . PHE B 1 51 ? 14.766 -29.141 -9.922 1 97.62 51 PHE B CA 1
ATOM 2817 C C . PHE B 1 51 ? 14.398 -29.203 -8.445 1 97.62 51 PHE B C 1
ATOM 2819 O O . PHE B 1 51 ? 14.039 -30.266 -7.926 1 97.62 51 PHE B O 1
ATOM 2826 N N . LEU B 1 52 ? 14.594 -28.125 -7.781 1 98 52 LEU B N 1
ATOM 2827 C CA . LEU B 1 52 ? 14.023 -27.906 -6.457 1 98 52 LEU B CA 1
ATOM 2828 C C . LEU B 1 52 ? 12.68 -27.203 -6.555 1 98 52 LEU B C 1
ATOM 2830 O O . LEU B 1 52 ? 12.617 -26.016 -6.922 1 98 52 LEU B O 1
ATOM 2834 N N . TYR B 1 53 ? 11.617 -27.906 -6.266 1 98.44 53 TYR B N 1
ATOM 2835 C CA . TYR B 1 53 ? 10.273 -27.344 -6.336 1 98.44 53 TYR B CA 1
ATOM 2836 C C . TYR B 1 53 ? 9.836 -26.797 -4.98 1 98.44 53 TYR B C 1
ATOM 2838 O O . TYR B 1 53 ? 9.773 -27.547 -3.998 1 98.44 53 TYR B O 1
ATOM 2846 N N . VAL B 1 54 ? 9.578 -25.531 -4.898 1 98.56 54 VAL B N 1
ATOM 2847 C CA . VAL B 1 54 ? 9.125 -24.859 -3.688 1 98.56 54 VAL B CA 1
ATOM 2848 C C . VAL B 1 54 ? 7.793 -24.172 -3.949 1 98.56 54 VAL B C 1
ATOM 2850 O O . VAL B 1 54 ? 7.637 -23.469 -4.953 1 98.56 54 VAL B O 1
ATOM 2853 N N . ALA B 1 55 ? 6.812 -24.438 -3.186 1 98.62 55 ALA B N 1
ATOM 2854 C CA . ALA B 1 55 ? 5.547 -23.703 -3.215 1 98.62 55 ALA B CA 1
ATOM 2855 C C . ALA B 1 55 ? 5.27 -23.031 -1.872 1 98.62 55 ALA B C 1
ATOM 2857 O O . ALA B 1 55 ? 5.359 -23.672 -0.821 1 98.62 55 ALA B O 1
ATOM 2858 N N . ILE B 1 56 ? 4.922 -21.766 -1.869 1 98.75 56 ILE B N 1
ATOM 2859 C CA . ILE B 1 56 ? 4.688 -21.094 -0.601 1 98.75 56 ILE B CA 1
ATOM 2860 C C . ILE B 1 56 ? 3.217 -20.703 -0.49 1 98.75 56 ILE B C 1
ATOM 2862 O O . ILE B 1 56 ? 2.518 -20.594 -1.502 1 98.75 56 ILE B O 1
ATOM 2866 N N . ASP B 1 57 ? 2.752 -20.609 0.749 1 98.81 57 ASP B N 1
ATOM 2867 C CA . ASP B 1 57 ? 1.507 -19.906 1.046 1 98.81 57 ASP B CA 1
ATOM 2868 C C . ASP B 1 57 ? 1.728 -18.391 1.11 1 98.81 57 ASP B C 1
ATOM 2870 O O . ASP B 1 57 ? 2.406 -17.906 2.012 1 98.81 57 ASP B O 1
ATOM 2874 N N . LEU B 1 58 ? 1.179 -17.734 0.148 1 98.69 58 LEU B N 1
ATOM 2875 C CA . LEU B 1 58 ? 1.287 -16.281 0.225 1 98.69 58 LEU B CA 1
ATOM 2876 C C . LEU B 1 58 ? 0.72 -15.758 1.543 1 98.69 58 LEU B C 1
ATOM 2878 O O . LEU B 1 58 ? -0.147 -16.391 2.145 1 98.69 58 LEU B O 1
ATOM 2882 N N . PRO B 1 59 ? 1.211 -14.617 1.994 1 98.44 59 PRO B N 1
ATOM 2883 C CA . PRO B 1 59 ? 0.707 -14.086 3.264 1 98.44 59 PRO B CA 1
ATOM 2884 C C . PRO B 1 59 ? -0.819 -14.023 3.312 1 98.44 59 PRO B C 1
ATOM 2886 O O . PRO B 1 59 ? -1.454 -13.594 2.348 1 98.44 59 PRO B O 1
ATOM 2889 N N . GLY B 1 60 ? -1.328 -14.477 4.445 1 97.94 60 GLY B N 1
ATOM 2890 C CA . GLY B 1 60 ? -2.771 -14.461 4.617 1 97.94 60 GLY B CA 1
ATOM 2891 C C . GLY B 1 60 ? -3.453 -15.68 4.012 1 97.94 60 GLY B C 1
ATOM 2892 O O . GLY B 1 60 ? -4.68 -15.773 4.016 1 97.94 60 GLY B O 1
ATOM 2893 N N . HIS B 1 61 ? -2.689 -16.609 3.488 1 98.19 61 HIS B N 1
ATOM 2894 C CA . HIS B 1 61 ? -3.203 -17.844 2.891 1 98.19 61 HIS B CA 1
ATOM 2895 C C . HIS B 1 61 ? -2.617 -19.078 3.57 1 98.19 61 HIS B C 1
ATOM 2897 O O . HIS B 1 61 ? -1.513 -19.016 4.117 1 98.19 61 HIS B O 1
ATOM 2903 N N . GLY B 1 62 ? -3.365 -20.141 3.477 1 97.81 62 GLY B N 1
ATOM 2904 C CA . GLY B 1 62 ? -2.854 -21.422 3.965 1 97.81 62 GLY B CA 1
ATOM 2905 C C . GLY B 1 62 ? -2.363 -21.344 5.398 1 97.81 62 GLY B C 1
ATOM 2906 O O . GLY B 1 62 ? -3.104 -20.938 6.297 1 97.81 62 GLY B O 1
ATOM 2907 N N . LYS B 1 63 ? -1.088 -21.656 5.551 1 98.12 63 LYS B N 1
ATOM 2908 C CA . LYS B 1 63 ? -0.517 -21.734 6.891 1 98.12 63 LYS B CA 1
ATOM 2909 C C . LYS B 1 63 ? 0.387 -20.547 7.18 1 98.12 63 LYS B C 1
ATOM 2911 O O . LYS B 1 63 ? 1.115 -20.531 8.172 1 98.12 63 LYS B O 1
ATOM 2916 N N . SER B 1 64 ? 0.372 -19.562 6.281 1 98.69 64 SER B N 1
ATOM 2917 C CA . SER B 1 64 ? 1.188 -18.359 6.461 1 98.69 64 SER B CA 1
ATOM 2918 C C . SER B 1 64 ? 0.495 -17.344 7.371 1 98.69 64 SER B C 1
ATOM 2920 O O . SER B 1 64 ? -0.735 -17.312 7.441 1 98.69 64 SER B O 1
ATOM 2922 N N . SER B 1 65 ? 1.275 -16.516 8.031 1 98.31 65 SER B N 1
ATOM 2923 C CA . SER B 1 65 ? 0.761 -15.445 8.875 1 98.31 65 SER B CA 1
ATOM 2924 C C . SER B 1 65 ? 0.016 -14.398 8.047 1 98.31 65 SER B C 1
ATOM 2926 O O . SER B 1 65 ? 0.356 -14.164 6.883 1 98.31 65 SER B O 1
ATOM 2928 N N . HIS B 1 66 ? -1.011 -13.836 8.672 1 97.19 66 HIS B N 1
ATOM 2929 C CA . HIS B 1 66 ? -1.67 -12.664 8.109 1 97.19 66 HIS B CA 1
ATOM 2930 C C . HIS B 1 66 ? -0.795 -11.422 8.242 1 97.19 66 HIS B C 1
ATOM 2932 O O . HIS B 1 66 ? 0.04 -11.336 9.148 1 97.19 66 HIS B O 1
ATOM 2938 N N . PHE B 1 67 ? -0.972 -10.461 7.254 1 96.62 67 PHE B N 1
ATOM 2939 C CA . PHE B 1 67 ? -0.434 -9.125 7.512 1 96.62 67 PHE B CA 1
ATOM 2940 C C . PHE B 1 67 ? -1.142 -8.477 8.695 1 96.62 67 PHE B C 1
ATOM 2942 O O . PHE B 1 67 ? -2.086 -9.047 9.25 1 96.62 67 PHE B O 1
ATOM 2949 N N . GLU B 1 68 ? -0.613 -7.227 9.039 1 94 68 GLU B N 1
ATOM 2950 C CA . GLU B 1 68 ? -1.087 -6.477 10.195 1 94 68 GLU B CA 1
ATOM 2951 C C . GLU B 1 68 ? -2.596 -6.262 10.141 1 94 68 GLU B C 1
ATOM 2953 O O . GLU B 1 68 ? -3.141 -5.949 9.078 1 94 68 GLU B O 1
ATOM 2958 N N . ARG B 1 69 ? -3.238 -6.383 11.273 1 93.44 69 ARG B N 1
ATOM 2959 C CA . ARG B 1 69 ? -4.688 -6.219 11.367 1 93.44 69 ARG B CA 1
ATOM 2960 C C . ARG B 1 69 ? -5.086 -4.758 11.211 1 93.44 69 ARG B C 1
ATOM 2962 O O . ARG B 1 69 ? -4.336 -3.859 11.602 1 93.44 69 ARG B O 1
ATOM 2969 N N . GLY B 1 70 ? -6.297 -4.598 10.602 1 94.5 70 GLY B N 1
ATOM 2970 C CA . GLY B 1 70 ? -6.953 -3.301 10.648 1 94.5 70 GLY B CA 1
ATOM 2971 C C . GLY B 1 70 ? -6.496 -2.363 9.547 1 94.5 70 GLY B C 1
ATOM 2972 O O . GLY B 1 70 ? -6.875 -1.19 9.523 1 94.5 70 GLY B O 1
ATOM 2973 N N . LEU B 1 71 ? -5.668 -2.84 8.711 1 95.56 71 LEU B N 1
ATOM 2974 C CA . LEU B 1 71 ? -5.195 -2.041 7.582 1 95.56 71 LEU B CA 1
ATOM 2975 C C . LEU B 1 71 ? -5.613 -2.67 6.258 1 95.56 71 LEU B C 1
ATOM 2977 O O . LEU B 1 71 ? -5.703 -3.895 6.148 1 95.56 71 LEU B O 1
ATOM 2981 N N . PRO B 1 72 ? -5.848 -1.794 5.27 1 95.19 72 PRO B N 1
ATOM 2982 C CA . PRO B 1 72 ? -6.09 -2.344 3.934 1 95.19 72 PRO B CA 1
ATOM 2983 C C . PRO B 1 72 ? -4.922 -3.189 3.424 1 95.19 72 PRO B C 1
ATOM 2985 O O . PRO B 1 72 ? -3.76 -2.846 3.652 1 95.19 72 PRO B O 1
ATOM 2988 N N . LEU B 1 73 ? -5.242 -4.328 2.773 1 95 73 LEU B N 1
ATOM 2989 C CA . LEU B 1 73 ? -4.203 -5.156 2.176 1 95 73 LEU B CA 1
ATOM 2990 C C . LEU B 1 73 ? -3.52 -4.426 1.022 1 95 73 LEU B C 1
ATOM 2992 O O . LEU B 1 73 ? -4.18 -3.73 0.248 1 95 73 LEU B O 1
ATOM 2996 N N . VAL B 1 74 ? -2.285 -4.617 0.935 1 93.25 74 VAL B N 1
ATOM 2997 C CA . VAL B 1 74 ? -1.484 -3.939 -0.08 1 93.25 74 VAL B CA 1
ATOM 2998 C C . VAL B 1 74 ? -0.959 -4.957 -1.09 1 93.25 74 VAL B C 1
ATOM 3000 O O . VAL B 1 74 ? -0.194 -5.855 -0.733 1 93.25 74 VAL B O 1
ATOM 3003 N N . TYR B 1 75 ? -1.345 -4.734 -2.277 1 93.94 75 TYR B N 1
ATOM 3004 C CA . TYR B 1 75 ? -0.995 -5.645 -3.365 1 93.94 75 TYR B CA 1
ATOM 3005 C C . TYR B 1 75 ? 0.515 -5.824 -3.463 1 93.94 75 TYR B C 1
ATOM 3007 O O . TYR B 1 75 ? 1.011 -6.949 -3.518 1 93.94 75 TYR B O 1
ATOM 3015 N N . MET B 1 76 ? 1.271 -4.793 -3.371 1 95.19 76 MET B N 1
ATOM 3016 C CA . MET B 1 76 ? 2.713 -4.816 -3.596 1 95.19 76 MET B CA 1
ATOM 3017 C C . MET B 1 76 ? 3.436 -5.477 -2.424 1 95.19 76 MET B C 1
ATOM 3019 O O . MET B 1 76 ? 4.605 -5.844 -2.539 1 95.19 76 MET B O 1
ATOM 3023 N N . HIS B 1 77 ? 2.779 -5.586 -1.278 1 96.56 77 HIS B N 1
ATOM 3024 C CA . HIS B 1 77 ? 3.379 -6.324 -0.173 1 96.56 77 HIS B CA 1
ATOM 3025 C C . HIS B 1 77 ? 3.537 -7.801 -0.519 1 96.56 77 HIS B C 1
ATOM 3027 O O . HIS B 1 77 ? 4.441 -8.469 -0.013 1 96.56 77 HIS B O 1
ATOM 3033 N N . TYR B 1 78 ? 2.703 -8.289 -1.407 1 97.81 78 TYR B N 1
ATOM 3034 C CA . TYR B 1 78 ? 2.834 -9.672 -1.849 1 97.81 78 TYR B CA 1
ATOM 3035 C C . TYR B 1 78 ? 4.035 -9.836 -2.773 1 97.81 78 TYR B C 1
ATOM 3037 O O . TYR B 1 78 ? 4.766 -10.828 -2.684 1 97.81 78 TYR B O 1
ATOM 3045 N N . VAL B 1 79 ? 4.207 -8.844 -3.637 1 98.19 79 VAL B N 1
ATOM 3046 C CA . VAL B 1 79 ? 5.387 -8.852 -4.496 1 98.19 79 VAL B CA 1
ATOM 3047 C C . VAL B 1 79 ? 6.648 -8.781 -3.639 1 98.19 79 VAL B C 1
ATOM 3049 O O . VAL B 1 79 ? 7.594 -9.547 -3.854 1 98.19 79 VAL B O 1
ATOM 3052 N N . PHE B 1 80 ? 6.637 -7.93 -2.629 1 98.19 80 PHE B N 1
ATOM 3053 C CA . PHE B 1 80 ? 7.762 -7.766 -1.72 1 98.19 80 PHE B CA 1
ATOM 3054 C C . PHE B 1 80 ? 8.023 -9.055 -0.943 1 98.19 80 PHE B C 1
ATOM 3056 O O . PHE B 1 80 ? 9.18 -9.398 -0.682 1 98.19 80 PHE B O 1
ATOM 3063 N N . SER B 1 81 ? 6.988 -9.773 -0.568 1 98.44 81 SER B N 1
ATOM 3064 C CA . SER B 1 81 ? 7.117 -11.023 0.18 1 98.44 81 SER B CA 1
ATOM 3065 C C . SER B 1 81 ? 7.871 -12.078 -0.626 1 98.44 81 SER B C 1
ATOM 3067 O O . SER B 1 81 ? 8.617 -12.875 -0.064 1 98.44 81 SER B O 1
ATOM 3069 N N . VAL B 1 82 ? 7.664 -12.078 -1.952 1 98.75 82 VAL B N 1
ATOM 3070 C CA . VAL B 1 82 ? 8.406 -12.992 -2.812 1 98.75 82 VAL B CA 1
ATOM 3071 C C . VAL B 1 82 ? 9.898 -12.688 -2.736 1 98.75 82 VAL B C 1
ATOM 3073 O O . VAL B 1 82 ? 10.719 -13.594 -2.633 1 98.75 82 VAL B O 1
ATOM 3076 N N . LYS B 1 83 ? 10.234 -11.414 -2.748 1 98.69 83 LYS B N 1
ATOM 3077 C CA . LYS B 1 83 ? 11.617 -10.992 -2.594 1 98.69 83 LYS B CA 1
ATOM 3078 C C . LYS B 1 83 ? 12.211 -11.516 -1.288 1 98.69 83 LYS B C 1
ATOM 3080 O O . LYS B 1 83 ? 13.344 -12.016 -1.268 1 98.69 83 LYS B O 1
ATOM 3085 N N . LEU B 1 84 ? 11.453 -11.391 -0.201 1 98 84 LEU B N 1
ATOM 3086 C CA . LEU B 1 84 ? 11.938 -11.805 1.11 1 98 84 LEU B CA 1
ATOM 3087 C C . LEU B 1 84 ? 12.203 -13.312 1.14 1 98 84 LEU B C 1
ATOM 3089 O O . LEU B 1 84 ? 13.172 -13.766 1.76 1 98 84 LEU B O 1
ATOM 3093 N N . VAL B 1 85 ? 11.336 -14.078 0.488 1 98.62 85 VAL B N 1
ATOM 3094 C CA . VAL B 1 85 ? 11.508 -15.523 0.428 1 98.62 85 VAL B CA 1
ATOM 3095 C C . VAL B 1 85 ? 12.805 -15.859 -0.311 1 98.62 85 VAL B C 1
ATOM 3097 O O . VAL B 1 85 ? 13.609 -16.656 0.169 1 98.62 85 VAL B O 1
ATOM 3100 N N . ILE B 1 86 ? 12.984 -15.25 -1.467 1 98.62 86 ILE B N 1
ATOM 3101 C CA . ILE B 1 86 ? 14.156 -15.5 -2.299 1 98.62 86 ILE B CA 1
ATOM 3102 C C . ILE B 1 86 ? 15.414 -15.078 -1.553 1 98.62 86 ILE B C 1
ATOM 3104 O O . ILE B 1 86 ? 16.422 -15.789 -1.566 1 98.62 86 ILE B O 1
ATOM 3108 N N . ASP B 1 87 ? 15.359 -13.906 -0.863 1 97.81 87 ASP B N 1
ATOM 3109 C CA . ASP B 1 87 ? 16.5 -13.398 -0.112 1 97.81 87 ASP B CA 1
ATOM 3110 C C . ASP B 1 87 ? 16.828 -14.297 1.079 1 97.81 87 ASP B C 1
ATOM 3112 O O . ASP B 1 87 ? 17.984 -14.477 1.431 1 97.81 87 ASP B O 1
ATOM 3116 N N . PHE B 1 88 ? 15.812 -14.828 1.729 1 97.44 88 PHE B N 1
ATOM 3117 C CA . PHE B 1 88 ? 16.016 -15.688 2.887 1 97.44 88 PHE B CA 1
ATOM 3118 C C . PHE B 1 88 ? 16.844 -16.906 2.52 1 97.44 88 PHE B C 1
ATOM 3120 O O . PHE B 1 88 ? 17.766 -17.281 3.244 1 97.44 88 PHE B O 1
ATOM 3127 N N . TYR B 1 89 ? 16.516 -17.531 1.413 1 97.62 89 TYR B N 1
ATOM 3128 C CA . TYR B 1 89 ? 17.203 -18.75 0.99 1 97.62 89 TYR B CA 1
ATOM 3129 C C . TYR B 1 89 ? 18.469 -18.406 0.195 1 97.62 89 TYR B C 1
ATOM 3131 O O . TYR B 1 89 ? 19.203 -19.297 -0.229 1 97.62 89 TYR B O 1
ATOM 3139 N N . LYS B 1 90 ? 18.672 -17.109 -0.086 1 97.5 90 LYS B N 1
ATOM 3140 C CA . LYS B 1 90 ? 19.812 -16.609 -0.825 1 97.5 90 LYS B CA 1
ATOM 3141 C C . LYS B 1 90 ? 19.875 -17.203 -2.227 1 97.5 90 LYS B C 1
ATOM 3143 O O . LYS B 1 90 ? 20.953 -17.562 -2.713 1 97.5 90 LYS B O 1
ATOM 3148 N N . TRP B 1 91 ? 18.688 -17.422 -2.795 1 97.75 91 TRP B N 1
ATOM 3149 C CA . TRP B 1 91 ? 18.641 -17.859 -4.184 1 97.75 91 TRP B CA 1
ATOM 3150 C C . TRP B 1 91 ? 19.062 -16.734 -5.125 1 97.75 91 TRP B C 1
ATOM 3152 O O . TRP B 1 91 ? 18.594 -15.602 -4.984 1 97.75 91 TRP B O 1
ATOM 3162 N N . ASN B 1 92 ? 19.938 -16.953 -6.02 1 96.12 92 ASN B N 1
ATOM 3163 C CA . ASN B 1 92 ? 20.359 -15.938 -6.977 1 96.12 92 ASN B CA 1
ATOM 3164 C C . ASN B 1 92 ? 19.312 -15.703 -8.047 1 96.12 92 ASN B C 1
ATOM 3166 O O . ASN B 1 92 ? 18.812 -14.578 -8.203 1 96.12 92 ASN B O 1
ATOM 3170 N N . LYS B 1 93 ? 18.953 -16.781 -8.805 1 97.12 93 LYS B N 1
ATOM 3171 C CA . LYS B 1 93 ? 17.891 -16.766 -9.805 1 97.12 93 LYS B CA 1
ATOM 3172 C C . LYS B 1 93 ? 16.891 -17.891 -9.562 1 97.12 93 LYS B C 1
ATOM 3174 O O . LYS B 1 93 ? 17.281 -19.016 -9.203 1 97.12 93 LYS B O 1
ATOM 3179 N N . VAL B 1 94 ? 15.664 -17.594 -9.82 1 98.62 94 VAL B N 1
ATOM 3180 C CA . VAL B 1 94 ? 14.633 -18.609 -9.641 1 98.62 94 VAL B CA 1
ATOM 3181 C C . VAL B 1 94 ? 13.758 -18.688 -10.891 1 98.62 94 VAL B C 1
ATOM 3183 O O . VAL B 1 94 ? 13.75 -17.75 -11.703 1 98.62 94 VAL B O 1
ATOM 3186 N N . ILE B 1 95 ? 13.156 -19.812 -11.102 1 98.75 95 ILE B N 1
ATOM 3187 C CA . ILE B 1 95 ? 12.047 -19.953 -12.039 1 98.75 95 ILE B CA 1
ATOM 3188 C C . ILE B 1 95 ? 10.727 -19.781 -11.297 1 98.75 95 ILE B C 1
ATOM 3190 O O . ILE B 1 95 ? 10.492 -20.422 -10.273 1 98.75 95 ILE B O 1
ATOM 3194 N N . LEU B 1 96 ? 9.914 -18.844 -11.734 1 98.88 96 LEU B N 1
ATOM 3195 C CA . LEU B 1 96 ? 8.602 -18.656 -11.125 1 98.88 96 LEU B CA 1
ATOM 3196 C C . LEU B 1 96 ? 7.535 -19.438 -11.875 1 98.88 96 LEU B C 1
ATOM 3198 O O . LEU B 1 96 ? 7.457 -19.375 -13.109 1 98.88 96 LEU B O 1
ATOM 3202 N N . LEU B 1 97 ? 6.828 -20.266 -11.234 1 98.88 97 LEU B N 1
ATOM 3203 C CA . LEU B 1 97 ? 5.656 -20.984 -11.734 1 98.88 97 LEU B CA 1
ATOM 3204 C C . LEU B 1 97 ? 4.41 -20.594 -10.945 1 98.88 97 LEU B C 1
ATOM 3206 O O . LEU B 1 97 ? 4.246 -21 -9.789 1 98.88 97 LEU B O 1
ATOM 3210 N N . ALA B 1 98 ? 3.521 -19.891 -11.609 1 98.88 98 ALA B N 1
ATOM 3211 C CA . ALA B 1 98 ? 2.533 -19.172 -10.805 1 98.88 98 ALA B CA 1
ATOM 3212 C C . ALA B 1 98 ? 1.158 -19.203 -11.469 1 98.88 98 ALA B C 1
ATOM 3214 O O . ALA B 1 98 ? 1.054 -19.219 -12.695 1 98.88 98 ALA B O 1
ATOM 3215 N N . HIS B 1 99 ? 0.161 -19.203 -10.648 1 98.62 99 HIS B N 1
ATOM 3216 C CA . HIS B 1 99 ? -1.221 -19.297 -11.102 1 98.62 99 HIS B CA 1
ATOM 3217 C C . HIS B 1 99 ? -2.029 -18.078 -10.68 1 98.62 99 HIS B C 1
ATOM 3219 O O . HIS B 1 99 ? -1.976 -17.672 -9.516 1 98.62 99 HIS B O 1
ATOM 3225 N N . SER B 1 100 ? -2.848 -17.5 -11.578 1 96.94 100 SER B N 1
ATOM 3226 C CA . SER B 1 100 ? -3.865 -16.5 -11.297 1 96.94 100 SER B CA 1
ATOM 3227 C C . SER B 1 100 ? -3.275 -15.312 -10.539 1 96.94 100 SER B C 1
ATOM 3229 O O . SER B 1 100 ? -2.387 -14.625 -11.039 1 96.94 100 SER B O 1
ATOM 3231 N N . PHE B 1 101 ? -3.623 -15.109 -9.297 1 97.06 101 PHE B N 1
ATOM 3232 C CA . PHE B 1 101 ? -3.082 -14.055 -8.453 1 97.06 101 PHE B CA 1
ATOM 3233 C C . PHE B 1 101 ? -1.565 -14.156 -8.359 1 97.06 101 PHE B C 1
ATOM 3235 O O . PHE B 1 101 ? -0.859 -13.156 -8.484 1 97.06 101 PHE B O 1
ATOM 3242 N N . GLY B 1 102 ? -1.062 -15.336 -8.164 1 98.38 102 GLY B N 1
ATOM 3243 C CA . GLY B 1 102 ? 0.373 -15.578 -8.148 1 98.38 102 GLY B CA 1
ATOM 3244 C C . GLY B 1 102 ? 1.055 -15.211 -9.453 1 98.38 102 GLY B C 1
ATOM 3245 O O . GLY B 1 102 ? 2.195 -14.742 -9.453 1 98.38 102 GLY B O 1
ATOM 3246 N N . ALA B 1 103 ? 0.343 -15.438 -10.531 1 98.5 103 ALA B N 1
ATOM 3247 C CA . ALA B 1 103 ? 0.884 -15.086 -11.844 1 98.5 103 ALA B CA 1
ATOM 3248 C C . ALA B 1 103 ? 1.062 -13.57 -11.969 1 98.5 103 ALA B C 1
ATOM 3250 O O . ALA B 1 103 ? 2.088 -13.102 -12.469 1 98.5 103 ALA B O 1
ATOM 3251 N N . GLN B 1 104 ? 0.068 -12.867 -11.516 1 97.69 104 GLN B N 1
ATOM 3252 C CA . GLN B 1 104 ? 0.164 -11.406 -11.531 1 97.69 104 GLN B CA 1
ATOM 3253 C C . GLN B 1 104 ? 1.347 -10.93 -10.695 1 97.69 104 GLN B C 1
ATOM 3255 O O . GLN B 1 104 ? 2.135 -10.094 -11.148 1 97.69 104 GLN B O 1
ATOM 3260 N N . ILE B 1 105 ? 1.466 -11.484 -9.508 1 98.25 105 ILE B N 1
ATOM 3261 C CA . ILE B 1 105 ? 2.551 -11.148 -8.594 1 98.25 105 ILE B CA 1
ATOM 3262 C C . ILE B 1 105 ? 3.895 -11.477 -9.242 1 98.25 105 ILE B C 1
ATOM 3264 O O . ILE B 1 105 ? 4.832 -10.68 -9.172 1 98.25 105 ILE B O 1
ATOM 3268 N N . SER B 1 106 ? 3.963 -12.578 -9.922 1 98.81 106 SER B N 1
ATOM 3269 C CA . SER B 1 106 ? 5.195 -13.023 -10.562 1 98.81 106 SER B CA 1
ATOM 3270 C C . SER B 1 106 ? 5.594 -12.094 -11.703 1 98.81 106 SER B C 1
ATOM 3272 O O . SER B 1 106 ? 6.773 -11.781 -11.875 1 98.81 106 SER B O 1
ATOM 3274 N N . SER B 1 107 ? 4.609 -11.664 -12.484 1 98.44 107 SER B N 1
ATOM 3275 C CA . SER B 1 107 ? 4.891 -10.719 -13.562 1 98.44 107 SER B CA 1
ATOM 3276 C C . SER B 1 107 ? 5.477 -9.422 -13.023 1 98.44 107 SER B C 1
ATOM 3278 O O . SER B 1 107 ? 6.469 -8.914 -13.562 1 98.44 107 SER B O 1
ATOM 3280 N N . LEU B 1 108 ? 4.922 -8.938 -11.992 1 98.25 108 LEU B N 1
ATOM 3281 C CA . LEU B 1 108 ? 5.406 -7.695 -11.391 1 98.25 108 LEU B CA 1
ATOM 3282 C C . LEU B 1 108 ? 6.797 -7.887 -10.797 1 98.25 108 LEU B C 1
ATOM 3284 O O . LEU B 1 108 ? 7.676 -7.039 -10.977 1 98.25 108 LEU B O 1
ATOM 3288 N N . PHE B 1 109 ? 6.961 -9.008 -10.125 1 98.88 109 PHE B N 1
ATOM 3289 C CA . PHE B 1 109 ? 8.258 -9.289 -9.523 1 98.88 109 PHE B CA 1
ATOM 3290 C C . PHE B 1 109 ? 9.344 -9.383 -10.594 1 98.88 109 PHE B C 1
ATOM 3292 O O . PHE B 1 109 ? 10.414 -8.797 -10.461 1 98.88 109 PHE B O 1
ATOM 3299 N N . ALA B 1 110 ? 9.031 -10.109 -11.664 1 98.88 110 ALA B N 1
ATOM 3300 C CA . ALA B 1 110 ? 9.992 -10.312 -12.742 1 98.88 110 ALA B CA 1
ATOM 3301 C C . ALA B 1 110 ? 10.328 -8.992 -13.43 1 98.88 110 ALA B C 1
ATOM 3303 O O . ALA B 1 110 ? 11.438 -8.82 -13.938 1 98.88 110 ALA B O 1
ATOM 3304 N N . ALA B 1 111 ? 9.375 -8.109 -13.477 1 98.69 111 ALA B N 1
ATOM 3305 C CA . ALA B 1 111 ? 9.625 -6.785 -14.039 1 98.69 111 ALA B CA 1
ATOM 3306 C C . ALA B 1 111 ? 10.531 -5.965 -13.117 1 98.69 111 ALA B C 1
ATOM 3308 O O . ALA B 1 111 ? 11.438 -5.273 -13.586 1 98.69 111 ALA B O 1
ATOM 3309 N N . ILE B 1 112 ? 10.344 -6.047 -11.828 1 98.56 112 ILE B N 1
ATOM 3310 C CA . ILE B 1 112 ? 11.047 -5.234 -10.836 1 98.56 112 ILE B CA 1
ATOM 3311 C C . ILE B 1 112 ? 12.453 -5.781 -10.625 1 98.56 112 ILE B C 1
ATOM 3313 O O . ILE B 1 112 ? 13.406 -5.016 -10.43 1 98.56 112 ILE B O 1
ATOM 3317 N N . TYR B 1 113 ? 12.555 -7.078 -10.641 1 98.69 113 TYR B N 1
ATOM 3318 C CA . TYR B 1 113 ? 13.828 -7.746 -10.43 1 98.69 113 TYR B CA 1
ATOM 3319 C C . TYR B 1 113 ? 14.125 -8.727 -11.555 1 98.69 113 TYR B C 1
ATOM 3321 O O . TYR B 1 113 ? 14.25 -9.938 -11.32 1 98.69 113 TYR B O 1
ATOM 3329 N N . PRO B 1 114 ? 14.398 -8.219 -12.711 1 98.5 114 PRO B N 1
ATOM 3330 C CA . PRO B 1 114 ? 14.602 -9.117 -13.852 1 98.5 114 PRO B CA 1
ATOM 3331 C C . PRO B 1 114 ? 15.82 -10.023 -13.688 1 98.5 114 PRO B C 1
ATOM 3333 O O . PRO B 1 114 ? 15.82 -11.156 -14.172 1 98.5 114 PRO B O 1
ATOM 3336 N N . GLU B 1 115 ? 16.797 -9.57 -12.977 1 98.25 115 GLU B N 1
ATOM 3337 C CA . GLU B 1 115 ? 18.031 -10.328 -12.805 1 98.25 115 GLU B CA 1
ATOM 3338 C C . GLU B 1 115 ? 17.844 -11.508 -11.859 1 98.25 115 GLU B C 1
ATOM 3340 O O . GLU B 1 115 ? 18.688 -12.406 -11.789 1 98.25 115 GLU B O 1
ATOM 3345 N N . ARG B 1 116 ? 16.703 -11.578 -11.188 1 98.56 116 ARG B N 1
ATOM 3346 C CA . ARG B 1 116 ? 16.453 -12.625 -10.203 1 98.56 116 ARG B CA 1
ATOM 3347 C C . ARG B 1 116 ? 15.57 -13.719 -10.797 1 98.56 116 ARG B C 1
ATOM 3349 O O . ARG B 1 116 ? 15.242 -14.695 -10.109 1 98.56 116 ARG B O 1
ATOM 3356 N N . CYS B 1 117 ? 15.18 -13.586 -12.031 1 98.56 117 CYS B N 1
ATOM 3357 C CA . CYS B 1 117 ? 14.266 -14.539 -12.664 1 98.56 117 CYS B CA 1
ATOM 3358 C C . CYS B 1 117 ? 14.922 -15.219 -13.859 1 98.56 117 CYS B C 1
ATOM 3360 O O . CYS B 1 117 ? 15.32 -14.547 -14.812 1 98.56 117 CYS B O 1
ATOM 3362 N N . GLN B 1 118 ? 15.016 -16.469 -13.766 1 98.06 118 GLN B N 1
ATOM 3363 C CA . GLN B 1 118 ? 15.539 -17.25 -14.891 1 98.06 118 GLN B CA 1
ATOM 3364 C C . GLN B 1 118 ? 14.461 -17.469 -15.945 1 98.06 118 GLN B C 1
ATOM 3366 O O . GLN B 1 118 ? 14.734 -17.359 -17.141 1 98.06 118 GLN B O 1
ATOM 3371 N N . LYS B 1 119 ? 13.344 -17.875 -15.562 1 98.5 119 LYS B N 1
ATOM 3372 C CA . LYS B 1 119 ? 12.133 -18.078 -16.359 1 98.5 119 LYS B CA 1
ATOM 3373 C C . LYS B 1 119 ? 10.883 -17.75 -15.547 1 98.5 119 LYS B C 1
ATOM 3375 O O . LYS B 1 119 ? 10.906 -17.781 -14.312 1 98.5 119 LYS B O 1
ATOM 3380 N N . VAL B 1 120 ? 9.859 -17.422 -16.25 1 98.69 120 VAL B N 1
ATOM 3381 C CA . VAL B 1 120 ? 8.562 -17.219 -15.609 1 98.69 120 VAL B CA 1
ATOM 3382 C C . VAL B 1 120 ? 7.484 -17.984 -16.375 1 98.69 120 VAL B C 1
ATOM 3384 O O . VAL B 1 120 ? 7.367 -17.859 -17.594 1 98.69 120 VAL B O 1
ATOM 3387 N N . ILE B 1 121 ? 6.805 -18.812 -15.672 1 98.81 121 ILE B N 1
ATOM 3388 C CA . ILE B 1 121 ? 5.668 -19.547 -16.219 1 98.81 121 ILE B CA 1
ATOM 3389 C C . ILE B 1 121 ? 4.379 -19.047 -15.562 1 98.81 121 ILE B C 1
ATOM 3391 O O . ILE B 1 121 ? 4.195 -19.188 -14.352 1 98.81 121 ILE B O 1
ATOM 3395 N N . LEU B 1 122 ? 3.549 -18.516 -16.359 1 98.81 122 LEU B N 1
ATOM 3396 C CA . LEU B 1 122 ? 2.311 -17.891 -15.898 1 98.81 122 LEU B CA 1
ATOM 3397 C C . LEU B 1 122 ? 1.101 -18.719 -16.312 1 98.81 122 LEU B C 1
ATOM 3399 O O . LEU B 1 122 ? 0.858 -18.906 -17.516 1 98.81 122 LEU B O 1
ATOM 3403 N N . LEU B 1 123 ? 0.42 -19.188 -15.289 1 98.69 123 LEU B N 1
ATOM 3404 C CA . LEU B 1 123 ? -0.768 -20 -15.547 1 98.69 123 LEU B CA 1
ATOM 3405 C C . LEU B 1 123 ? -2.035 -19.172 -15.359 1 98.69 123 LEU B C 1
ATOM 3407 O O . LEU B 1 123 ? -2.336 -18.719 -14.25 1 98.69 123 LEU B O 1
ATOM 3411 N N . ASP B 1 124 ? -2.721 -18.844 -16.391 1 97.75 124 ASP B N 1
ATOM 3412 C CA . ASP B 1 124 ? -4.074 -18.312 -16.516 1 97.75 124 ASP B CA 1
ATOM 3413 C C . ASP B 1 124 ? -4.152 -16.875 -15.977 1 97.75 124 ASP B C 1
ATOM 3415 O O . ASP B 1 124 ? -5.164 -16.484 -15.391 1 97.75 124 ASP B O 1
ATOM 3419 N N . SER B 1 125 ? -3.164 -16.109 -16.047 1 96.44 125 SER B N 1
ATOM 3420 C CA . SER B 1 125 ? -3.133 -14.688 -15.711 1 96.44 125 SER B CA 1
ATOM 3421 C C . SER B 1 125 ? -1.803 -14.055 -16.109 1 96.44 125 SER B C 1
ATOM 3423 O O . SER B 1 125 ? -0.816 -14.766 -16.328 1 96.44 125 SER B O 1
ATOM 3425 N N . LEU B 1 126 ? -1.782 -12.797 -16.281 1 96.5 126 LEU B N 1
ATOM 3426 C CA . LEU B 1 126 ? -0.59 -12.078 -16.719 1 96.5 126 LEU B CA 1
ATOM 3427 C C . LEU B 1 126 ? -0.317 -10.875 -15.82 1 96.5 126 LEU B C 1
ATOM 3429 O O . LEU B 1 126 ? 0.639 -10.891 -15.039 1 96.5 126 LEU B O 1
ATOM 3433 N N . LEU B 1 127 ? -1.196 -9.875 -15.82 1 95.44 127 LEU B N 1
ATOM 3434 C CA . LEU B 1 127 ? -1.137 -8.641 -15.039 1 95.44 127 LEU B CA 1
ATOM 3435 C C . LEU B 1 127 ? -2.479 -8.352 -14.375 1 95.44 127 LEU B C 1
ATOM 3437 O O . LEU B 1 127 ? -3.506 -8.906 -14.773 1 95.44 127 LEU B O 1
ATOM 3441 N N . PRO B 1 128 ? -2.402 -7.523 -13.312 1 92.25 128 PRO B N 1
ATOM 3442 C CA . PRO B 1 128 ? -3.686 -7.117 -12.727 1 92.25 128 PRO B CA 1
ATOM 3443 C C . PRO B 1 128 ? -4.547 -6.316 -13.703 1 92.25 128 PRO B C 1
ATOM 3445 O O . PRO B 1 128 ? -4.035 -5.801 -14.703 1 92.25 128 PRO B O 1
ATOM 3448 N N . ILE B 1 129 ? -5.797 -6.297 -13.391 1 86.19 129 ILE B N 1
ATOM 3449 C CA . ILE B 1 129 ? -6.707 -5.484 -14.188 1 86.19 129 ILE B CA 1
ATOM 3450 C C . ILE B 1 129 ? -6.41 -4.004 -13.961 1 86.19 129 ILE B C 1
ATOM 3452 O O . ILE B 1 129 ? -6.176 -3.576 -12.828 1 86.19 129 ILE B O 1
ATOM 3456 N N . MET B 1 130 ? -6.449 -3.271 -15.016 1 85.5 130 MET B N 1
ATOM 3457 C CA . MET B 1 130 ? -6.109 -1.853 -14.953 1 85.5 130 MET B CA 1
ATOM 3458 C C . MET B 1 130 ? -7.191 -1.068 -14.219 1 85.5 130 MET B C 1
ATOM 3460 O O . MET B 1 130 ? -8.336 -1.511 -14.133 1 85.5 130 MET B O 1
ATOM 3464 N N . THR B 1 131 ? -6.809 0.028 -13.648 1 87.19 131 THR B N 1
ATOM 3465 C CA . THR B 1 131 ? -7.734 1.036 -13.148 1 87.19 131 THR B CA 1
ATOM 3466 C C . THR B 1 131 ? -7.691 2.289 -14.016 1 87.19 131 THR B C 1
ATOM 3468 O O . THR B 1 131 ? -6.633 2.891 -14.195 1 87.19 131 THR B O 1
ATOM 3471 N N . ASN B 1 132 ? -8.898 2.58 -14.531 1 89.31 132 ASN B N 1
ATOM 3472 C CA . ASN B 1 132 ? -8.984 3.826 -15.281 1 89.31 132 ASN B CA 1
ATOM 3473 C C . ASN B 1 132 ? -8.625 5.031 -14.414 1 89.31 132 ASN B C 1
ATOM 3475 O O . ASN B 1 132 ? -9.031 5.113 -13.258 1 89.31 132 ASN B O 1
ATOM 3479 N N . ASN B 1 133 ? -7.852 5.945 -15.023 1 91.44 133 ASN B N 1
ATOM 3480 C CA . ASN B 1 133 ? -7.414 7.129 -14.297 1 91.44 133 ASN B CA 1
ATOM 3481 C C . ASN B 1 133 ? -8.594 7.879 -13.68 1 91.44 133 ASN B C 1
ATOM 3483 O O . ASN B 1 133 ? -8.5 8.383 -12.562 1 91.44 133 ASN B O 1
ATOM 3487 N N . GLU B 1 134 ? -9.75 7.887 -14.328 1 93.31 134 GLU B N 1
ATOM 3488 C CA . GLU B 1 134 ? -10.922 8.641 -13.891 1 93.31 134 GLU B CA 1
ATOM 3489 C C . GLU B 1 134 ? -11.586 7.98 -12.688 1 93.31 134 GLU B C 1
ATOM 3491 O O . GLU B 1 134 ? -12.359 8.617 -11.977 1 93.31 134 GLU B O 1
ATOM 3496 N N . ASN B 1 135 ? -11.258 6.711 -12.5 1 93.19 135 ASN B N 1
ATOM 3497 C CA . ASN B 1 135 ? -11.961 5.965 -11.461 1 93.19 135 ASN B CA 1
ATOM 3498 C C . ASN B 1 135 ? -11.078 5.758 -10.227 1 93.19 135 ASN B C 1
ATOM 3500 O O . ASN B 1 135 ? -11.492 5.105 -9.273 1 93.19 135 ASN B O 1
ATOM 3504 N N . ILE B 1 136 ? -9.922 6.328 -10.227 1 94.12 136 ILE B N 1
ATOM 3505 C CA . ILE B 1 136 ? -8.922 6.031 -9.211 1 94.12 136 ILE B CA 1
ATOM 3506 C C . ILE B 1 136 ? -9.445 6.422 -7.836 1 94.12 136 ILE B C 1
ATOM 3508 O O . ILE B 1 136 ? -9.266 5.688 -6.863 1 94.12 136 ILE B O 1
ATOM 3512 N N . VAL B 1 137 ? -10.133 7.574 -7.738 1 96.75 137 VAL B N 1
ATOM 3513 C CA . VAL B 1 137 ? -10.648 8.055 -6.461 1 96.75 137 VAL B CA 1
ATOM 3514 C C . VAL B 1 137 ? -11.734 7.109 -5.949 1 96.75 137 VAL B C 1
ATOM 3516 O O . VAL B 1 137 ? -11.703 6.688 -4.789 1 96.75 137 VAL B O 1
ATOM 3519 N N . LYS B 1 138 ? -12.633 6.73 -6.812 1 95.44 138 LYS B N 1
ATOM 3520 C CA . LYS B 1 138 ? -13.711 5.805 -6.465 1 95.44 138 LYS B CA 1
ATOM 3521 C C . LYS B 1 138 ? -13.148 4.449 -6.047 1 95.44 138 LYS B C 1
ATOM 3523 O O . LYS B 1 138 ? -13.688 3.797 -5.148 1 95.44 138 LYS B O 1
ATOM 3528 N N . TYR B 1 139 ? -12.156 4.09 -6.707 1 93.25 139 TYR B N 1
ATOM 3529 C CA . TYR B 1 139 ? -11.531 2.803 -6.426 1 93.25 139 TYR B CA 1
ATOM 3530 C C . TYR B 1 139 ? -10.945 2.777 -5.02 1 93.25 139 TYR B C 1
ATOM 3532 O O . TYR B 1 139 ? -11.164 1.827 -4.266 1 93.25 139 TYR B O 1
ATOM 3540 N N . TYR B 1 140 ? -10.266 3.805 -4.633 1 94.94 140 TYR B N 1
ATOM 3541 C CA . TYR B 1 140 ? -9.68 3.865 -3.297 1 94.94 140 TYR B CA 1
ATOM 3542 C C . TYR B 1 140 ? -10.766 3.961 -2.232 1 94.94 140 TYR B C 1
ATOM 3544 O O . TYR B 1 140 ? -10.68 3.312 -1.187 1 94.94 140 TYR B O 1
ATOM 3552 N N . ARG B 1 141 ? -11.789 4.738 -2.475 1 97.06 141 ARG B N 1
ATOM 3553 C CA . ARG B 1 141 ? -12.883 4.844 -1.518 1 97.06 141 ARG B CA 1
ATOM 3554 C C . ARG B 1 141 ? -13.508 3.479 -1.246 1 97.06 141 ARG B C 1
ATOM 3556 O O . ARG B 1 141 ? -13.688 3.09 -0.089 1 97.06 141 ARG B O 1
ATOM 3563 N N . ARG B 1 142 ? -13.82 2.824 -2.307 1 95.44 142 ARG B N 1
ATOM 3564 C CA . ARG B 1 142 ? -14.422 1.5 -2.174 1 95.44 142 ARG B CA 1
ATOM 3565 C C . ARG B 1 142 ? -13.516 0.567 -1.374 1 95.44 142 ARG B C 1
ATOM 3567 O O . ARG B 1 142 ? -13.992 -0.162 -0.498 1 95.44 142 ARG B O 1
ATOM 3574 N N . HIS B 1 143 ? -12.242 0.607 -1.708 1 94.81 143 HIS B N 1
ATOM 3575 C CA . HIS B 1 143 ? -11.289 -0.258 -1.029 1 94.81 143 HIS B CA 1
ATOM 3576 C C . HIS B 1 143 ? -11.234 0.045 0.464 1 94.81 143 HIS B C 1
ATOM 3578 O O . HIS B 1 143 ? -11.281 -0.87 1.289 1 94.81 143 HIS B O 1
ATOM 3584 N N . PHE B 1 144 ? -11.141 1.337 0.844 1 96.75 144 PHE B N 1
ATOM 3585 C CA . PHE B 1 144 ? -11.086 1.744 2.242 1 96.75 144 PHE B CA 1
ATOM 3586 C C . PHE B 1 144 ? -12.352 1.314 2.979 1 96.75 144 PHE B C 1
ATOM 3588 O O . PHE B 1 144 ? -12.273 0.719 4.055 1 96.75 144 PHE B O 1
ATOM 3595 N N . ASP B 1 145 ? -13.492 1.537 2.365 1 97.19 145 ASP B N 1
ATOM 3596 C CA . ASP B 1 145 ? -14.773 1.231 3 1 97.19 145 ASP B CA 1
ATOM 3597 C C . ASP B 1 145 ? -14.938 -0.273 3.199 1 97.19 145 ASP B C 1
ATOM 3599 O O . ASP B 1 145 ? -15.359 -0.719 4.266 1 97.19 145 ASP B O 1
ATOM 3603 N N . GLU B 1 146 ? -14.602 -1.018 2.174 1 95.88 146 GLU B N 1
ATOM 3604 C CA . GLU B 1 146 ? -14.734 -2.469 2.25 1 95.88 146 GLU B CA 1
ATOM 3605 C C . GLU B 1 146 ? -13.789 -3.057 3.297 1 95.88 146 GLU B C 1
ATOM 3607 O O . GLU B 1 146 ? -14.172 -3.953 4.051 1 95.88 146 GLU B O 1
ATOM 3612 N N . MET B 1 147 ? -12.578 -2.566 3.336 1 94.62 147 MET B N 1
ATOM 3613 C CA . MET B 1 147 ? -11.602 -3.078 4.297 1 94.62 147 MET B CA 1
ATOM 3614 C C . MET B 1 147 ? -12.031 -2.766 5.727 1 94.62 147 MET B C 1
ATOM 3616 O O . MET B 1 147 ? -11.906 -3.609 6.617 1 94.62 147 MET B O 1
ATOM 3620 N N . GLU B 1 148 ? -12.5 -1.564 5.918 1 94.56 148 GLU B N 1
ATOM 3621 C CA . GLU B 1 148 ? -12.984 -1.21 7.25 1 94.56 148 GLU B CA 1
ATOM 3622 C C . GLU B 1 148 ? -14.164 -2.086 7.656 1 94.56 148 GLU B C 1
ATOM 3624 O O . GLU B 1 148 ? -14.25 -2.527 8.805 1 94.56 148 GLU B O 1
ATOM 3629 N N . LYS B 1 149 ? -15.055 -2.332 6.73 1 94.75 149 LYS B N 1
ATOM 3630 C CA . LYS B 1 149 ? -16.203 -3.186 6.996 1 94.75 149 LYS B CA 1
ATOM 3631 C C . LYS B 1 149 ? -15.773 -4.602 7.359 1 94.75 149 LYS B C 1
ATOM 3633 O O . LYS B 1 149 ? -16.281 -5.188 8.312 1 94.75 149 LYS B O 1
ATOM 3638 N N . VAL B 1 150 ? -14.867 -5.133 6.617 1 94.88 150 VAL B N 1
ATOM 3639 C CA . VAL B 1 150 ? -14.375 -6.484 6.867 1 94.88 150 VAL B CA 1
ATOM 3640 C C . VAL B 1 150 ? -13.711 -6.547 8.242 1 94.88 150 VAL B C 1
ATOM 3642 O O . VAL B 1 150 ? -13.938 -7.488 9.008 1 94.88 150 VAL B O 1
ATOM 3645 N N . GLU B 1 151 ? -12.875 -5.555 8.547 1 92.88 151 GLU B N 1
ATOM 3646 C CA . GLU B 1 151 ? -12.219 -5.508 9.852 1 92.88 151 GLU B CA 1
ATOM 3647 C C . GLU B 1 151 ? -13.242 -5.48 10.984 1 92.88 151 GLU B C 1
ATOM 3649 O O . GLU B 1 151 ? -13.07 -6.16 12 1 92.88 151 GLU B O 1
ATOM 3654 N N . ASN B 1 152 ? -14.258 -4.699 10.781 1 92.62 152 ASN B N 1
ATOM 3655 C CA . ASN B 1 152 ? -15.297 -4.621 11.789 1 92.62 152 ASN B CA 1
ATOM 3656 C C . ASN B 1 152 ? -15.977 -5.973 12 1 92.62 152 ASN B C 1
ATOM 3658 O O . ASN B 1 152 ? -16.297 -6.348 13.133 1 92.62 152 ASN B O 1
ATOM 3662 N N . ILE B 1 153 ? -16.156 -6.691 10.961 1 91.31 153 ILE B N 1
ATOM 3663 C CA . ILE B 1 153 ? -16.766 -8.016 11.039 1 91.31 153 ILE B CA 1
ATOM 3664 C C . ILE B 1 153 ? -15.82 -8.969 11.773 1 91.31 153 ILE B C 1
ATOM 3666 O O . ILE B 1 153 ? -16.25 -9.742 12.633 1 91.31 153 ILE B O 1
ATOM 3670 N N . ILE B 1 154 ? -14.578 -8.891 11.5 1 89.12 154 ILE B N 1
ATOM 3671 C CA . ILE B 1 154 ? -13.578 -9.766 12.094 1 89.12 154 ILE B CA 1
ATOM 3672 C C . ILE B 1 154 ? -13.531 -9.555 13.602 1 89.12 154 ILE B C 1
ATOM 3674 O O . ILE B 1 154 ? -13.406 -10.516 14.367 1 89.12 154 ILE B O 1
ATOM 3678 N N . ILE B 1 155 ? -13.688 -8.352 14.023 1 89.25 155 ILE B N 1
ATOM 3679 C CA . ILE B 1 155 ? -13.508 -8.031 15.43 1 89.25 155 ILE B CA 1
ATOM 3680 C C . ILE B 1 155 ? -14.812 -8.305 16.188 1 89.25 155 ILE B C 1
ATOM 3682 O O . ILE B 1 155 ? -14.789 -8.648 17.375 1 89.25 155 ILE B O 1
ATOM 3686 N N . THR B 1 156 ? -15.898 -8.211 15.523 1 90.25 156 THR B N 1
ATOM 3687 C CA . THR B 1 156 ? -17.172 -8.242 16.234 1 90.25 156 THR B CA 1
ATOM 3688 C C . THR B 1 156 ? -17.812 -9.617 16.125 1 90.25 156 THR B C 1
ATOM 3690 O O . THR B 1 156 ? -18.641 -9.984 16.969 1 90.25 156 THR B O 1
ATOM 3693 N N . LYS B 1 157 ? -17.438 -10.273 15.047 1 87.25 157 LYS B N 1
ATOM 3694 C CA . LYS B 1 157 ? -18.094 -11.555 14.82 1 87.25 157 LYS B CA 1
ATOM 3695 C C . LYS B 1 157 ? -17.141 -12.719 15.078 1 87.25 157 LYS B C 1
ATOM 3697 O O . LYS B 1 157 ? -15.961 -12.633 14.766 1 87.25 157 LYS B O 1
ATOM 3702 N N . THR B 1 158 ? -17.719 -13.703 15.688 1 82.44 158 THR B N 1
ATOM 3703 C CA . THR B 1 158 ? -16.969 -14.945 15.852 1 82.44 158 THR B CA 1
ATOM 3704 C C . THR B 1 158 ? -17.141 -15.844 14.633 1 82.44 158 THR B C 1
ATOM 3706 O O . THR B 1 158 ? -18.266 -16.141 14.234 1 82.44 158 THR B O 1
ATOM 3709 N N . PRO B 1 159 ? -16.031 -16.188 14.055 1 80 159 PRO B N 1
ATOM 3710 C CA . PRO B 1 159 ? -16.172 -17.078 12.906 1 80 159 PRO B CA 1
ATOM 3711 C C . PRO B 1 159 ? -16.891 -18.375 13.25 1 80 159 PRO B C 1
ATOM 3713 O O . PRO B 1 159 ? -16.656 -18.938 14.328 1 80 159 PRO B O 1
ATOM 3716 N N . PRO B 1 160 ? -17.766 -18.766 12.391 1 81.31 160 PRO B N 1
ATOM 3717 C CA . PRO B 1 160 ? -18.484 -20 12.656 1 81.31 160 PRO B CA 1
ATOM 3718 C C . PRO B 1 160 ? -17.578 -21.234 12.562 1 81.31 160 PRO B C 1
ATOM 3720 O O . PRO B 1 160 ? -16.625 -21.25 11.781 1 81.31 160 PRO B O 1
ATOM 3723 N N . SER B 1 161 ? -17.812 -22.172 13.508 1 90.94 161 SER B N 1
ATOM 3724 C CA . SER B 1 161 ? -17.203 -23.5 13.406 1 90.94 161 SER B CA 1
ATOM 3725 C C . SER B 1 161 ? -18.031 -24.422 12.531 1 90.94 161 SER B C 1
ATOM 3727 O O . SER B 1 161 ? -19.25 -24.453 12.633 1 90.94 161 SER B O 1
ATOM 3729 N N . HIS B 1 162 ? -17.312 -25.031 11.602 1 93.5 162 HIS B N 1
ATOM 3730 C CA . HIS B 1 162 ? -17.969 -25.953 10.672 1 93.5 162 HIS B CA 1
ATOM 3731 C C . HIS B 1 162 ? -17.422 -27.359 10.828 1 93.5 162 HIS B C 1
ATOM 3733 O O . HIS B 1 162 ? -16.297 -27.562 11.312 1 93.5 162 HIS B O 1
ATOM 3739 N N . THR B 1 163 ? -18.297 -28.297 10.492 1 95.19 163 THR B N 1
ATOM 3740 C CA . THR B 1 163 ? -17.719 -29.609 10.25 1 95.19 163 THR B CA 1
ATOM 3741 C C . THR B 1 163 ? -16.828 -29.578 9.016 1 95.19 163 THR B C 1
ATOM 3743 O O . THR B 1 163 ? -16.938 -28.672 8.18 1 95.19 163 THR B O 1
ATOM 3746 N N . TYR B 1 164 ? -15.992 -30.531 9 1 94.12 164 TYR B N 1
ATOM 3747 C CA . TYR B 1 164 ? -15.133 -30.625 7.82 1 94.12 164 TYR B CA 1
ATOM 3748 C C . TYR B 1 164 ? -15.961 -30.688 6.543 1 94.12 164 TYR B C 1
ATOM 3750 O O . TYR B 1 164 ? -15.641 -30.031 5.555 1 94.12 164 TYR B O 1
ATOM 3758 N N . GLU B 1 165 ? -17.016 -31.469 6.551 1 94.19 165 GLU B N 1
ATOM 3759 C CA . GLU B 1 165 ? -17.875 -31.641 5.387 1 94.19 165 GLU B CA 1
ATOM 3760 C C . GLU B 1 165 ? -18.562 -30.344 4.992 1 94.19 165 GLU B C 1
ATOM 3762 O O . GLU B 1 165 ? -18.656 -30.016 3.803 1 94.19 165 GLU B O 1
ATOM 3767 N N . GLU B 1 166 ? -18.953 -29.656 5.957 1 94.38 166 GLU B N 1
ATOM 3768 C CA . GLU B 1 166 ? -19.578 -28.359 5.695 1 94.38 166 GLU B CA 1
ATOM 3769 C C . GLU B 1 166 ? -18.578 -27.391 5.074 1 94.38 166 GLU B C 1
ATOM 3771 O O . GLU B 1 166 ? -18.906 -26.656 4.133 1 94.38 166 GLU B O 1
ATOM 3776 N N . ALA B 1 167 ? -17.406 -27.391 5.652 1 93.75 167 ALA B N 1
ATOM 3777 C CA . ALA B 1 167 ? -16.344 -26.516 5.141 1 93.75 167 ALA B CA 1
ATOM 3778 C C . ALA B 1 167 ? -16 -26.859 3.693 1 93.75 167 ALA B C 1
ATOM 3780 O O . ALA B 1 167 ? -15.859 -25.969 2.854 1 93.75 167 ALA B O 1
ATOM 3781 N N . LEU B 1 168 ? -15.922 -28.125 3.416 1 93 168 LEU B N 1
ATOM 3782 C CA . LEU B 1 168 ? -15.602 -28.578 2.068 1 93 168 LEU B CA 1
ATOM 3783 C C . LEU B 1 168 ? -16.688 -28.172 1.082 1 93 168 LEU B C 1
ATOM 3785 O O . LEU B 1 168 ? -16.391 -27.688 -0.015 1 93 168 LEU B O 1
ATOM 3789 N N . ASN B 1 169 ? -17.938 -28.312 1.46 1 91.88 169 ASN B N 1
ATOM 3790 C CA . ASN B 1 169 ? -19.047 -27.922 0.608 1 91.88 169 ASN B CA 1
ATOM 3791 C C . ASN B 1 169 ? -19.047 -26.422 0.326 1 91.88 169 ASN B C 1
ATOM 3793 O O . ASN B 1 169 ? -19.266 -26 -0.811 1 91.88 169 ASN B O 1
ATOM 3797 N N . ARG B 1 170 ? -18.797 -25.734 1.344 1 90.19 170 ARG B N 1
ATOM 3798 C CA . ARG B 1 170 ? -18.719 -24.281 1.187 1 90.19 170 ARG B CA 1
ATOM 3799 C C . ARG B 1 170 ? -17.578 -23.891 0.269 1 90.19 170 ARG B C 1
ATOM 3801 O O . ARG B 1 170 ? -17.719 -23 -0.568 1 90.19 170 ARG B O 1
ATOM 3808 N N . PHE B 1 171 ? -16.469 -24.531 0.53 1 91.31 171 PHE B N 1
ATOM 3809 C CA . PHE B 1 171 ? -15.281 -24.281 -0.268 1 91.31 171 PHE B CA 1
ATOM 3810 C C . PHE B 1 171 ? -15.555 -24.531 -1.746 1 91.31 171 PHE B C 1
ATOM 3812 O O . PHE B 1 171 ? -15.195 -23.719 -2.596 1 91.31 171 PHE B O 1
ATOM 3819 N N . MET B 1 172 ? -16.219 -25.531 -2.082 1 90.31 172 MET B N 1
ATOM 3820 C CA . MET B 1 172 ? -16.5 -25.922 -3.461 1 90.31 172 MET B CA 1
ATOM 3821 C C . MET B 1 172 ? -17.562 -25 -4.062 1 90.31 172 MET B C 1
ATOM 3823 O O . MET B 1 172 ? -17.484 -24.625 -5.23 1 90.31 172 MET B O 1
ATOM 3827 N N . THR B 1 173 ? -18.531 -24.609 -3.307 1 87.06 173 THR B N 1
ATOM 3828 C CA . THR B 1 173 ? -19.609 -23.75 -3.773 1 87.06 173 THR B CA 1
ATOM 3829 C C . THR B 1 173 ? -19.094 -22.359 -4.105 1 87.06 173 THR B C 1
ATOM 3831 O O . THR B 1 173 ? -19.516 -21.75 -5.094 1 87.06 173 THR B O 1
ATOM 3834 N N . ASN B 1 174 ? -18.188 -21.859 -3.303 1 82.5 174 ASN B N 1
ATOM 3835 C CA . ASN B 1 174 ? -17.656 -20.516 -3.48 1 82.5 174 ASN B CA 1
ATOM 3836 C C . ASN B 1 174 ? -16.766 -20.422 -4.715 1 82.5 174 ASN B C 1
ATOM 3838 O O . ASN B 1 174 ? -16.516 -19.328 -5.227 1 82.5 174 ASN B O 1
ATOM 3842 N N . ARG B 1 175 ? -16.188 -21.5 -5.23 1 79.81 175 ARG B N 1
ATOM 3843 C CA . ARG B 1 175 ? -15.281 -21.5 -6.375 1 79.81 175 ARG B CA 1
ATOM 3844 C C . ARG B 1 175 ? -16.016 -21.906 -7.652 1 79.81 175 ARG B C 1
ATOM 3846 O O . ARG B 1 175 ? -15.383 -22.297 -8.633 1 79.81 175 ARG B O 1
ATOM 3853 N N . ASN B 1 176 ? -17.172 -21.578 -7.711 1 67 176 ASN B N 1
ATOM 3854 C CA . ASN B 1 176 ? -18.078 -21.828 -8.828 1 67 176 ASN B CA 1
ATOM 3855 C C . ASN B 1 176 ? -17.969 -23.266 -9.328 1 67 176 ASN B C 1
ATOM 3857 O O . ASN B 1 176 ? -17.984 -23.5 -10.531 1 67 176 ASN B O 1
ATOM 3861 N N . ARG B 1 177 ? -17.672 -24.141 -8.516 1 65.38 177 ARG B N 1
ATOM 3862 C CA . ARG B 1 177 ? -17.688 -25.578 -8.766 1 65.38 177 ARG B CA 1
ATOM 3863 C C . ARG B 1 177 ? -16.703 -25.953 -9.867 1 65.38 177 ARG B C 1
ATOM 3865 O O . ARG B 1 177 ? -16.984 -26.844 -10.68 1 65.38 177 ARG B O 1
ATOM 3872 N N . GLN B 1 178 ? -15.773 -25.125 -9.984 1 80.75 178 GLN B N 1
ATOM 3873 C CA . GLN B 1 178 ? -14.781 -25.422 -11.008 1 80.75 178 GLN B CA 1
ATOM 3874 C C . GLN B 1 178 ? -13.766 -26.453 -10.508 1 80.75 178 GLN B C 1
ATOM 3876 O O . GLN B 1 178 ? -12.992 -27 -11.289 1 80.75 178 GLN B O 1
ATOM 3881 N N . LEU B 1 179 ? -13.898 -26.75 -9.258 1 87.5 179 LEU B N 1
ATOM 3882 C CA . LEU B 1 179 ? -12.969 -27.719 -8.656 1 87.5 179 LEU B CA 1
ATOM 3883 C C . LEU B 1 179 ? -13.625 -29.078 -8.5 1 87.5 179 LEU B C 1
ATOM 3885 O O . LEU B 1 179 ? -14.805 -29.172 -8.156 1 87.5 179 LEU B O 1
ATOM 3889 N N . THR B 1 180 ? -12.906 -30.094 -8.812 1 89.75 180 THR B N 1
ATOM 3890 C CA . THR B 1 180 ? -13.352 -31.438 -8.43 1 89.75 180 THR B CA 1
ATOM 3891 C C . THR B 1 180 ? -13.234 -31.641 -6.922 1 89.75 180 THR B C 1
ATOM 3893 O O . THR B 1 180 ? -12.453 -30.953 -6.262 1 89.75 180 THR B O 1
ATOM 3896 N N . PRO B 1 181 ? -14.023 -32.562 -6.43 1 90.38 181 PRO B N 1
ATOM 3897 C CA . PRO B 1 181 ? -13.914 -32.812 -4.992 1 90.38 181 PRO B CA 1
ATOM 3898 C C . PRO B 1 181 ? -12.484 -33.156 -4.57 1 90.38 181 PRO B C 1
ATOM 3900 O O . PRO B 1 181 ? -12.031 -32.75 -3.51 1 90.38 181 PRO B O 1
ATOM 3903 N N . GLU B 1 182 ? -11.844 -33.938 -5.395 1 91.94 182 GLU B N 1
ATOM 3904 C CA . GLU B 1 182 ? -10.477 -34.312 -5.098 1 91.94 182 GLU B CA 1
ATOM 3905 C C . GLU B 1 182 ? -9.555 -33.094 -5.012 1 91.94 182 GLU B C 1
ATOM 3907 O O . GLU B 1 182 ? -8.734 -33 -4.098 1 91.94 182 GLU B O 1
ATOM 3912 N N . CYS B 1 183 ? -9.688 -32.219 -5.934 1 93.31 183 CYS B N 1
ATOM 3913 C CA . CYS B 1 183 ? -8.875 -31.031 -5.965 1 93.31 183 CYS B CA 1
ATOM 3914 C C . CYS B 1 183 ? -9.219 -30.094 -4.809 1 93.31 183 CYS B C 1
ATOM 3916 O O . CYS B 1 183 ? -8.336 -29.469 -4.227 1 93.31 183 CYS B O 1
ATOM 3918 N N . ALA B 1 184 ? -10.508 -30.016 -4.523 1 94.06 184 ALA B N 1
ATOM 3919 C CA . ALA B 1 184 ? -10.953 -29.203 -3.391 1 94.06 184 ALA B CA 1
ATOM 3920 C C . ALA B 1 184 ? -10.344 -29.719 -2.084 1 94.06 184 ALA B C 1
ATOM 3922 O O . ALA B 1 184 ? -9.961 -28.922 -1.221 1 94.06 184 ALA B O 1
ATOM 3923 N N . GLU B 1 185 ? -10.258 -30.984 -1.984 1 94.31 185 GLU B N 1
ATOM 3924 C CA . GLU B 1 185 ? -9.695 -31.594 -0.783 1 94.31 185 GLU B CA 1
ATOM 3925 C C . GLU B 1 185 ? -8.219 -31.25 -0.624 1 94.31 185 GLU B C 1
ATOM 3927 O O . GLU B 1 185 ? -7.746 -31.031 0.492 1 94.31 185 GLU B O 1
ATOM 3932 N N . ILE B 1 186 ? -7.539 -31.234 -1.686 1 93.94 186 ILE B N 1
ATOM 3933 C CA . ILE B 1 186 ? -6.117 -30.891 -1.67 1 93.94 186 ILE B CA 1
ATOM 3934 C C . ILE B 1 186 ? -5.93 -29.469 -1.135 1 93.94 186 ILE B C 1
ATOM 3936 O O . ILE B 1 186 ? -5.094 -29.25 -0.256 1 93.94 186 ILE B O 1
ATOM 3940 N N . LEU B 1 187 ? -6.707 -28.578 -1.585 1 94.62 187 LEU B N 1
ATOM 3941 C CA . LEU B 1 187 ? -6.559 -27.172 -1.231 1 94.62 187 LEU B CA 1
ATOM 3942 C C . LEU B 1 187 ? -7.066 -26.906 0.182 1 94.62 187 LEU B C 1
ATOM 3944 O O . LEU B 1 187 ? -6.414 -26.203 0.961 1 94.62 187 LEU B O 1
ATOM 3948 N N . ILE B 1 188 ? -8.219 -27.469 0.495 1 94.44 188 ILE B N 1
ATOM 3949 C CA . ILE B 1 188 ? -8.898 -27.094 1.732 1 94.44 188 ILE B CA 1
ATOM 3950 C C . ILE B 1 188 ? -8.102 -27.609 2.932 1 94.44 188 ILE B C 1
ATOM 3952 O O . ILE B 1 188 ? -8.133 -27.016 4.008 1 94.44 188 ILE B O 1
ATOM 3956 N N . LYS B 1 189 ? -7.348 -28.688 2.756 1 92.19 189 LYS B N 1
ATOM 3957 C CA . LYS B 1 189 ? -6.547 -29.281 3.83 1 92.19 189 LYS B CA 1
ATOM 3958 C C . LYS B 1 189 ? -5.562 -28.25 4.398 1 92.19 189 LYS B C 1
ATOM 3960 O O . LYS B 1 189 ? -5.258 -28.281 5.59 1 92.19 189 LYS B O 1
ATOM 3965 N N . ARG B 1 190 ? -5.168 -27.422 3.572 1 94.62 190 ARG B N 1
ATOM 3966 C CA . ARG B 1 190 ? -4.164 -26.453 3.977 1 94.62 190 ARG B CA 1
ATOM 3967 C C . ARG B 1 190 ? -4.812 -25.125 4.355 1 94.62 190 ARG B C 1
ATOM 3969 O O . ARG B 1 190 ? -4.125 -24.188 4.766 1 94.62 190 ARG B O 1
ATOM 3976 N N . SER B 1 191 ? -6.082 -25.031 4.258 1 94.56 191 SER B N 1
ATOM 3977 C CA . SER B 1 191 ? -6.777 -23.766 4.473 1 94.56 191 SER B CA 1
ATOM 3978 C C . SER B 1 191 ? -7.676 -23.844 5.703 1 94.56 191 SER B C 1
ATOM 3980 O O . SER B 1 191 ? -8.578 -23.016 5.863 1 94.56 191 SER B O 1
ATOM 3982 N N . LEU B 1 192 ? -7.539 -24.859 6.5 1 95.56 192 LEU B N 1
ATOM 3983 C CA . LEU B 1 192 ? -8.391 -25.016 7.676 1 95.56 192 LEU B CA 1
ATOM 3984 C C . LEU B 1 192 ? -7.555 -25.062 8.953 1 95.56 192 LEU B C 1
ATOM 3986 O O . LEU B 1 192 ? -6.43 -25.562 8.938 1 95.56 192 LEU B O 1
ATOM 3990 N N . VAL B 1 193 ? -8.086 -24.5 9.969 1 94.5 193 VAL B N 1
ATOM 3991 C CA . VAL B 1 193 ? -7.52 -24.609 11.305 1 94.5 193 VAL B CA 1
ATOM 3992 C C . VAL B 1 193 ? -8.594 -25.109 12.281 1 94.5 193 VAL B C 1
ATOM 3994 O O . VAL B 1 193 ? -9.789 -24.922 12.047 1 94.5 193 VAL B O 1
ATOM 3997 N N . LYS B 1 194 ? -8.141 -25.781 13.32 1 93.44 194 LYS B N 1
ATOM 3998 C CA . LYS B 1 194 ? -9.07 -26.266 14.336 1 93.44 194 LYS B CA 1
ATOM 3999 C C . LYS B 1 194 ? -9.797 -25.109 15.016 1 93.44 194 LYS B C 1
ATOM 4001 O O . LYS B 1 194 ? -9.188 -24.094 15.336 1 93.44 194 LYS B O 1
ATOM 4006 N N . SER B 1 195 ? -11.039 -25.266 15.156 1 92.19 195 SER B N 1
ATOM 4007 C CA . SER B 1 195 ? -11.898 -24.312 15.859 1 92.19 195 SER B CA 1
ATOM 4008 C C . SER B 1 195 ? -12.953 -25.031 16.688 1 92.19 195 SER B C 1
ATOM 4010 O O . SER B 1 195 ? -13.977 -25.469 16.156 1 92.19 195 SER B O 1
ATOM 4012 N N . GLY B 1 196 ? -12.727 -25 17.984 1 91.12 196 GLY B N 1
ATOM 4013 C CA . GLY B 1 196 ? -13.594 -25.812 18.812 1 91.12 196 GLY B CA 1
ATOM 4014 C C . GLY B 1 196 ? -13.625 -27.281 18.406 1 91.12 196 GLY B C 1
ATOM 4015 O O . GLY B 1 196 ? -12.586 -27.922 18.297 1 91.12 196 GLY B O 1
ATOM 4016 N N . ASN B 1 197 ? -14.82 -27.719 18.172 1 90.88 197 ASN B N 1
ATOM 4017 C CA . ASN B 1 197 ? -14.977 -29.109 17.781 1 90.88 197 ASN B CA 1
ATOM 4018 C C . ASN B 1 197 ? -14.992 -29.266 16.266 1 90.88 197 ASN B C 1
ATOM 4020 O O . ASN B 1 197 ? -15.219 -30.359 15.742 1 90.88 197 ASN B O 1
ATOM 4024 N N . GLY B 1 198 ? -14.711 -28.156 15.633 1 95.31 198 GLY B N 1
ATOM 4025 C CA . GLY B 1 198 ? -14.734 -28.172 14.18 1 95.31 198 GLY B CA 1
ATOM 4026 C C . GLY B 1 198 ? -13.547 -27.453 13.562 1 95.31 198 GLY B C 1
ATOM 4027 O O . GLY B 1 198 ? -12.414 -27.578 14.039 1 95.31 198 GLY B O 1
ATOM 4028 N N . VAL B 1 199 ? -13.852 -26.938 12.391 1 95.75 199 VAL B N 1
ATOM 4029 C CA . VAL B 1 199 ? -12.789 -26.25 11.664 1 95.75 199 VAL B CA 1
ATOM 4030 C C . VAL B 1 199 ? -13.273 -24.875 11.195 1 95.75 199 VAL B C 1
ATOM 4032 O O . VAL B 1 199 ? -14.477 -24.625 11.141 1 95.75 199 VAL B O 1
ATOM 4035 N N . ARG B 1 200 ? -12.336 -23.984 10.969 1 94.5 200 ARG B N 1
ATOM 4036 C CA . ARG B 1 200 ? -12.586 -22.703 10.312 1 94.5 200 ARG B CA 1
ATOM 4037 C C . ARG B 1 200 ? -11.523 -22.406 9.258 1 94.5 200 ARG B C 1
ATOM 4039 O O . ARG B 1 200 ? -10.422 -22.969 9.312 1 94.5 200 ARG B O 1
ATOM 4046 N N . PHE B 1 201 ? -11.852 -21.594 8.328 1 93.88 201 PHE B N 1
ATOM 4047 C CA . PHE B 1 201 ? -10.914 -21.219 7.281 1 93.88 201 PHE B CA 1
ATOM 4048 C C . PHE B 1 201 ? -9.797 -20.344 7.844 1 93.88 201 PHE B C 1
ATOM 4050 O O . PHE B 1 201 ? -10.047 -19.469 8.672 1 93.88 201 PHE B O 1
ATOM 4057 N N . SER B 1 202 ? -8.617 -20.609 7.371 1 94.81 202 SER B N 1
ATOM 4058 C CA . SER B 1 202 ? -7.441 -19.891 7.879 1 94.81 202 SER B CA 1
ATOM 4059 C C . SER B 1 202 ? -7.16 -18.641 7.07 1 94.81 202 SER B C 1
ATOM 4061 O O . SER B 1 202 ? -6.375 -17.781 7.492 1 94.81 202 SER B O 1
ATOM 4063 N N . ASN B 1 203 ? -7.789 -18.484 5.922 1 94.81 203 ASN B N 1
ATOM 4064 C CA . ASN B 1 203 ? -7.516 -17.344 5.051 1 94.81 203 ASN B CA 1
ATOM 4065 C C . ASN B 1 203 ? -7.887 -16.016 5.719 1 94.81 203 ASN B C 1
ATOM 4067 O O . ASN B 1 203 ? -8.898 -15.938 6.422 1 94.81 203 ASN B O 1
ATOM 4071 N N . ASP B 1 204 ? -7.055 -15.008 5.504 1 95.81 204 ASP B N 1
ATOM 4072 C CA . ASP B 1 204 ? -7.418 -13.641 5.883 1 95.81 204 ASP B CA 1
ATOM 4073 C C . ASP B 1 204 ? -8.719 -13.219 5.207 1 95.81 204 ASP B C 1
ATOM 4075 O O . ASP B 1 204 ? -8.812 -13.188 3.979 1 95.81 204 ASP B O 1
ATOM 4079 N N . GLN B 1 205 ? -9.75 -12.922 5.977 1 93.69 205 GLN B N 1
ATOM 4080 C CA . GLN B 1 205 ? -11.07 -12.578 5.445 1 93.69 205 GLN B CA 1
ATOM 4081 C C . GLN B 1 205 ? -10.992 -11.344 4.547 1 93.69 205 GLN B C 1
ATOM 4083 O O . GLN B 1 205 ? -11.836 -11.164 3.666 1 93.69 205 GLN B O 1
ATOM 4088 N N . ARG B 1 206 ? -9.969 -10.477 4.773 1 95.12 206 ARG B N 1
ATOM 4089 C CA . ARG B 1 206 ? -9.789 -9.281 3.955 1 95.12 206 ARG B CA 1
ATOM 4090 C C . ARG B 1 206 ? -9.539 -9.648 2.496 1 95.12 206 ARG B C 1
ATOM 4092 O O . ARG B 1 206 ? -9.789 -8.844 1.596 1 95.12 206 ARG B O 1
ATOM 4099 N N . LEU B 1 207 ? -9.078 -10.875 2.205 1 95.38 207 LEU B N 1
ATOM 4100 C CA . LEU B 1 207 ? -8.742 -11.328 0.859 1 95.38 207 LEU B CA 1
ATOM 4101 C C . LEU B 1 207 ? -9.992 -11.453 -0 1 95.38 207 LEU B C 1
ATOM 4103 O O . LEU B 1 207 ? -9.906 -11.492 -1.229 1 95.38 207 LEU B O 1
ATOM 4107 N N . LYS B 1 208 ? -11.133 -11.492 0.612 1 91.69 208 LYS B N 1
ATOM 4108 C CA . LYS B 1 208 ? -12.391 -11.531 -0.127 1 91.69 208 LYS B CA 1
ATOM 4109 C C . LYS B 1 208 ? -12.664 -10.203 -0.826 1 91.69 208 LYS B C 1
ATOM 4111 O O . LYS B 1 208 ? -13.484 -10.141 -1.746 1 91.69 208 LYS B O 1
ATOM 4116 N N . LYS B 1 209 ? -12 -9.172 -0.375 1 90.81 209 LYS B N 1
ATOM 4117 C CA . LYS B 1 209 ? -12.164 -7.828 -0.926 1 90.81 209 LYS B CA 1
ATOM 4118 C C . LYS B 1 209 ? -10.828 -7.242 -1.363 1 90.81 209 LYS B C 1
ATOM 4120 O O . LYS B 1 209 ? -10.594 -6.039 -1.232 1 90.81 209 LYS B O 1
ATOM 4125 N N . LEU B 1 210 ? -9.977 -8.117 -1.765 1 82.5 210 LEU B N 1
ATOM 4126 C CA . LEU B 1 210 ? -8.633 -7.672 -2.115 1 82.5 210 LEU B CA 1
ATOM 4127 C C . LEU B 1 210 ? -8.68 -6.578 -3.178 1 82.5 210 LEU B C 1
ATOM 4129 O O . LEU B 1 210 ? -9.406 -6.699 -4.164 1 82.5 210 LEU B O 1
ATOM 4133 N N . PHE B 1 211 ? -7.957 -5.52 -2.836 1 81.25 211 PHE B N 1
ATOM 4134 C CA . PHE B 1 211 ? -7.789 -4.383 -3.734 1 81.25 211 PHE B CA 1
ATOM 4135 C C . PHE B 1 211 ? -6.871 -4.742 -4.895 1 81.25 211 PHE B C 1
ATOM 4137 O O . PHE B 1 211 ? -5.727 -5.148 -4.688 1 81.25 211 PHE B O 1
ATOM 4144 N N . ARG B 1 212 ? -7.449 -4.672 -6.113 1 80.25 212 ARG B N 1
ATOM 4145 C CA . ARG B 1 212 ? -6.594 -4.82 -7.289 1 80.25 212 ARG B CA 1
ATOM 4146 C C . ARG B 1 212 ? -5.668 -3.621 -7.445 1 80.25 212 ARG B C 1
ATOM 4148 O O . ARG B 1 212 ? -6.086 -2.477 -7.258 1 80.25 212 ARG B O 1
ATOM 4155 N N . TYR B 1 213 ? -4.41 -3.855 -7.629 1 80.81 213 TYR B N 1
ATOM 4156 C CA . TYR B 1 213 ? -3.443 -2.775 -7.777 1 80.81 213 TYR B CA 1
ATOM 4157 C C . TYR B 1 213 ? -3.848 -1.836 -8.906 1 80.81 213 TYR B C 1
ATOM 4159 O O . TYR B 1 213 ? -4.055 -2.273 -10.047 1 80.81 213 TYR B O 1
ATOM 4167 N N . PRO B 1 214 ? -3.912 -0.551 -8.57 1 79.81 214 PRO B N 1
ATOM 4168 C CA . PRO B 1 214 ? -4.5 0.35 -9.562 1 79.81 214 PRO B CA 1
ATOM 4169 C C . PRO B 1 214 ? -3.471 0.896 -10.547 1 79.81 214 PRO B C 1
ATOM 4171 O O . PRO B 1 214 ? -3.246 2.107 -10.609 1 79.81 214 PRO B O 1
ATOM 4174 N N . LEU B 1 215 ? -2.988 0.026 -11.352 1 88.44 215 LEU B N 1
ATOM 4175 C CA . LEU B 1 215 ? -2.123 0.473 -12.438 1 88.44 215 LEU B CA 1
ATOM 4176 C C . LEU B 1 215 ? -2.949 0.962 -13.625 1 88.44 215 LEU B C 1
ATOM 4178 O O . LEU B 1 215 ? -3.998 0.392 -13.93 1 88.44 215 LEU B O 1
ATOM 4182 N N . ASN B 1 216 ? -2.459 2.021 -14.18 1 90.06 216 ASN B N 1
ATOM 4183 C CA . ASN B 1 216 ? -3.096 2.396 -15.438 1 90.06 216 ASN B CA 1
ATOM 4184 C C . ASN B 1 216 ? -2.494 1.641 -16.625 1 90.06 216 ASN B C 1
ATOM 4186 O O . ASN B 1 216 ? -1.564 0.85 -16.453 1 90.06 216 ASN B O 1
ATOM 4190 N N . GLN B 1 217 ? -3.045 1.917 -17.766 1 91.12 217 GLN B N 1
ATOM 4191 C CA . GLN B 1 217 ? -2.66 1.189 -18.969 1 91.12 217 GLN B CA 1
ATOM 4192 C C . GLN B 1 217 ? -1.174 1.363 -19.266 1 91.12 217 GLN B C 1
ATOM 4194 O O . GLN B 1 217 ? -0.469 0.387 -19.531 1 91.12 217 GLN B O 1
ATOM 4199 N N . GLU B 1 218 ? -0.67 2.553 -19.203 1 92.94 218 GLU B N 1
ATOM 4200 C CA . GLU B 1 218 ? 0.72 2.84 -19.531 1 92.94 218 GLU B CA 1
ATOM 4201 C C . GLU B 1 218 ? 1.678 2.182 -18.547 1 92.94 218 GLU B C 1
ATOM 4203 O O . GLU B 1 218 ? 2.729 1.671 -18.938 1 92.94 218 GLU B O 1
ATOM 4208 N N . GLN B 1 219 ? 1.312 2.248 -17.359 1 93.38 219 GLN B N 1
ATOM 4209 C CA . GLN B 1 219 ? 2.131 1.612 -16.344 1 93.38 219 GLN B CA 1
ATOM 4210 C C . GLN B 1 219 ? 2.184 0.1 -16.531 1 93.38 219 GLN B C 1
ATOM 4212 O O . GLN B 1 219 ? 3.238 -0.516 -16.375 1 93.38 219 GLN B O 1
ATOM 4217 N N . MET B 1 220 ? 1.107 -0.525 -16.875 1 94 220 MET B N 1
ATOM 4218 C CA . MET B 1 220 ? 1.058 -1.964 -17.125 1 94 220 MET B CA 1
ATOM 4219 C C . MET B 1 220 ? 1.973 -2.348 -18.281 1 94 220 MET B C 1
ATOM 4221 O O . MET B 1 220 ? 2.67 -3.361 -18.219 1 94 220 MET B O 1
ATOM 4225 N N . VAL B 1 221 ? 1.926 -1.536 -19.297 1 96 221 VAL B N 1
ATOM 4226 C CA . VAL B 1 221 ? 2.797 -1.77 -20.453 1 96 221 VAL B CA 1
ATOM 4227 C C . VAL B 1 221 ? 4.258 -1.69 -20.016 1 96 221 VAL B C 1
ATOM 4229 O O . VAL B 1 221 ? 5.078 -2.52 -20.422 1 96 221 VAL B O 1
ATOM 4232 N N . THR B 1 222 ? 4.531 -0.698 -19.172 1 96.5 222 THR B N 1
ATOM 4233 C CA . THR B 1 222 ? 5.887 -0.528 -18.672 1 96.5 222 THR B CA 1
ATOM 4234 C C . THR B 1 222 ? 6.336 -1.765 -17.906 1 96.5 222 THR B C 1
ATOM 4236 O O . THR B 1 222 ? 7.453 -2.25 -18.078 1 96.5 222 THR B O 1
ATOM 4239 N N . PHE B 1 223 ? 5.488 -2.32 -17.062 1 97 223 PHE B N 1
ATOM 4240 C CA . PHE B 1 223 ? 5.812 -3.537 -16.328 1 97 223 PHE B CA 1
ATOM 4241 C C . PHE B 1 223 ? 6.074 -4.695 -17.281 1 97 223 PHE B C 1
ATOM 4243 O O . PHE B 1 223 ? 7.078 -5.398 -17.156 1 97 223 PHE B O 1
ATOM 4250 N N . LEU B 1 224 ? 5.176 -4.855 -18.219 1 97.38 224 LEU B N 1
ATOM 4251 C CA . LEU B 1 224 ? 5.266 -5.961 -19.172 1 97.38 224 LEU B CA 1
ATOM 4252 C C . LEU B 1 224 ? 6.578 -5.906 -19.953 1 97.38 224 LEU B C 1
ATOM 4254 O O . LEU B 1 224 ? 7.266 -6.918 -20.078 1 97.38 224 LEU B O 1
ATOM 4258 N N . GLN B 1 225 ? 6.98 -4.77 -20.328 1 97.31 225 GLN B N 1
ATOM 4259 C CA . GLN B 1 225 ? 8.156 -4.578 -21.172 1 97.31 225 GLN B CA 1
ATOM 4260 C C . GLN B 1 225 ? 9.445 -4.738 -20.359 1 97.31 225 GLN B C 1
ATOM 4262 O O . GLN B 1 225 ? 10.523 -4.902 -20.938 1 97.31 225 GLN B O 1
ATOM 4267 N N . ASN B 1 226 ? 9.328 -4.684 -19.047 1 97.88 226 ASN B N 1
ATOM 4268 C CA . ASN B 1 226 ? 10.516 -4.781 -18.219 1 97.88 226 ASN B CA 1
ATOM 4269 C C . ASN B 1 226 ? 10.812 -6.227 -17.828 1 97.88 226 ASN B C 1
ATOM 4271 O O . ASN B 1 226 ? 11.836 -6.512 -17.203 1 97.88 226 ASN B O 1
ATOM 4275 N N . ILE B 1 227 ? 9.914 -7.148 -18.172 1 98.19 227 ILE B N 1
ATOM 4276 C CA . ILE B 1 227 ? 10.219 -8.562 -18.016 1 98.19 227 ILE B CA 1
ATOM 4277 C C . ILE B 1 227 ? 11.25 -8.992 -19.062 1 98.19 227 ILE B C 1
ATOM 4279 O O . ILE B 1 227 ? 11.039 -8.82 -20.266 1 98.19 227 ILE B O 1
ATOM 4283 N N . GLN B 1 228 ? 12.352 -9.586 -18.562 1 97.38 228 GLN B N 1
ATOM 4284 C CA . GLN B 1 228 ? 13.469 -9.82 -19.469 1 97.38 228 GLN B CA 1
ATOM 4285 C C . GLN B 1 228 ? 13.703 -11.312 -19.672 1 97.38 228 GLN B C 1
ATOM 4287 O O . GLN B 1 228 ? 14.305 -11.719 -20.672 1 97.38 228 GLN B O 1
ATOM 4292 N N . CYS B 1 229 ? 13.32 -12.078 -18.781 1 97.44 229 CYS B N 1
ATOM 4293 C CA . CYS B 1 229 ? 13.539 -13.523 -18.875 1 97.44 229 CYS B CA 1
ATOM 4294 C C . CYS B 1 229 ? 12.516 -14.172 -19.781 1 97.44 229 CYS B C 1
ATOM 4296 O O . CYS B 1 229 ? 11.492 -13.562 -20.109 1 97.44 229 CYS B O 1
ATOM 4298 N N . PRO B 1 230 ? 12.828 -15.398 -20.281 1 98 230 PRO B N 1
ATOM 4299 C CA . PRO B 1 230 ? 11.812 -16.125 -21.031 1 98 230 PRO B CA 1
ATOM 4300 C C . PRO B 1 230 ? 10.539 -16.375 -20.219 1 98 230 PRO B C 1
ATOM 4302 O O . PRO B 1 230 ? 10.617 -16.703 -19.031 1 98 230 PRO B O 1
ATOM 4305 N N . CYS B 1 231 ? 9.43 -16.156 -20.891 1 98.25 231 CYS B N 1
ATOM 4306 C CA . CYS B 1 231 ? 8.133 -16.297 -20.219 1 98.25 231 CYS B CA 1
ATOM 4307 C C . CYS B 1 231 ? 7.227 -17.234 -21.016 1 98.25 231 CYS B C 1
ATOM 4309 O O . CYS B 1 231 ? 7.188 -17.172 -22.25 1 98.25 231 CYS B O 1
ATOM 4311 N N . LEU B 1 232 ? 6.652 -18.125 -20.312 1 98.56 232 LEU B N 1
ATOM 4312 C CA . LEU B 1 232 ? 5.598 -18.953 -20.891 1 98.56 232 LEU B CA 1
ATOM 4313 C C . LEU B 1 232 ? 4.242 -18.609 -20.281 1 98.56 232 LEU B C 1
ATOM 4315 O O . LEU B 1 232 ? 4.039 -18.75 -19.078 1 98.56 232 LEU B O 1
ATOM 4319 N N . LEU B 1 233 ? 3.375 -18.109 -21.094 1 98.38 233 LEU B N 1
ATOM 4320 C CA . LEU B 1 233 ? 2.016 -17.781 -20.688 1 98.38 233 LEU B CA 1
ATOM 4321 C C . LEU B 1 233 ? 1.024 -18.828 -21.188 1 98.38 233 LEU B C 1
ATOM 4323 O O . LEU B 1 233 ? 0.869 -19 -22.391 1 98.38 233 LEU B O 1
ATOM 4327 N N . ILE B 1 234 ? 0.407 -19.5 -20.234 1 98.31 234 ILE B N 1
ATOM 4328 C CA . ILE B 1 234 ? -0.596 -20.516 -20.562 1 98.31 234 ILE B CA 1
ATOM 4329 C C . ILE B 1 234 ? -1.971 -20.047 -20.094 1 98.31 234 ILE B C 1
ATOM 4331 O O . ILE B 1 234 ? -2.168 -19.781 -18.906 1 98.31 234 ILE B O 1
ATOM 4335 N N . ILE B 1 235 ? -2.926 -19.984 -20.984 1 97.62 235 ILE B N 1
ATOM 4336 C CA . ILE B 1 235 ? -4.293 -19.594 -20.656 1 97.62 235 ILE B CA 1
ATOM 4337 C C . ILE B 1 235 ? -5.254 -20.719 -21.016 1 97.62 235 ILE B C 1
ATOM 4339 O O . ILE B 1 235 ? -5.156 -21.312 -22.094 1 97.62 235 ILE B O 1
ATOM 4343 N N . ALA B 1 236 ? -6.094 -21.031 -20.062 1 97.12 236 ALA B N 1
ATOM 4344 C CA . ALA B 1 236 ? -7.133 -22.031 -20.328 1 97.12 236 ALA B CA 1
ATOM 4345 C C . ALA B 1 236 ? -8.156 -21.484 -21.328 1 97.12 236 ALA B C 1
ATOM 4347 O O . ALA B 1 236 ? -8.531 -20.312 -21.266 1 97.12 236 ALA B O 1
ATOM 4348 N N . ASN B 1 237 ? -8.617 -22.344 -22.188 1 96.31 237 ASN B N 1
ATOM 4349 C CA . ASN B 1 237 ? -9.523 -21.906 -23.234 1 96.31 237 ASN B CA 1
ATOM 4350 C C . ASN B 1 237 ? -10.805 -21.297 -22.672 1 96.31 237 ASN B C 1
ATOM 4352 O O . ASN B 1 237 ? -11.328 -20.328 -23.219 1 96.31 237 ASN B O 1
ATOM 4356 N N . ASP B 1 238 ? -11.336 -21.812 -21.578 1 94.44 238 ASP B N 1
ATOM 4357 C CA . ASP B 1 238 ? -12.531 -21.25 -20.953 1 94.44 238 ASP B CA 1
ATOM 4358 C C . ASP B 1 238 ? -12.281 -19.828 -20.469 1 94.44 238 ASP B C 1
ATOM 4360 O O . ASP B 1 238 ? -13.125 -18.953 -20.625 1 94.44 238 ASP B O 1
ATOM 4364 N N . THR B 1 239 ? -11.172 -19.625 -19.891 1 93.62 239 THR B N 1
ATOM 4365 C CA . THR B 1 239 ? -10.781 -18.297 -19.422 1 93.62 239 THR B CA 1
ATOM 4366 C C . THR B 1 239 ? -10.617 -17.344 -20.594 1 93.62 239 THR B C 1
ATOM 4368 O O . THR B 1 239 ? -11.117 -16.219 -20.547 1 93.62 239 THR B O 1
ATOM 4371 N N . TYR B 1 240 ? -9.984 -17.781 -21.562 1 94 240 TYR B N 1
ATOM 4372 C CA . TYR B 1 240 ? -9.75 -16.953 -22.734 1 94 240 TYR B CA 1
ATOM 4373 C C . TYR B 1 240 ? -11.062 -16.531 -23.391 1 94 240 TYR B C 1
ATOM 4375 O O . TYR B 1 240 ? -11.25 -15.367 -23.734 1 94 240 TYR B O 1
ATOM 4383 N N . ASN B 1 241 ? -11.945 -17.469 -23.5 1 93.81 241 ASN B N 1
ATOM 4384 C CA . ASN B 1 241 ? -13.25 -17.203 -24.094 1 93.81 241 ASN B CA 1
ATOM 4385 C C . ASN B 1 241 ? -14.055 -16.219 -23.25 1 93.81 241 ASN B C 1
ATOM 4387 O O . ASN B 1 241 ? -14.75 -15.352 -23.781 1 93.81 241 ASN B O 1
ATOM 4391 N N . LEU B 1 242 ? -13.93 -16.406 -22 1 91.38 242 LEU B N 1
ATOM 4392 C CA . LEU B 1 242 ? -14.609 -15.477 -21.094 1 91.38 242 LEU B CA 1
ATOM 4393 C C . LEU B 1 242 ? -14.094 -14.055 -21.281 1 91.38 242 LEU B C 1
ATOM 4395 O O . LEU B 1 242 ? -14.875 -13.102 -21.297 1 91.38 242 LEU B O 1
ATOM 4399 N N . LEU B 1 243 ? -12.812 -13.938 -21.359 1 90 243 LEU B N 1
ATOM 4400 C CA . LEU B 1 243 ? -12.195 -12.625 -21.547 1 90 243 LEU B CA 1
ATOM 4401 C C . LEU B 1 243 ? -12.664 -12 -22.859 1 90 243 LEU B C 1
ATOM 4403 O O . LEU B 1 243 ? -12.945 -10.797 -22.906 1 90 243 LEU B O 1
ATOM 4407 N N . LEU B 1 244 ? -12.805 -12.773 -23.859 1 91.5 244 LEU B N 1
ATOM 4408 C CA . LEU B 1 244 ? -13.211 -12.289 -25.188 1 91.5 244 LEU B CA 1
ATOM 4409 C C . LEU B 1 244 ? -14.656 -11.812 -25.156 1 91.5 244 LEU B C 1
ATOM 4411 O O . LEU B 1 244 ? -15.016 -10.875 -25.891 1 91.5 244 LEU B O 1
ATOM 4415 N N . ASN B 1 245 ? -15.406 -12.398 -24.297 1 91.38 245 ASN B N 1
ATOM 4416 C CA . ASN B 1 245 ? -16.844 -12.141 -24.328 1 91.38 245 ASN B CA 1
ATOM 4417 C C . ASN B 1 245 ? -17.25 -11.07 -23.312 1 91.38 245 ASN B C 1
ATOM 4419 O O . ASN B 1 245 ? -18.406 -10.648 -23.281 1 91.38 245 ASN B O 1
ATOM 4423 N N . ARG B 1 246 ? -16.344 -10.773 -22.5 1 86.81 246 ARG B N 1
ATOM 4424 C CA . ARG B 1 246 ? -16.641 -9.727 -21.531 1 86.81 246 ARG B CA 1
ATOM 4425 C C . ARG B 1 246 ? -16.438 -8.344 -22.141 1 86.81 246 ARG B C 1
ATOM 4427 O O . ARG B 1 246 ? -15.547 -8.148 -22.969 1 86.81 246 ARG B O 1
ATOM 4434 N N . LEU B 1 247 ? -17.328 -7.453 -21.672 1 81.94 247 LEU B N 1
ATOM 4435 C CA . LEU B 1 247 ? -17.281 -6.086 -22.188 1 81.94 247 LEU B CA 1
ATOM 4436 C C . LEU B 1 247 ? -16.766 -5.129 -21.125 1 81.94 247 LEU B C 1
ATOM 4438 O O . LEU B 1 247 ? -16.922 -5.387 -19.922 1 81.94 247 LEU B O 1
ATOM 4442 N N . GLY B 1 248 ? -16.109 -4.07 -21.578 1 84.25 248 GLY B N 1
ATOM 4443 C CA . GLY B 1 248 ? -15.633 -3.029 -20.688 1 84.25 248 GLY B CA 1
ATOM 4444 C C . GLY B 1 248 ? -14.195 -2.629 -20.953 1 84.25 248 GLY B C 1
ATOM 4445 O O . GLY B 1 248 ? -13.398 -3.439 -21.438 1 84.25 248 GLY B O 1
ATOM 4446 N N . ILE B 1 249 ? -13.914 -1.484 -20.594 1 82 249 ILE B N 1
ATOM 4447 C CA . ILE B 1 249 ? -12.617 -0.903 -20.891 1 82 249 ILE B CA 1
ATOM 4448 C C . ILE B 1 249 ? -11.516 -1.71 -20.219 1 82 249 ILE B C 1
ATOM 4450 O O . ILE B 1 249 ? -10.43 -1.89 -20.766 1 82 249 ILE B O 1
ATOM 4454 N N . GLU B 1 250 ? -11.805 -2.199 -19.047 1 82.31 250 GLU B N 1
ATOM 4455 C CA . GLU B 1 250 ? -10.805 -2.943 -18.297 1 82.31 250 GLU B CA 1
ATOM 4456 C C . GLU B 1 250 ? -10.477 -4.273 -18.969 1 82.31 250 GLU B C 1
ATOM 4458 O O . GLU B 1 250 ? -9.312 -4.688 -19 1 82.31 250 GLU B O 1
ATOM 4463 N N . TYR B 1 251 ? -11.461 -4.969 -19.484 1 86.38 251 TYR B N 1
ATOM 4464 C CA . TYR B 1 251 ? -11.25 -6.258 -20.141 1 86.38 251 TYR B CA 1
ATOM 4465 C C . TYR B 1 251 ? -10.602 -6.082 -21.516 1 86.38 251 TYR B C 1
ATOM 4467 O O . TYR B 1 251 ? -9.742 -6.879 -21.906 1 86.38 251 TYR B O 1
ATOM 4475 N N . ASN B 1 252 ? -10.992 -5.004 -22.172 1 89.62 252 ASN B N 1
ATOM 4476 C CA . ASN B 1 252 ? -10.328 -4.684 -23.422 1 89.62 252 ASN B CA 1
ATOM 4477 C C . ASN B 1 252 ? -8.844 -4.398 -23.219 1 89.62 252 ASN B C 1
ATOM 4479 O O . ASN B 1 252 ? -8 -4.863 -23.984 1 89.62 252 ASN B O 1
ATOM 4483 N N . ALA B 1 253 ? -8.625 -3.676 -22.188 1 88.5 253 ALA B N 1
ATOM 4484 C CA . ALA B 1 253 ? -7.234 -3.348 -21.875 1 88.5 253 ALA B CA 1
ATOM 4485 C C . ALA B 1 253 ? -6.438 -4.602 -21.531 1 88.5 253 ALA B C 1
ATOM 4487 O O . ALA B 1 253 ? -5.258 -4.707 -21.875 1 88.5 253 ALA B O 1
ATOM 4488 N N . TYR B 1 254 ? -7.059 -5.504 -20.844 1 89.88 254 TYR B N 1
ATOM 4489 C CA . TYR B 1 254 ? -6.398 -6.758 -20.484 1 89.88 254 TYR B CA 1
ATOM 4490 C C . TYR B 1 254 ? -6.043 -7.551 -21.734 1 89.88 254 TYR B C 1
ATOM 4492 O O . TYR B 1 254 ? -4.93 -8.062 -21.859 1 89.88 254 TYR B O 1
ATOM 4500 N N . LEU B 1 255 ? -6.984 -7.645 -22.672 1 92.25 255 LEU B N 1
ATOM 4501 C CA . LEU B 1 255 ? -6.758 -8.336 -23.938 1 92.25 255 LEU B CA 1
ATOM 4502 C C . LEU B 1 255 ? -5.625 -7.676 -24.719 1 92.25 255 LEU B C 1
ATOM 4504 O O . LEU B 1 255 ? -4.828 -8.367 -25.359 1 92.25 255 LEU B O 1
ATOM 4508 N N . GLU B 1 256 ? -5.59 -6.434 -24.641 1 92.62 256 GLU B N 1
ATOM 4509 C CA . GLU B 1 256 ? -4.512 -5.711 -25.297 1 92.62 256 GLU B CA 1
ATOM 4510 C C . GLU B 1 256 ? -3.152 -6.094 -24.719 1 92.62 256 GLU B C 1
ATOM 4512 O O . GLU B 1 256 ? -2.166 -6.203 -25.453 1 92.62 256 GLU B O 1
ATOM 4517 N N . LYS B 1 257 ? -3.104 -6.262 -23.438 1 93 257 LYS B N 1
ATOM 4518 C CA . LYS B 1 257 ? -1.852 -6.672 -22.797 1 93 257 LYS B CA 1
ATOM 4519 C C . LYS B 1 257 ? -1.471 -8.094 -23.203 1 93 257 LYS B C 1
ATOM 4521 O O . LYS B 1 257 ? -0.289 -8.398 -23.375 1 93 257 LYS B O 1
ATOM 4526 N N . LEU B 1 258 ? -2.463 -8.938 -23.312 1 93.81 258 LEU B N 1
ATOM 4527 C CA . LEU B 1 258 ? -2.199 -10.289 -23.812 1 93.81 258 LEU B CA 1
ATOM 4528 C C . LEU B 1 258 ? -1.616 -10.242 -25.219 1 93.81 258 LEU B C 1
ATOM 4530 O O . LEU B 1 258 ? -0.633 -10.93 -25.5 1 93.81 258 LEU B O 1
ATOM 4534 N N . ASP B 1 259 ? -2.158 -9.422 -26.016 1 94.75 259 ASP B N 1
ATOM 4535 C CA . ASP B 1 259 ? -1.682 -9.273 -27.391 1 94.75 259 ASP B CA 1
ATOM 4536 C C . ASP B 1 259 ? -0.263 -8.703 -27.422 1 94.75 259 ASP B C 1
ATOM 4538 O O . ASP B 1 259 ? 0.57 -9.148 -28.203 1 94.75 259 ASP B O 1
ATOM 4542 N N . LEU B 1 260 ? -0.097 -7.777 -26.578 1 95.38 260 LEU B N 1
ATOM 4543 C CA . LEU B 1 260 ? 1.243 -7.207 -26.484 1 95.38 260 LEU B CA 1
ATOM 4544 C C . LEU B 1 260 ? 2.256 -8.266 -26.062 1 95.38 260 LEU B C 1
ATOM 4546 O O . LEU B 1 260 ? 3.344 -8.352 -26.641 1 95.38 260 LEU B O 1
ATOM 4550 N N . ALA B 1 261 ? 1.907 -9.016 -25.047 1 94.62 261 ALA B N 1
ATOM 4551 C CA . ALA B 1 261 ? 2.795 -10.078 -24.578 1 94.62 261 ALA B CA 1
ATOM 4552 C C . ALA B 1 261 ? 3.162 -11.031 -25.719 1 94.62 261 ALA B C 1
ATOM 4554 O O . ALA B 1 261 ? 4.324 -11.422 -25.859 1 94.62 261 ALA B O 1
ATOM 4555 N N . LYS B 1 262 ? 2.268 -11.305 -26.578 1 93.69 262 LYS B N 1
ATOM 4556 C CA . LYS B 1 262 ? 2.475 -12.211 -27.703 1 93.69 262 LYS B CA 1
ATOM 4557 C C . LYS B 1 262 ? 3.52 -11.656 -28.672 1 93.69 262 LYS B C 1
ATOM 4559 O O . LYS B 1 262 ? 4.195 -12.422 -29.359 1 93.69 262 LYS B O 1
ATOM 4564 N N . GLU B 1 263 ? 3.631 -10.422 -28.672 1 94.56 263 GLU B N 1
ATOM 4565 C CA . GLU B 1 263 ? 4.523 -9.766 -29.625 1 94.56 263 GLU B CA 1
ATOM 4566 C C . GLU B 1 263 ? 5.93 -9.617 -29.047 1 94.56 263 GLU B C 1
ATOM 4568 O O . GLU B 1 263 ? 6.879 -9.32 -29.781 1 94.56 263 GLU B O 1
ATOM 4573 N N . LEU B 1 264 ? 6.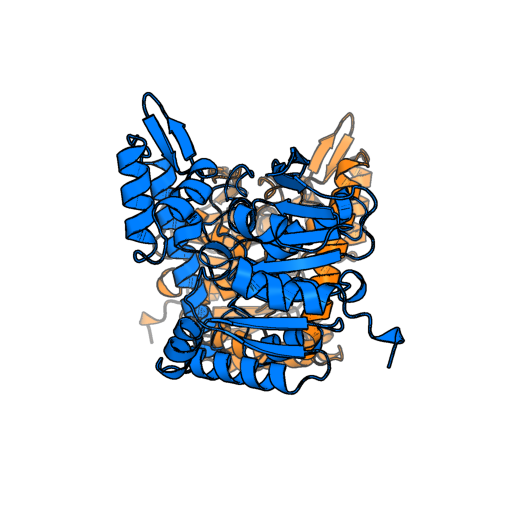016 -9.766 -27.812 1 94.69 264 LEU B N 1
ATOM 4574 C CA . LEU B 1 264 ? 7.332 -9.664 -27.188 1 94.69 264 LEU B CA 1
ATOM 4575 C C . LEU B 1 264 ? 8.148 -10.93 -27.422 1 94.69 264 LEU B C 1
ATOM 4577 O O . LEU B 1 264 ? 7.633 -12.039 -27.266 1 94.69 264 LEU B O 1
ATOM 4581 N N . PRO B 1 265 ? 9.414 -10.836 -27.734 1 94.44 265 PRO B N 1
ATOM 4582 C CA . PRO B 1 265 ? 10.211 -11.984 -28.172 1 94.44 265 PRO B CA 1
ATOM 4583 C C . PRO B 1 265 ? 10.469 -12.984 -27.047 1 94.44 265 PRO B C 1
ATOM 4585 O O . PRO B 1 265 ? 10.734 -14.156 -27.297 1 94.44 265 PRO B O 1
ATOM 4588 N N . ASN B 1 266 ? 10.391 -12.477 -25.859 1 95.69 266 ASN B N 1
ATOM 4589 C CA . ASN B 1 266 ? 10.711 -13.367 -24.75 1 95.69 266 ASN B CA 1
ATOM 4590 C C . ASN B 1 266 ? 9.469 -14.102 -24.25 1 95.69 266 ASN B C 1
ATOM 4592 O O . ASN B 1 266 ? 9.539 -14.875 -23.297 1 95.69 266 ASN B O 1
ATOM 4596 N N . PHE B 1 267 ? 8.352 -13.883 -24.891 1 96.81 267 PHE B N 1
ATOM 4597 C CA . PHE B 1 267 ? 7.109 -14.5 -24.438 1 96.81 267 PHE B CA 1
ATOM 4598 C C . PHE B 1 267 ? 6.68 -15.609 -25.391 1 96.81 267 PHE B C 1
ATOM 4600 O O . PHE B 1 267 ? 6.711 -15.438 -26.609 1 96.81 267 PHE B O 1
ATOM 4607 N N . SER B 1 268 ? 6.344 -16.719 -24.844 1 96.56 268 SER B N 1
ATOM 4608 C CA . SER B 1 268 ? 5.598 -17.781 -25.5 1 96.56 268 SER B CA 1
ATOM 4609 C C . SER B 1 268 ? 4.172 -17.875 -24.969 1 96.56 268 SER B C 1
ATOM 4611 O O . SER B 1 268 ? 3.955 -17.797 -23.75 1 96.56 268 SER B O 1
ATOM 4613 N N . PHE B 1 269 ? 3.26 -18 -25.875 1 96.44 269 PHE B N 1
ATOM 4614 C CA . PHE B 1 269 ? 1.851 -17.984 -25.5 1 96.44 269 PHE B CA 1
ATOM 4615 C C . PHE B 1 269 ? 1.149 -19.25 -25.984 1 96.44 269 PHE B C 1
ATOM 4617 O O . PHE B 1 269 ? 1.305 -19.656 -27.125 1 96.44 269 PHE B O 1
ATOM 4624 N N . LYS B 1 270 ? 0.408 -19.891 -25.031 1 96.75 270 LYS B N 1
ATOM 4625 C CA . LYS B 1 270 ? -0.354 -21.094 -25.359 1 96.75 270 LYS B CA 1
ATOM 4626 C C . LYS B 1 270 ? -1.762 -21.031 -24.766 1 96.75 270 LYS B C 1
ATOM 4628 O O . LYS B 1 270 ? -1.949 -20.578 -23.641 1 96.75 270 LYS B O 1
ATOM 4633 N N . ILE B 1 271 ? -2.727 -21.422 -25.562 1 97.19 271 ILE B N 1
ATOM 4634 C CA . ILE B 1 271 ? -4.074 -21.688 -25.078 1 97.19 271 ILE B CA 1
ATOM 4635 C C . ILE B 1 271 ? -4.293 -23.203 -24.969 1 97.19 271 ILE B C 1
ATOM 4637 O O . ILE B 1 271 ? -4.062 -23.938 -25.922 1 97.19 271 ILE B O 1
ATOM 4641 N N . ILE B 1 272 ? -4.672 -23.656 -23.859 1 97.75 272 ILE B N 1
ATOM 4642 C CA . ILE B 1 272 ? -4.863 -25.094 -23.688 1 97.75 272 ILE B CA 1
ATOM 4643 C C . ILE B 1 272 ? -6.305 -25.375 -23.25 1 97.75 272 ILE B C 1
ATOM 4645 O O . ILE B 1 272 ? -7.004 -24.469 -22.781 1 97.75 272 ILE B O 1
ATOM 4649 N N . ASP B 1 273 ? -6.703 -26.625 -23.297 1 96.62 273 ASP B N 1
ATOM 4650 C CA . ASP B 1 273 ? -8.062 -27.016 -22.938 1 96.62 273 ASP B CA 1
ATOM 4651 C C . ASP B 1 273 ? -8.219 -27.078 -21.422 1 96.62 273 ASP B C 1
ATOM 4653 O O . ASP B 1 273 ? -7.402 -27.688 -20.719 1 96.62 273 ASP B O 1
ATOM 4657 N N . GLY B 1 274 ? -9.281 -26.422 -20.984 1 94.81 274 GLY B N 1
ATOM 4658 C CA . GLY B 1 274 ? -9.594 -26.484 -19.562 1 94.81 274 GLY B CA 1
ATOM 4659 C C . GLY B 1 274 ? -10.164 -25.188 -19.016 1 94.81 274 GLY B C 1
ATOM 4660 O O . GLY B 1 274 ? -10.664 -24.359 -19.781 1 94.81 274 GLY B O 1
ATOM 4661 N N . HIS B 1 275 ? -10.219 -25.141 -17.703 1 93.75 275 HIS B N 1
ATOM 4662 C CA . HIS B 1 275 ? -10.711 -23.938 -17.031 1 93.75 275 HIS B CA 1
ATOM 4663 C C . HIS B 1 275 ? -9.664 -23.375 -16.078 1 93.75 275 HIS B C 1
ATOM 4665 O O . HIS B 1 275 ? -8.477 -23.672 -16.203 1 93.75 275 HIS B O 1
ATOM 4671 N N . HIS B 1 276 ? -10.047 -22.5 -15.242 1 94.81 276 HIS B N 1
ATOM 4672 C CA . HIS B 1 276 ? -9.164 -21.641 -14.453 1 94.81 276 HIS B CA 1
ATOM 4673 C C . HIS B 1 276 ? -8.203 -22.484 -13.609 1 94.81 276 HIS B C 1
ATOM 4675 O O . HIS B 1 276 ? -7.066 -22.062 -13.359 1 94.81 276 HIS B O 1
ATOM 4681 N N . TYR B 1 277 ? -8.555 -23.703 -13.188 1 95.62 277 TYR B N 1
ATOM 4682 C CA . TYR B 1 277 ? -7.742 -24.562 -12.336 1 95.62 277 TYR B CA 1
ATOM 4683 C C . TYR B 1 277 ? -7.141 -25.719 -13.133 1 95.62 277 TYR B C 1
ATOM 4685 O O . TYR B 1 277 ? -6.949 -26.812 -12.609 1 95.62 277 TYR B O 1
ATOM 4693 N N . VAL B 1 278 ? -6.855 -25.516 -14.367 1 94.94 278 VAL B N 1
ATOM 4694 C CA . VAL B 1 278 ? -6.441 -26.578 -15.281 1 94.94 278 VAL B CA 1
ATOM 4695 C C . VAL B 1 278 ? -5.184 -27.266 -14.75 1 94.94 278 VAL B C 1
ATOM 4697 O O . VAL B 1 278 ? -5.016 -28.469 -14.906 1 94.94 278 VAL B O 1
ATOM 4700 N N . HIS B 1 279 ? -4.25 -26.562 -14.078 1 97 279 HIS B N 1
ATOM 4701 C CA . HIS B 1 279 ? -3.012 -27.125 -13.562 1 97 279 HIS B CA 1
ATOM 4702 C C . HIS B 1 279 ? -3.287 -28.109 -12.43 1 97 279 HIS B C 1
ATOM 4704 O O . HIS B 1 279 ? -2.486 -29.016 -12.18 1 97 279 HIS B O 1
ATOM 4710 N N . LEU B 1 280 ? -4.355 -27.859 -11.727 1 96.25 280 LEU B N 1
ATOM 4711 C CA . LEU B 1 280 ? -4.738 -28.719 -10.609 1 96.25 280 LEU B CA 1
ATOM 4712 C C . LEU B 1 280 ? -5.629 -29.875 -11.086 1 96.25 280 LEU B C 1
ATOM 4714 O O . LEU B 1 280 ? -5.477 -31 -10.633 1 96.25 280 LEU B O 1
ATOM 4718 N N . ILE B 1 281 ? -6.469 -29.625 -12.023 1 95.19 281 ILE B N 1
ATOM 4719 C CA . ILE B 1 281 ? -7.465 -30.578 -12.492 1 95.19 281 ILE B CA 1
ATOM 4720 C C . ILE B 1 281 ? -6.832 -31.516 -13.523 1 95.19 281 ILE B C 1
ATOM 4722 O O . ILE B 1 281 ? -7.051 -32.719 -13.477 1 95.19 281 ILE B O 1
ATOM 4726 N N . ASN B 1 282 ? -6.117 -31.016 -14.43 1 95.56 282 ASN B N 1
ATOM 4727 C CA . ASN B 1 282 ? -5.418 -31.781 -15.461 1 95.56 282 ASN B CA 1
ATOM 4728 C C . ASN B 1 282 ? -3.926 -31.453 -15.477 1 95.56 282 ASN B C 1
ATOM 4730 O O . ASN B 1 282 ? -3.408 -30.922 -16.453 1 95.56 282 ASN B O 1
ATOM 4734 N N . PRO B 1 283 ? -3.252 -31.922 -14.422 1 97.69 283 PRO B N 1
ATOM 4735 C CA . PRO B 1 283 ? -1.841 -31.547 -14.289 1 97.69 283 PRO B CA 1
ATOM 4736 C C . PRO B 1 283 ? -0.983 -32.062 -15.438 1 97.69 283 PRO B C 1
ATOM 4738 O O . PRO B 1 283 ? -0.007 -31.422 -15.828 1 97.69 283 PRO B O 1
ATOM 4741 N N . SER B 1 284 ? -1.331 -33.188 -16.016 1 98.12 284 SER B N 1
ATOM 4742 C CA . SER B 1 284 ? -0.52 -33.781 -17.078 1 98.12 284 SER B CA 1
ATOM 4743 C C . SER B 1 284 ? -0.519 -32.938 -18.328 1 98.12 284 SER B C 1
ATOM 4745 O O . SER B 1 284 ? 0.506 -32.781 -19 1 98.12 284 SER B O 1
ATOM 4747 N N . LEU B 1 285 ? -1.649 -32.406 -18.625 1 97.81 285 LEU B N 1
ATOM 4748 C CA . LEU B 1 285 ? -1.766 -31.516 -19.781 1 97.81 285 LEU B CA 1
ATOM 4749 C C . LEU B 1 285 ? -0.861 -30.297 -19.625 1 97.81 285 LEU B C 1
ATOM 4751 O O . LEU B 1 285 ? -0.148 -29.922 -20.547 1 97.81 285 LEU B O 1
ATOM 4755 N N . VAL B 1 286 ? -0.868 -29.703 -18.5 1 98.44 286 VAL B N 1
ATOM 4756 C CA . VAL B 1 286 ? -0.063 -28.516 -18.203 1 98.44 286 VAL B CA 1
ATOM 4757 C C . VAL B 1 286 ? 1.411 -28.906 -18.109 1 98.44 286 VAL B C 1
ATOM 4759 O O . VAL B 1 286 ? 2.279 -28.188 -18.625 1 98.44 286 VAL B O 1
ATOM 4762 N N . ALA B 1 287 ? 1.693 -30.031 -17.469 1 98.56 287 ALA B N 1
ATOM 4763 C CA . ALA B 1 287 ? 3.061 -30.5 -17.25 1 98.56 287 ALA B CA 1
ATOM 4764 C C . ALA B 1 287 ? 3.803 -30.656 -18.562 1 98.56 287 ALA B C 1
ATOM 4766 O O . ALA B 1 287 ? 5.008 -30.406 -18.641 1 98.56 287 ALA B O 1
ATOM 4767 N N . LYS B 1 288 ? 3.107 -31.094 -19.562 1 97.44 288 LYS B N 1
ATOM 4768 C CA . LYS B 1 288 ? 3.717 -31.266 -20.875 1 97.44 288 LYS B CA 1
ATOM 4769 C C . LYS B 1 288 ? 4.344 -29.969 -21.375 1 97.44 288 LYS B C 1
ATOM 4771 O O . LYS B 1 288 ? 5.504 -29.938 -21.781 1 97.44 288 LYS B O 1
ATOM 4776 N N . HIS B 1 289 ? 3.631 -28.906 -21.312 1 97.44 289 HIS B N 1
ATOM 4777 C CA . HIS B 1 289 ? 4.094 -27.609 -21.797 1 97.44 289 HIS B CA 1
ATOM 4778 C C . HIS B 1 289 ? 5.148 -27.031 -20.859 1 97.44 289 HIS B C 1
ATOM 4780 O O . HIS B 1 289 ? 6.148 -26.469 -21.328 1 97.44 289 HIS B O 1
ATOM 4786 N N . VAL B 1 290 ? 4.938 -27.156 -19.594 1 98.44 290 VAL B N 1
ATOM 4787 C CA . VAL B 1 290 ? 5.848 -26.594 -18.594 1 98.44 290 VAL B CA 1
ATOM 4788 C C . VAL B 1 290 ? 7.188 -27.328 -18.641 1 98.44 290 VAL B C 1
ATOM 4790 O O . VAL B 1 290 ? 8.242 -26.703 -18.578 1 98.44 290 VAL B O 1
ATOM 4793 N N . ALA B 1 291 ? 7.117 -28.641 -18.734 1 98 291 ALA B N 1
ATOM 4794 C CA . ALA B 1 291 ? 8.336 -29.438 -18.766 1 98 291 ALA B CA 1
ATOM 4795 C C . ALA B 1 291 ? 9.195 -29.062 -19.969 1 98 291 ALA B C 1
ATOM 4797 O O . ALA B 1 291 ? 10.414 -28.906 -19.844 1 98 291 ALA B O 1
ATOM 4798 N N . GLU B 1 292 ? 8.523 -28.953 -21.109 1 97 292 GLU B N 1
ATOM 4799 C CA . GLU B 1 292 ? 9.234 -28.547 -22.312 1 97 292 GLU B CA 1
ATOM 4800 C C . GLU B 1 292 ? 9.914 -27.188 -22.125 1 97 292 GLU B C 1
ATOM 4802 O O . GLU B 1 292 ? 11.07 -27.016 -22.531 1 97 292 GLU B O 1
ATOM 4807 N N . PHE B 1 293 ? 9.273 -26.312 -21.578 1 97.38 293 PHE B N 1
ATOM 4808 C CA . PHE B 1 293 ? 9.781 -24.953 -21.375 1 97.38 293 PHE B CA 1
ATOM 4809 C C . PHE B 1 293 ? 10.922 -24.953 -20.359 1 97.38 293 PHE B C 1
ATOM 4811 O O . PHE B 1 293 ? 11.914 -24.234 -20.531 1 97.38 293 PHE B O 1
ATOM 4818 N N . LEU B 1 294 ? 10.789 -25.719 -19.234 1 96.88 294 LEU B N 1
ATOM 4819 C CA . LEU B 1 294 ? 11.805 -25.812 -18.203 1 96.88 294 LEU B CA 1
ATOM 4820 C C . LEU B 1 294 ? 13.109 -26.359 -18.766 1 96.88 294 LEU B C 1
ATOM 4822 O O . LEU B 1 294 ? 14.195 -25.875 -18.406 1 96.88 294 LEU B O 1
ATOM 4826 N N . LEU B 1 295 ? 13 -27.25 -19.609 1 93.38 295 LEU B N 1
ATOM 4827 C CA . LEU B 1 295 ? 14.172 -27.984 -20.094 1 93.38 295 LEU B CA 1
ATOM 4828 C C . LEU B 1 295 ? 14.797 -27.281 -21.297 1 93.38 295 LEU B C 1
ATOM 4830 O O . LEU B 1 295 ? 15.945 -27.562 -21.641 1 93.38 295 LEU B O 1
ATOM 4834 N N . PHE B 1 296 ? 13.992 -26.391 -21.938 1 81.62 296 PHE B N 1
ATOM 4835 C CA . PHE B 1 296 ? 14.508 -25.688 -23.109 1 81.62 296 PHE B CA 1
ATOM 4836 C C . PHE B 1 296 ? 15.539 -24.641 -22.703 1 81.62 296 PHE B C 1
ATOM 4838 O O . PHE B 1 296 ? 15.312 -23.859 -21.766 1 81.62 296 PHE B O 1
ATOM 4845 N N . SER B 1 297 ? 16.953 -24.75 -22.984 1 66.75 297 SER B N 1
ATOM 4846 C CA . SER B 1 297 ? 18.016 -23.766 -22.75 1 66.75 297 SER B CA 1
ATOM 4847 C C . SER B 1 297 ? 18.312 -22.953 -24.016 1 66.75 297 SER B C 1
ATOM 4849 O O . SER B 1 297 ? 18.281 -23.5 -25.125 1 66.75 297 SER B O 1
ATOM 4851 N N . LYS B 1 298 ? 17.984 -21.516 -24.219 1 56.03 298 LYS B N 1
ATOM 4852 C CA . LYS B 1 298 ? 18.375 -20.734 -25.375 1 56.03 298 LYS B CA 1
ATOM 4853 C C . LYS B 1 298 ? 19.859 -20.953 -25.719 1 56.03 298 LYS B C 1
ATOM 4855 O O . LYS B 1 298 ? 20.359 -20.406 -26.703 1 56.03 298 LYS B O 1
ATOM 4860 N N . SER B 1 299 ? 20.938 -21.312 -25.047 1 41.84 299 SER B N 1
ATOM 4861 C CA . SER B 1 299 ? 22.266 -21.344 -25.656 1 41.84 299 SER B CA 1
ATOM 4862 C C . SER B 1 299 ? 22.219 -21.969 -27.047 1 41.84 299 SER B C 1
ATOM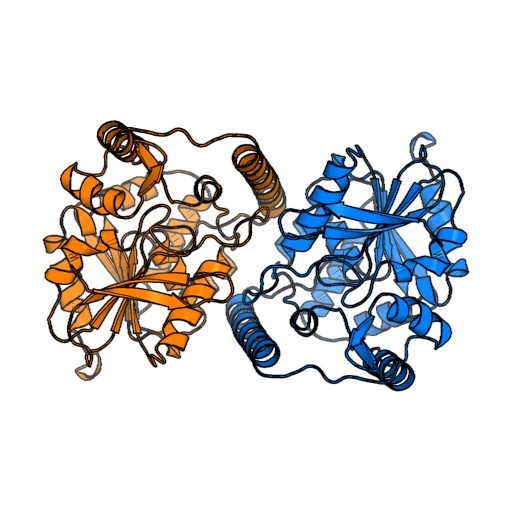 4864 O O . SER B 1 299 ? 23.234 -22 -27.75 1 41.84 299 SER B O 1
ATOM 4866 N N . ALA B 1 300 ? 21.422 -22.984 -27.234 1 41.16 300 ALA B N 1
ATOM 4867 C CA . ALA B 1 300 ? 21.578 -23.828 -28.422 1 41.16 300 ALA B CA 1
ATOM 4868 C C . ALA B 1 300 ? 21.047 -23.125 -29.672 1 41.16 300 ALA B C 1
ATOM 4870 O O . ALA B 1 300 ? 20.875 -23.75 -30.719 1 41.16 300 ALA B O 1
ATOM 4871 N N . LEU B 1 301 ? 20.297 -21.906 -29.578 1 30.31 301 LEU B N 1
ATOM 4872 C CA . LEU B 1 301 ? 20.297 -21.297 -30.906 1 30.31 301 LEU B CA 1
ATOM 4873 C C . LEU B 1 301 ? 21.578 -20.516 -31.156 1 30.31 301 LEU B C 1
ATOM 4875 O O . LEU B 1 301 ? 22.109 -19.859 -30.25 1 30.31 301 LEU B O 1
#

Foldseek 3Di:
DFDWDWADDPQGIKIKGKDADPPAAEEEEAEAQQWFQLLCVVQVVLADGRYIYMYIGQALHFPHHHPDAPDQDDLCVSLVVVVSVCVRVVQQAHEYAYAHSRQQSQLLNCLVCVRRYQEYEYEADHHFFAADPVCVVVLVVVRNVLSNVQSVCVVPDDFDFDAPVVQLVVQCVVVVNQDDSVLSVSGVVRQWDDDVVGIDGSGDSSSVSHRTPHHHLVVLVSSNVSRDHAYEYEHEPVSVVVLVPDDDPRSVSRVVSVVVQVVDPRYDYYYDHGDSSCCNVPSNRVSVVVNCVVVDDVVVD/DFDWDWADDPQGIKIKGKDADPPAAEEEEAEAQQWFQLLCVVQVVLADGRYIYMYIGQALHFPHHHPDAPDQDDLCVSLVVVVSVCVRVVQQAHEYAYAHSRQQSQLLNCLVCVRRYQEYEYEAAHHFFAADPVCVVVLVVVRNVLSNVQSVCVVPDDFDFDAPVVQLVVQCVVVVNQDDSVLSVSGVVRQWDDDVVGIDGSGDSSSVSHRTDHHHLVVLVSSLVSRDHAYEYEHEPVSVVVLVPDDDPRSVSRVVSVVVQVVDPRYDYYYDHGDSSCCNVPSNRVSVVVNVVVPDDVPVD